Protein AF-A0A0C2WG00-F1 (afdb_monomer)

pLDDT: mean 72.13, std 24.69, range [24.2, 98.38]

Radius of gyration: 40.59 Å; Cα contacts (8 Å, |Δi|>4): 250; chains: 1; bounding box: 72×119×138 Å

Organism: Amanita muscaria (strain Koide BX008) (NCBI:txid946122)

Solvent-accessible surface area (backbone atoms only — not comparable to full-atom values): 38624 Å² total; per-residue (Å²): 132,81,80,82,70,91,60,56,71,69,57,48,52,52,58,55,70,43,50,65,59,53,48,52,21,54,76,72,68,40,48,82,67,46,54,61,51,53,54,54,52,42,56,68,72,57,63,77,78,79,60,49,74,67,48,16,50,75,42,77,63,35,58,66,61,20,40,53,50,52,50,52,49,53,56,49,50,66,69,68,52,87,69,79,67,88,74,76,70,77,77,77,73,62,56,60,40,54,44,41,43,65,76,45,36,80,72,46,50,60,56,38,56,48,53,50,51,51,51,66,69,69,55,57,101,82,60,81,81,76,58,67,70,58,54,42,51,54,45,32,44,54,52,54,73,70,49,54,71,68,60,52,49,52,32,48,51,52,46,44,52,56,47,50,58,63,66,67,58,41,70,66,55,49,50,49,49,52,48,49,50,54,48,49,56,51,48,53,67,56,44,58,66,53,51,62,57,51,56,63,66,68,56,49,67,71,58,51,56,53,51,53,52,54,49,52,54,49,53,63,72,74,54,89,87,85,83,88,83,84,86,85,81,88,89,90,84,85,88,85,93,82,91,82,90,80,86,91,83,89,79,83,87,66,88,78,70,48,72,66,55,53,50,50,52,49,53,53,52,51,52,51,51,52,52,52,47,58,59,63,76,60,70,79,82,81,85,76,87,86,87,86,89,82,90,85,90,87,89,86,84,86,83,87,83,90,82,79,87,90,88,83,86,90,88,80,90,82,89,83,88,80,86,85,82,88,82,91,82,88,79,92,77,88,86,79,87,83,87,80,90,78,92,74,86,82,83,78,85,80,88,77,80,92,81,81,86,83,83,84,86,80,83,92,80,85,83,84,88,85,89,84,83,83,89,80,84,87,80,90,84,90,86,78,91,82,89,82,87,84,78,86,78,80,76,82,70,87,66,78,85,74,70,85,56,68,76,76,50,51,79,70,73,76,69,92,45,68,69,51,50,56,46,57,64,71,40,44,88,54,87,56,49,63,58,36,54,51,46,48,49,56,46,52,73,49,38,86,48,74,43,65,58,80,71,69,59,49,45,66,54,54,61,52,32,58,73,59,74,63,44,79,88,57,75,63,88,76,88,48,62,67,66,48,53,53,29,42,51,53,19,55,56,70,46,49,60,68,88,38,48,75,82,73,56,84,72,58,63,88,73,76,58,91,72,66,81,62,68,80,57,65,24,20,52,88,47,10,48,56,49,55,55,55,50,48,47,56,50,37,38,36,35,78,71,68,72,47,73,58,68,69,51,52,51,51,48,53,54,52,37,50,51,51,73,66,51,68,56,76,65,89,81,70,72,76,74,74,63,73,84,66,76,84,71,89,125

Sequence (587 aa):
MTRQTWTSDEEHDWLISLVPMFREAQQSKKTSTFWPKVYEEWGHTFKFPLPTADEISAANGDAEAAALESERLCRSVLVTKKEVIPVIKAMKCPAPWQAYQKTYWMKLKDIVDVAYKEHLQNLSNGDKVKPKIQIQTEVAHREYENETEEVKAEIEEYVKSLKDSNKEESDEQRAMRLQQINTVLYETSSKETDEGLCFAEMVGAKEWESLIVKWDEFLHQVLPQKATVTTRCNPPVDVCIHVIRYEVSTPAAGPQQCEYEQTKARNIAENKKLLQNMFRDSIWVPLATSVDAAHAPVTADNPTPDISCPTSELDDMTSRSFGPGTEEVNCDAANSGTEPDMSTPLPRPAEIASSKPDSPAVPCSGPELNDDGAPVAPAAATSDAVSAVLSDQTNNTKSGSDIPTIDSFSASGYITDERSFTKLLNQCDAKNWRALVQKWIEFEKGIQNFGALPTKFRPQQVAWWMKNSRKLSRFPKIIKPADYILSWRQWWLSLQPDWRVKDATWPPSHEIPVGCHLSNVAYAGPNGFFLVLLTLSWWGRLVVDGLVDSAEFEMAIDDVLWVLSYIRPLDEDGADVPCPKRACTSA

Secondary structure (DSSP, 8-state):
-----SS-HHHHHHHHHTHHHHHHHHHTT-HHHHHHHHHHHHHHHSPPPPPPHHHHHHTTT-HHHHHHHHHHHHHHHHHH---SS------PPPPHHHHHHHHTHHHHHHHHHHHHHHHHHH--TTPPPPPHHHHHHHHHHHHHHHS-HHHHHHHHHHHHHHHHHHHHS-HHHHHHHHHHHHHHHHHHHHHHHHHHHHHHHHS-HHHHHHHHHHHHHHHHHHS-----PPP---------------------------HHHHHHHHHHHHHHHHHHHHHHS---------------------------------------------------------------PPPPPPPPP---PPPPP---------------PPPP-------------------------THHHHTTSS---HHHHHHHHTT---TTHHHHHHHHHHHHHH---EEE---TT--HHHHHHHHTTT-TTS----S-HHHHHHHHHHHHHHHS-HHHHTT--SSPP----TT---GGG--EEEETTHHHHHHHHHHHHHHHTTSS-HHHHHHHHHHHHHHHHH-----TT--------------

Foldseek 3Di:
DDPDQPDDPVRLVVVVVCLVVCVVCVVVVNNVVVVVVVVVVCCVVPPDPQADPVLCVVVVNDSVSSSVVSVVVVVVCVVPPPPNDPSPPQPPQDDLLVLQCVVVVVVLVVVLVVQLVVQVVPDDDPDDRDPSVVSSSVSSVVVLVVDDVVSSVVSVVVSVVVVVVSVPCDPVNVVVVVVVVVVVVVVVVVVCVVVVVVVCVPCPVVNVVVVVVVVVVVVVVPDDDDDDDDDDDDYDDDDDDDDDDDDDDDDDDDPPPPPVNVVVVVVVVVVVVVVVVVVVVPDDDDPDDDDDDDDDDDDDDDDDDDDDDDDDDDDDDDDDDDDDYDDDDDDDDDDDDDDDDDDDDDDDDDDDDDDDDDDDDDDDDDDDDDDDDDDDDDDDDDDDDDDDDDDDPPPPPPDDPPQDDCVLPCVQVPPPDPVLVVCLQVLAPQPCLSVLVVLVSVLLVLDPQADAADPPLAQVQLVVCVVVVVDSVDGRDDPDLVVLLVSLLVSVLVLADCVQCVVVDPPTDLDDPPLDANVSQSHHHPRGCVSNSSSLSSNSNCVVVVNDDCVSSSSSSVSSSSNSVRPDRPDPVPPPPDRPPDPPPDD

Structure (mmCIF, N/CA/C/O backbone):
data_AF-A0A0C2WG00-F1
#
_entry.id   AF-A0A0C2WG00-F1
#
loop_
_atom_site.group_PDB
_atom_site.id
_atom_site.type_symbol
_atom_site.label_atom_id
_atom_site.label_alt_id
_atom_site.label_comp_id
_atom_site.label_asym_id
_atom_site.label_entity_id
_atom_site.label_seq_id
_atom_site.pdbx_PDB_ins_code
_atom_site.Cartn_x
_atom_site.Cartn_y
_atom_site.Cartn_z
_atom_site.occupancy
_atom_site.B_iso_or_equiv
_atom_site.auth_seq_id
_atom_site.auth_comp_id
_atom_site.auth_asym_id
_atom_site.auth_atom_id
_atom_site.pdbx_PDB_model_num
ATOM 1 N N . MET A 1 1 ? 21.835 7.624 -0.784 1.00 36.94 1 MET A N 1
ATOM 2 C CA . MET A 1 1 ? 21.527 8.947 -1.376 1.00 36.94 1 MET A CA 1
ATOM 3 C C . MET A 1 1 ? 20.532 9.649 -0.468 1.00 36.94 1 MET A C 1
ATOM 5 O O . MET A 1 1 ? 19.508 9.048 -0.157 1.00 36.94 1 MET A O 1
ATOM 9 N N . THR A 1 2 ? 20.818 10.867 -0.009 1.00 51.91 2 THR A N 1
ATOM 10 C CA . THR A 1 2 ? 19.814 11.701 0.671 1.00 51.91 2 THR A CA 1
ATOM 11 C C . THR A 1 2 ? 18.720 12.086 -0.326 1.00 51.91 2 THR A C 1
ATOM 13 O O . THR A 1 2 ? 18.985 12.240 -1.520 1.00 51.91 2 THR A O 1
ATOM 16 N N . ARG A 1 3 ? 17.464 12.200 0.126 1.00 58.28 3 ARG A N 1
ATOM 17 C CA . ARG A 1 3 ? 16.403 12.731 -0.741 1.00 58.28 3 ARG A CA 1
ATOM 18 C C . ARG A 1 3 ? 16.704 14.201 -0.998 1.00 58.28 3 ARG A C 1
ATOM 20 O O . ARG A 1 3 ? 16.873 14.942 -0.037 1.00 58.28 3 ARG A O 1
ATOM 27 N N . GLN A 1 4 ? 16.735 14.601 -2.266 1.00 62.88 4 GLN A N 1
ATOM 28 C CA . GLN A 1 4 ? 16.871 16.002 -2.647 1.00 62.88 4 GLN A CA 1
ATOM 29 C C . GLN A 1 4 ? 15.741 16.804 -1.986 1.00 62.88 4 GLN A C 1
ATOM 31 O O . GLN A 1 4 ? 14.557 16.553 -2.244 1.00 62.88 4 GLN A O 1
ATOM 36 N N . THR A 1 5 ? 16.108 17.712 -1.083 1.00 73.50 5 THR A N 1
ATOM 37 C CA . THR A 1 5 ? 15.185 18.691 -0.510 1.00 73.50 5 THR A CA 1
ATOM 38 C C . THR A 1 5 ? 14.677 19.579 -1.636 1.00 73.50 5 THR A C 1
ATOM 40 O O . THR A 1 5 ? 15.375 19.831 -2.617 1.00 73.50 5 THR A O 1
ATOM 43 N N . TRP A 1 6 ? 13.406 19.967 -1.557 1.00 76.50 6 TRP A N 1
ATOM 44 C CA . TRP A 1 6 ? 12.797 20.781 -2.608 1.00 76.50 6 TRP A CA 1
ATOM 45 C C . TRP A 1 6 ? 12.908 22.284 -2.316 1.00 76.50 6 TRP A C 1
ATOM 47 O O . TRP A 1 6 ? 12.726 23.066 -3.241 1.00 76.50 6 TRP A O 1
ATOM 57 N N . THR A 1 7 ? 13.220 22.647 -1.069 1.00 85.88 7 THR A N 1
ATOM 58 C CA . THR A 1 7 ? 13.576 23.998 -0.619 1.00 85.88 7 THR A CA 1
ATOM 59 C C . THR A 1 7 ? 15.086 24.145 -0.451 1.00 85.88 7 THR A C 1
ATOM 61 O O . THR A 1 7 ? 15.773 23.156 -0.167 1.00 85.88 7 THR A O 1
ATOM 64 N N . SER A 1 8 ? 15.582 25.380 -0.530 1.00 89.00 8 SER A N 1
ATOM 65 C CA . SER A 1 8 ? 16.874 25.759 0.058 1.00 89.00 8 SER A CA 1
ATOM 66 C C . SER A 1 8 ? 16.821 25.742 1.596 1.00 89.00 8 SER A C 1
ATOM 68 O O . SER A 1 8 ? 15.745 25.631 2.193 1.00 89.00 8 SER A O 1
ATOM 70 N N . ASP A 1 9 ? 17.981 25.859 2.248 1.00 89.19 9 ASP A N 1
ATOM 71 C CA . ASP A 1 9 ? 18.055 25.952 3.713 1.00 89.19 9 ASP A CA 1
ATOM 72 C C . ASP A 1 9 ? 17.422 27.267 4.221 1.00 89.19 9 ASP A C 1
ATOM 74 O O . ASP A 1 9 ? 16.653 27.256 5.179 1.00 89.19 9 ASP A O 1
ATOM 78 N N . GLU A 1 10 ? 17.633 28.387 3.516 1.00 92.69 10 GLU A N 1
ATOM 79 C CA . GLU A 1 10 ? 17.028 29.694 3.839 1.00 92.69 10 GLU A CA 1
ATOM 80 C C . GLU A 1 10 ? 15.492 29.673 3.724 1.00 92.69 10 GLU A C 1
ATOM 82 O O . GLU A 1 10 ? 14.775 30.194 4.581 1.00 92.69 10 GLU A O 1
ATOM 87 N N . GLU A 1 11 ? 14.978 29.036 2.670 1.00 91.75 11 GLU A N 1
ATOM 88 C CA . GLU A 1 11 ? 13.548 28.807 2.444 1.00 91.75 11 GLU A CA 1
ATOM 89 C C . GLU A 1 11 ? 12.925 27.933 3.544 1.00 91.75 11 GLU A C 1
ATOM 91 O O . GLU A 1 11 ? 11.817 28.197 4.021 1.00 91.75 11 GLU A O 1
ATOM 96 N N . HIS A 1 12 ? 13.641 26.886 3.959 1.00 89.06 12 HIS A N 1
ATOM 97 C CA . HIS A 1 12 ? 13.226 25.981 5.024 1.00 89.06 12 HIS A CA 1
ATOM 98 C C . HIS A 1 12 ? 13.171 26.689 6.385 1.00 89.06 12 HIS A C 1
ATOM 100 O O . HIS A 1 12 ? 12.159 26.591 7.086 1.00 89.06 12 HIS A O 1
ATOM 106 N N . ASP A 1 13 ? 14.206 27.452 6.733 1.00 91.25 13 ASP A N 1
ATOM 107 C CA . ASP A 1 13 ? 14.286 28.188 7.996 1.00 91.25 13 ASP A CA 1
ATOM 108 C C . ASP A 1 13 ? 13.224 29.296 8.079 1.00 91.25 13 ASP A C 1
ATOM 110 O O . ASP A 1 13 ? 12.587 29.476 9.123 1.00 91.25 13 ASP A O 1
ATOM 114 N N . TRP A 1 14 ? 12.931 29.974 6.964 1.00 94.81 14 TRP A N 1
ATOM 115 C CA . TRP A 1 14 ? 11.807 30.910 6.885 1.00 94.81 14 TRP A CA 1
ATOM 116 C C . TRP A 1 14 ? 10.459 30.215 7.120 1.00 94.81 14 TRP A C 1
ATOM 118 O O . TRP A 1 14 ? 9.659 30.686 7.932 1.00 94.81 14 TRP A O 1
ATOM 128 N N . LEU A 1 15 ? 10.209 29.059 6.493 1.00 93.25 15 LEU A N 1
ATOM 129 C CA . LEU A 1 15 ? 8.975 28.296 6.722 1.00 93.25 15 LEU A CA 1
ATOM 130 C C . LEU A 1 15 ? 8.864 27.788 8.170 1.00 93.25 15 LEU A C 1
ATOM 132 O O . LEU A 1 15 ? 7.757 27.750 8.715 1.00 93.25 15 LEU A O 1
ATOM 136 N N . ILE A 1 16 ? 9.985 27.439 8.813 1.00 89.44 16 ILE A N 1
ATOM 137 C CA . ILE A 1 16 ? 10.031 27.117 10.247 1.00 89.44 16 ILE A CA 1
ATOM 138 C C . ILE A 1 16 ? 9.658 28.341 11.091 1.00 89.44 16 ILE A C 1
ATOM 140 O O . ILE A 1 16 ? 8.847 28.212 12.011 1.00 89.44 16 ILE A O 1
ATOM 144 N N . SER A 1 17 ? 10.166 29.532 10.758 1.00 93.69 17 SER A N 1
ATOM 145 C CA . SER A 1 17 ? 9.866 30.770 11.496 1.00 93.69 17 SER A CA 1
ATOM 146 C C . SER A 1 17 ? 8.367 31.116 11.539 1.00 93.69 17 SER A C 1
ATOM 148 O O . SER A 1 17 ? 7.898 31.733 12.495 1.00 93.69 17 SER A O 1
ATOM 150 N N . LEU A 1 18 ? 7.586 30.643 10.559 1.00 94.81 18 LEU A N 1
ATOM 151 C CA . LEU A 1 18 ? 6.133 30.831 10.485 1.00 94.81 18 LEU A CA 1
ATOM 152 C C . LEU A 1 18 ? 5.306 29.804 11.276 1.00 94.81 18 LEU A C 1
ATOM 154 O O . LEU A 1 18 ? 4.091 29.976 11.427 1.00 94.81 18 LEU A O 1
ATOM 158 N N . VAL A 1 19 ? 5.918 28.736 11.800 1.00 91.19 19 VAL A N 1
ATOM 159 C CA . VAL A 1 19 ? 5.211 27.687 12.558 1.00 91.19 19 VAL A CA 1
ATOM 160 C C . VAL A 1 19 ? 4.429 28.237 13.770 1.00 91.19 19 VAL A C 1
ATOM 162 O O . VAL A 1 19 ? 3.287 27.798 13.956 1.00 91.19 19 VAL A O 1
ATOM 165 N N . PRO A 1 20 ? 4.931 29.208 14.565 1.00 91.88 20 PRO A N 1
ATOM 166 C CA . PRO A 1 20 ? 4.155 29.844 15.635 1.00 91.88 20 PRO A CA 1
ATOM 167 C C . PRO A 1 20 ? 2.900 30.567 15.121 1.00 91.88 20 PRO A C 1
ATOM 169 O O . PRO A 1 20 ? 1.802 30.331 15.629 1.00 91.88 20 PRO A O 1
ATOM 172 N N . MET A 1 21 ? 3.025 31.371 14.059 1.00 94.50 21 MET A N 1
ATOM 173 C CA . MET A 1 21 ? 1.898 32.104 13.463 1.00 94.50 21 MET A CA 1
ATOM 174 C C . MET A 1 21 ? 0.847 31.155 12.871 1.00 94.50 21 MET A C 1
ATOM 176 O O . MET A 1 21 ? -0.358 31.374 13.019 1.00 94.50 21 MET A O 1
ATOM 180 N N . PHE A 1 22 ? 1.278 30.047 12.260 1.00 92.75 22 PHE A N 1
ATOM 181 C CA . PHE A 1 22 ? 0.363 29.016 11.773 1.00 92.75 22 PHE A CA 1
ATOM 182 C C . PHE A 1 22 ? -0.439 28.365 12.910 1.00 92.75 22 PHE A C 1
ATOM 184 O O . PHE A 1 22 ? -1.625 28.072 12.741 1.00 92.75 22 PHE A O 1
ATOM 191 N N . ARG A 1 23 ? 0.176 28.153 14.081 1.00 84.44 23 ARG A N 1
ATOM 192 C CA . ARG A 1 23 ? -0.500 27.599 15.267 1.00 84.44 23 ARG A CA 1
ATOM 193 C C . ARG A 1 23 ? -1.528 28.565 15.835 1.00 84.44 23 ARG A C 1
ATOM 195 O O . ARG A 1 23 ? -2.646 28.138 16.117 1.00 84.44 23 ARG A O 1
ATOM 202 N N . GLU A 1 24 ? -1.202 29.851 15.932 1.00 90.50 24 GLU A N 1
ATOM 203 C CA . GLU A 1 24 ? -2.168 30.885 16.319 1.00 90.50 24 GLU A CA 1
ATOM 204 C C . GLU A 1 24 ? -3.348 30.930 15.330 1.00 90.50 24 GLU A C 1
ATOM 206 O O . GLU A 1 24 ? -4.518 30.933 15.731 1.00 90.50 24 GLU A O 1
ATOM 211 N N . ALA A 1 25 ? -3.070 30.852 14.024 1.00 92.38 25 ALA A N 1
ATOM 212 C CA . ALA A 1 25 ? -4.094 30.762 12.987 1.00 92.38 25 ALA A CA 1
ATOM 213 C C . ALA A 1 25 ? -4.940 29.475 13.087 1.00 92.38 25 ALA A C 1
ATOM 215 O O . ALA A 1 25 ? -6.142 29.516 12.817 1.00 92.38 25 ALA A O 1
ATOM 216 N N . GLN A 1 26 ? -4.366 28.337 13.499 1.00 88.25 26 GLN A N 1
ATOM 217 C CA . GLN A 1 26 ? -5.124 27.110 13.783 1.00 88.25 26 GLN A CA 1
ATOM 218 C C . GLN A 1 26 ? -6.038 27.266 15.002 1.00 88.25 26 GLN A C 1
ATOM 220 O O . GLN A 1 26 ? -7.227 26.958 14.904 1.00 88.25 26 GLN A O 1
ATOM 225 N N . GLN A 1 27 ? -5.511 27.759 16.125 1.00 84.44 27 GLN A N 1
ATOM 226 C CA . GLN A 1 27 ? -6.263 27.937 17.373 1.00 84.44 27 GLN A CA 1
ATOM 227 C C . GLN A 1 27 ? -7.429 28.920 17.191 1.00 84.44 27 GLN A C 1
ATOM 229 O O . GLN A 1 27 ? -8.556 28.634 17.591 1.00 84.44 27 GLN A O 1
ATOM 234 N N . SER A 1 28 ? -7.185 30.035 16.497 1.00 91.31 28 SER A N 1
ATOM 235 C CA . SER A 1 28 ? -8.195 31.051 16.175 1.00 91.31 28 SER A CA 1
ATOM 236 C C . SER A 1 28 ? -9.116 30.690 14.998 1.00 91.31 28 SER A C 1
ATOM 238 O O . SER A 1 28 ? -10.016 31.464 14.674 1.00 91.31 28 SER A O 1
ATOM 240 N N . LYS A 1 29 ? -8.918 29.529 14.350 1.00 90.81 29 LYS A N 1
ATOM 241 C CA . LYS A 1 29 ? -9.621 29.081 13.127 1.00 90.81 29 LYS A CA 1
ATOM 242 C C . LYS A 1 29 ? -9.475 30.034 11.921 1.00 90.81 29 LYS A C 1
ATOM 244 O O . LYS A 1 29 ? -10.290 29.998 11.003 1.00 90.81 29 LYS A O 1
ATOM 249 N N . LYS A 1 30 ? -8.416 30.850 11.887 1.00 95.25 30 LYS A N 1
ATOM 250 C CA . LYS A 1 30 ? -8.105 31.844 10.839 1.00 95.25 30 LYS A CA 1
ATOM 251 C C . LYS A 1 30 ? -7.151 31.337 9.745 1.00 95.25 30 LYS A C 1
ATOM 253 O O . LYS A 1 30 ? -6.670 32.133 8.940 1.00 95.25 30 LYS A O 1
ATOM 258 N N . THR A 1 31 ? -6.883 30.030 9.666 1.00 91.94 31 THR A N 1
ATOM 259 C CA . THR A 1 31 ? -5.951 29.430 8.682 1.00 91.94 31 THR A CA 1
ATOM 260 C C . THR A 1 31 ? -6.248 29.781 7.220 1.00 91.94 31 THR A C 1
ATOM 262 O O . THR A 1 31 ? -5.316 29.877 6.428 1.00 91.94 31 THR A O 1
ATOM 265 N N . SER A 1 32 ? -7.510 30.032 6.858 1.00 92.31 32 SER A N 1
ATOM 266 C CA . SER A 1 32 ? -7.902 30.520 5.526 1.00 92.31 32 SER A CA 1
ATOM 267 C C . SER A 1 32 ? -7.310 31.891 5.175 1.00 92.31 32 SER A C 1
ATOM 269 O O . SER A 1 32 ? -7.025 32.141 4.011 1.00 92.31 32 SER A O 1
ATOM 271 N N . THR A 1 33 ? -7.098 32.759 6.168 1.00 94.50 33 THR A N 1
ATOM 272 C CA . THR A 1 33 ? -6.481 34.092 6.005 1.00 94.50 33 THR A CA 1
ATOM 273 C C . THR A 1 33 ? -4.966 34.097 6.211 1.00 94.50 33 THR A C 1
ATOM 275 O O . THR A 1 33 ? -4.307 35.057 5.827 1.00 94.50 33 THR A O 1
ATOM 278 N N . PHE A 1 34 ? -4.411 33.031 6.793 1.00 94.44 34 PHE A N 1
ATOM 279 C CA . PHE A 1 34 ? -2.970 32.870 6.997 1.00 94.44 34 PHE A CA 1
ATOM 280 C C . PHE A 1 34 ? -2.251 32.543 5.683 1.00 94.44 34 PHE A C 1
ATOM 282 O O . PHE A 1 34 ? -1.336 33.260 5.292 1.00 94.44 34 PHE A O 1
ATOM 289 N N . TRP A 1 35 ? -2.699 31.508 4.964 1.00 91.88 35 TRP A N 1
ATOM 290 C CA . TRP A 1 35 ? -2.007 31.041 3.758 1.00 91.88 35 TRP A CA 1
ATOM 291 C C . TRP A 1 35 ? -1.849 32.093 2.646 1.00 91.88 35 TRP A C 1
ATOM 293 O O . TRP A 1 35 ? -0.753 32.165 2.100 1.00 91.88 35 TRP A O 1
ATOM 303 N N . PRO A 1 36 ? -2.851 32.940 2.319 1.00 91.88 36 PRO A N 1
ATOM 304 C CA . PRO A 1 36 ? -2.672 33.997 1.322 1.00 91.88 36 PRO A CA 1
ATOM 305 C C . PRO A 1 36 ? -1.526 34.957 1.660 1.00 91.88 36 PRO A C 1
ATOM 307 O O . PRO A 1 36 ? -0.723 35.250 0.782 1.00 91.88 36 PRO A O 1
ATOM 310 N N . LYS A 1 37 ? -1.402 35.365 2.933 1.00 94.31 37 LYS A N 1
ATOM 311 C CA . LYS A 1 37 ? -0.315 36.240 3.400 1.00 94.31 37 LYS A CA 1
ATOM 312 C C . LYS A 1 37 ? 1.046 35.564 3.289 1.00 94.31 37 LYS A C 1
ATOM 314 O O . LYS A 1 37 ? 1.979 36.158 2.775 1.00 94.31 37 LYS A O 1
ATOM 319 N N . VAL A 1 38 ? 1.136 34.298 3.699 1.00 93.62 38 VAL A N 1
ATOM 320 C CA . VAL A 1 38 ? 2.372 33.510 3.571 1.00 93.62 38 VAL A CA 1
ATOM 321 C C . VAL A 1 38 ? 2.805 33.381 2.111 1.00 93.62 38 VAL A C 1
ATOM 323 O O . VAL A 1 38 ? 3.987 33.505 1.823 1.00 93.62 38 VAL A O 1
ATOM 326 N N . TYR A 1 39 ? 1.880 33.171 1.170 1.00 89.75 39 TYR A N 1
ATOM 327 C CA . TYR A 1 39 ? 2.236 33.111 -0.252 1.00 89.75 39 TYR A CA 1
ATOM 328 C C . TYR A 1 39 ? 2.661 34.472 -0.828 1.00 89.75 39 TYR A C 1
ATOM 330 O O . TYR A 1 39 ? 3.535 34.510 -1.691 1.00 89.75 39 TYR A O 1
ATOM 338 N N . GLU A 1 40 ? 2.069 35.571 -0.357 1.00 90.12 40 GLU A N 1
ATOM 339 C CA . GLU A 1 40 ? 2.452 36.941 -0.719 1.00 90.12 40 GLU A CA 1
ATOM 340 C C . GLU A 1 40 ? 3.854 37.288 -0.184 1.00 90.12 40 GLU A C 1
ATOM 342 O O . GLU A 1 40 ? 4.739 37.657 -0.955 1.00 90.12 40 GLU A O 1
ATOM 347 N N . GLU A 1 41 ? 4.099 37.072 1.111 1.00 94.00 41 GLU A N 1
ATOM 348 C CA . GLU A 1 41 ? 5.400 37.289 1.756 1.00 94.00 41 GLU A CA 1
ATOM 349 C C . GLU A 1 41 ? 6.495 36.390 1.156 1.00 94.00 41 GLU A C 1
ATOM 351 O O . GLU A 1 41 ? 7.580 36.880 0.851 1.00 94.00 41 GLU A O 1
ATOM 356 N N . TRP A 1 42 ? 6.201 35.111 0.881 1.00 92.00 42 TRP A N 1
ATOM 357 C CA . TRP A 1 42 ? 7.129 34.195 0.204 1.00 92.00 42 TRP A CA 1
ATOM 358 C C . TRP A 1 42 ? 7.562 34.724 -1.164 1.00 92.00 42 TRP A C 1
ATOM 360 O O . TRP A 1 42 ? 8.755 34.766 -1.444 1.00 92.00 42 TRP A O 1
ATOM 370 N N . GLY A 1 43 ? 6.618 35.171 -2.002 1.00 88.69 43 GLY A N 1
ATOM 371 C CA . GLY A 1 43 ? 6.928 35.720 -3.327 1.00 88.69 43 GLY A CA 1
ATOM 372 C C . GLY A 1 43 ? 7.730 37.028 -3.283 1.00 88.69 43 GLY A C 1
ATOM 373 O O . GLY A 1 43 ? 8.453 37.341 -4.230 1.00 88.69 43 GLY A O 1
ATOM 374 N N . HIS A 1 44 ? 7.642 37.783 -2.183 1.00 90.69 44 HIS A N 1
ATOM 375 C CA . HIS A 1 44 ? 8.464 38.971 -1.952 1.00 90.69 44 HIS A CA 1
ATOM 376 C C . HIS A 1 44 ? 9.870 38.646 -1.427 1.00 90.69 44 HIS A C 1
ATOM 378 O O . HIS A 1 44 ? 10.830 39.299 -1.846 1.00 90.69 44 HIS A O 1
ATOM 384 N N . THR A 1 45 ? 9.998 37.668 -0.526 1.00 93.75 45 THR A N 1
ATOM 385 C CA . THR A 1 45 ? 11.274 37.256 0.079 1.00 93.75 45 THR A CA 1
ATOM 386 C C . THR A 1 45 ? 12.103 36.400 -0.880 1.00 93.75 45 THR A C 1
ATOM 388 O O . THR A 1 45 ? 13.255 36.729 -1.161 1.00 93.75 45 THR A O 1
ATOM 391 N N . PHE A 1 46 ? 11.504 35.348 -1.436 1.00 92.00 46 PHE A N 1
ATOM 392 C CA . PHE A 1 46 ? 12.140 34.394 -2.340 1.00 92.00 46 PHE A CA 1
ATOM 393 C C . PHE A 1 46 ? 11.692 34.679 -3.770 1.00 92.00 46 PHE A C 1
ATOM 395 O O . PHE A 1 46 ? 10.771 34.063 -4.310 1.00 92.00 46 PHE A O 1
ATOM 402 N N . LYS A 1 47 ? 12.348 35.664 -4.392 1.00 87.62 47 LYS A N 1
ATOM 403 C CA . LYS A 1 47 ? 12.146 35.956 -5.814 1.00 87.62 47 LYS A CA 1
ATOM 404 C C . LYS A 1 47 ? 12.471 34.710 -6.630 1.00 87.62 47 LYS A C 1
ATOM 406 O O . LYS A 1 47 ? 13.569 34.170 -6.508 1.00 87.62 47 LYS A O 1
ATOM 411 N N . PHE A 1 48 ? 11.540 34.304 -7.490 1.00 83.19 48 PHE A N 1
ATOM 412 C CA . PHE A 1 48 ? 11.763 33.191 -8.405 1.00 83.19 48 PHE A CA 1
ATOM 413 C C . PHE A 1 48 ? 13.038 33.427 -9.233 1.00 83.19 48 PHE A C 1
ATOM 415 O O . PHE A 1 48 ? 13.269 34.562 -9.675 1.00 83.19 48 PHE A O 1
ATOM 422 N N . PRO A 1 49 ? 13.875 32.393 -9.440 1.00 84.81 49 PRO A N 1
ATOM 423 C CA . PRO A 1 49 ? 15.020 32.511 -10.328 1.00 84.81 49 PRO A CA 1
ATOM 424 C C . PRO A 1 49 ? 14.535 32.921 -11.721 1.00 84.81 49 PRO A C 1
ATOM 426 O O . PRO A 1 49 ? 13.489 32.463 -12.185 1.00 84.81 49 PRO A O 1
ATOM 429 N N . LEU A 1 50 ? 15.291 33.800 -12.384 1.00 88.25 50 LEU A N 1
ATOM 430 C CA . LEU A 1 50 ? 15.001 34.155 -13.771 1.00 88.25 50 LEU A CA 1
ATOM 431 C C . LEU A 1 50 ? 15.044 32.883 -14.635 1.00 88.25 50 LEU A C 1
ATOM 433 O O . LEU A 1 50 ? 15.960 32.078 -14.435 1.00 88.25 50 LEU A O 1
ATOM 437 N N . PRO A 1 51 ? 14.106 32.706 -15.585 1.00 92.31 51 PRO A N 1
ATOM 438 C CA . PRO A 1 51 ? 14.080 31.533 -16.448 1.00 92.31 51 PRO A CA 1
ATOM 439 C C . PRO A 1 51 ? 15.423 31.286 -17.128 1.00 92.31 51 PRO A C 1
ATOM 441 O O . PRO A 1 51 ? 16.071 32.208 -17.634 1.00 92.31 51 PRO A O 1
ATOM 444 N N . THR A 1 52 ? 15.836 30.025 -17.156 1.00 93.62 52 THR A N 1
ATOM 445 C CA . THR A 1 52 ? 17.035 29.599 -17.875 1.00 93.62 52 THR A CA 1
ATOM 446 C C . THR A 1 52 ? 16.856 29.783 -19.383 1.00 93.62 52 THR A C 1
ATOM 448 O O . THR A 1 52 ? 15.738 29.810 -19.900 1.00 93.62 52 THR A O 1
ATOM 451 N N . ALA A 1 53 ? 17.962 29.884 -20.127 1.00 95.19 53 ALA A N 1
ATOM 452 C CA . ALA A 1 53 ? 17.908 30.030 -21.584 1.00 95.19 53 ALA A CA 1
ATOM 453 C C . ALA A 1 53 ? 17.133 28.883 -22.270 1.00 95.19 53 ALA A C 1
ATOM 455 O O . ALA A 1 53 ? 16.468 29.114 -23.280 1.00 95.19 53 ALA A O 1
ATOM 456 N N . ASP A 1 54 ? 17.165 27.680 -21.691 1.00 93.44 54 ASP A N 1
ATOM 457 C CA . ASP A 1 54 ? 16.432 26.511 -22.182 1.00 93.44 54 ASP A CA 1
ATOM 458 C C . ASP A 1 54 ? 14.920 26.616 -21.913 1.00 93.44 54 ASP A C 1
ATOM 460 O O . ASP A 1 54 ? 14.120 26.296 -22.792 1.00 93.44 54 ASP A O 1
ATOM 464 N N . GLU A 1 55 ? 14.505 27.133 -20.750 1.00 93.12 55 GLU A N 1
ATOM 465 C CA . GLU A 1 55 ? 13.092 27.419 -20.442 1.00 93.12 55 GLU A CA 1
ATOM 466 C C . GLU A 1 55 ? 12.539 28.553 -21.321 1.00 93.12 55 GLU A C 1
ATOM 468 O O . GLU A 1 55 ? 11.430 28.446 -21.843 1.00 93.12 55 GLU A O 1
ATOM 473 N N . ILE A 1 56 ? 13.335 29.601 -21.566 1.00 96.44 56 ILE A N 1
ATOM 474 C CA . ILE A 1 56 ? 12.996 30.679 -22.511 1.00 96.44 56 ILE A CA 1
ATOM 475 C C . ILE A 1 56 ? 12.857 30.115 -23.933 1.00 96.44 56 ILE A C 1
ATOM 477 O O . ILE A 1 56 ? 11.908 30.448 -24.640 1.00 96.44 56 ILE A O 1
ATOM 481 N N . SER A 1 57 ? 13.759 29.222 -24.350 1.00 93.56 57 SER A N 1
ATOM 482 C CA . SER A 1 57 ? 13.686 28.534 -25.646 1.00 93.56 57 SER A CA 1
ATOM 483 C C . SER A 1 57 ? 12.421 27.670 -25.767 1.00 93.56 57 SER A C 1
ATOM 485 O O . SER A 1 57 ? 11.710 27.747 -26.771 1.00 93.56 57 SER A O 1
ATOM 487 N N . ALA A 1 58 ? 12.066 26.924 -24.714 1.00 93.56 58 ALA A N 1
ATOM 488 C CA . ALA A 1 58 ? 10.825 26.150 -24.643 1.00 93.56 58 ALA A CA 1
ATOM 489 C C . ALA A 1 58 ? 9.560 27.034 -24.697 1.00 93.56 58 ALA A C 1
ATOM 491 O O . ALA A 1 58 ? 8.538 26.612 -25.240 1.00 93.56 58 ALA A O 1
ATOM 492 N N . ALA A 1 59 ? 9.642 28.277 -24.212 1.00 93.56 59 ALA A N 1
ATOM 493 C CA . ALA A 1 59 ? 8.613 29.311 -24.342 1.00 93.56 59 ALA A CA 1
ATOM 494 C C . ALA A 1 59 ? 8.675 30.096 -25.677 1.00 93.56 59 ALA A C 1
ATOM 496 O O . ALA A 1 59 ? 8.119 31.187 -25.784 1.00 93.56 59 ALA A O 1
ATOM 497 N N . ASN A 1 60 ? 9.322 29.559 -26.720 1.00 95.69 60 ASN A N 1
ATOM 498 C CA . ASN A 1 60 ? 9.506 30.193 -28.038 1.00 95.69 60 ASN A CA 1
ATOM 499 C C . ASN A 1 60 ? 10.281 31.529 -28.013 1.00 95.69 60 ASN A C 1
ATOM 501 O O . ASN A 1 60 ? 10.109 32.366 -28.900 1.00 95.69 60 ASN A O 1
ATOM 505 N N . GLY A 1 61 ? 11.141 31.736 -27.016 1.00 95.06 61 GLY A N 1
ATOM 506 C CA . GLY A 1 61 ? 11.909 32.969 -26.826 1.00 95.06 61 GLY A CA 1
ATOM 507 C C . GLY A 1 61 ? 11.236 34.012 -25.927 1.00 95.06 61 GLY A C 1
ATOM 508 O O . GLY A 1 61 ? 11.846 35.046 -25.659 1.00 95.06 61 GLY A O 1
ATOM 509 N N . ASP A 1 62 ? 10.014 33.763 -25.449 1.00 95.75 62 ASP A N 1
ATOM 510 C CA . ASP A 1 62 ? 9.288 34.679 -24.567 1.00 95.75 62 ASP A CA 1
ATOM 511 C C . ASP A 1 62 ? 9.687 34.465 -23.095 1.00 95.75 62 ASP A C 1
ATOM 513 O O . ASP A 1 62 ? 9.298 33.495 -22.440 1.00 95.75 62 ASP A O 1
ATOM 517 N N . ALA A 1 63 ? 10.484 35.398 -22.570 1.00 94.19 63 ALA A N 1
ATOM 518 C CA . ALA A 1 63 ? 10.955 35.369 -21.190 1.00 94.19 63 ALA A CA 1
ATOM 519 C C . ALA A 1 63 ? 9.851 35.652 -20.152 1.00 94.19 63 ALA A C 1
ATOM 521 O O . ALA A 1 63 ? 9.974 35.202 -19.012 1.00 94.19 63 ALA A O 1
ATOM 522 N N . GLU A 1 64 ? 8.779 36.364 -20.517 1.00 93.50 64 GLU A N 1
ATOM 523 C CA . GLU A 1 64 ? 7.649 36.636 -19.620 1.00 93.50 64 GLU A CA 1
ATOM 524 C C . GLU A 1 64 ? 6.754 35.394 -19.508 1.00 93.50 64 GLU A C 1
ATOM 526 O O . GLU A 1 64 ? 6.410 34.974 -18.401 1.00 93.50 64 GLU A O 1
ATOM 531 N N . ALA A 1 65 ? 6.478 34.728 -20.634 1.00 92.62 65 ALA A N 1
ATOM 532 C CA . ALA A 1 65 ? 5.773 33.447 -20.645 1.00 92.62 65 ALA A CA 1
ATOM 533 C C . ALA A 1 65 ? 6.549 32.346 -19.897 1.00 92.62 65 ALA A C 1
ATOM 535 O O . ALA A 1 65 ? 5.948 31.584 -19.136 1.00 92.62 65 ALA A O 1
ATOM 536 N N . ALA A 1 66 ? 7.878 32.286 -20.058 1.00 91.94 66 ALA A N 1
ATOM 537 C CA . ALA A 1 66 ? 8.726 31.361 -19.304 1.00 91.94 66 ALA A CA 1
ATOM 538 C C . ALA A 1 66 ? 8.672 31.635 -17.789 1.00 91.94 66 ALA A C 1
ATOM 540 O O . ALA A 1 66 ? 8.500 30.705 -17.003 1.00 91.94 66 ALA A O 1
ATOM 541 N N . ALA A 1 67 ? 8.747 32.905 -17.370 1.00 89.56 67 ALA A N 1
ATOM 542 C CA . ALA A 1 67 ? 8.663 33.281 -15.958 1.00 89.56 67 ALA A CA 1
ATOM 543 C C . ALA A 1 67 ? 7.304 32.914 -15.340 1.00 89.56 67 ALA A C 1
ATOM 545 O O . ALA A 1 67 ? 7.257 32.369 -14.235 1.00 89.56 67 ALA A O 1
ATOM 546 N N . LEU A 1 68 ? 6.210 33.147 -16.072 1.00 89.81 68 LEU A N 1
ATOM 547 C CA . LEU A 1 68 ? 4.858 32.803 -15.635 1.00 89.81 68 LEU A CA 1
ATOM 548 C C . LEU A 1 68 ? 4.665 31.283 -15.479 1.00 89.81 68 LEU A C 1
ATOM 550 O O . LEU A 1 68 ? 4.016 30.837 -14.531 1.00 89.81 68 LEU A O 1
ATOM 554 N N . GLU A 1 69 ? 5.234 30.475 -16.378 1.00 88.56 69 GLU A N 1
ATOM 555 C CA . GLU A 1 69 ? 5.150 29.013 -16.293 1.00 88.56 69 GLU A CA 1
ATOM 556 C C . GLU A 1 69 ? 6.014 28.451 -15.153 1.00 88.56 69 GLU A C 1
ATOM 558 O O . GLU A 1 69 ? 5.539 27.586 -14.410 1.00 88.56 69 GLU A O 1
ATOM 563 N N . SER A 1 70 ? 7.221 28.983 -14.928 1.00 85.25 70 SER A N 1
ATOM 564 C CA . SER A 1 70 ? 8.049 28.619 -13.768 1.00 85.25 70 SER A CA 1
ATOM 565 C C . SER A 1 70 ? 7.374 29.014 -12.445 1.00 85.25 70 SER A C 1
ATOM 567 O O . SER A 1 70 ? 7.326 28.202 -11.517 1.00 85.25 70 SER A O 1
ATOM 569 N N . GLU A 1 71 ? 6.736 30.190 -12.363 1.00 85.44 71 GLU A N 1
ATOM 570 C CA . GLU A 1 71 ? 5.914 30.569 -11.205 1.00 85.44 71 GLU A CA 1
ATOM 571 C C . GLU A 1 71 ? 4.740 29.589 -11.001 1.00 85.44 71 GLU A C 1
ATOM 573 O O . GLU A 1 71 ? 4.490 29.117 -9.884 1.00 85.44 71 GLU A O 1
ATOM 578 N N . ARG A 1 72 ? 4.027 29.232 -12.079 1.00 85.50 72 ARG A N 1
ATOM 579 C CA . ARG A 1 72 ? 2.906 28.280 -12.041 1.00 85.50 72 ARG A CA 1
ATOM 580 C C . ARG A 1 72 ? 3.356 26.898 -11.561 1.00 85.50 72 ARG A C 1
ATOM 582 O O . ARG A 1 72 ? 2.658 26.274 -10.754 1.00 85.50 72 ARG A O 1
ATOM 589 N N . LEU A 1 73 ? 4.519 26.432 -12.015 1.00 80.69 73 LEU A N 1
ATOM 590 C CA . LEU A 1 73 ? 5.139 25.180 -11.584 1.00 80.69 73 LEU A CA 1
ATOM 591 C C . LEU A 1 73 ? 5.494 25.223 -10.094 1.00 80.69 73 LEU A C 1
ATOM 593 O O . LEU A 1 73 ? 5.040 24.340 -9.359 1.00 80.69 73 LEU A O 1
ATOM 597 N N . CYS A 1 74 ? 6.180 26.266 -9.615 1.00 75.81 74 CYS A N 1
ATOM 598 C CA . CYS A 1 74 ? 6.484 26.457 -8.190 1.00 75.81 74 CYS A CA 1
ATOM 599 C C . CYS A 1 74 ? 5.212 26.463 -7.322 1.00 75.81 74 CYS A C 1
ATOM 601 O O . CYS A 1 74 ? 5.115 25.697 -6.358 1.00 75.81 74 CYS A O 1
ATOM 603 N N . ARG A 1 75 ? 4.181 27.232 -7.707 1.00 74.94 75 ARG A N 1
ATOM 604 C CA . ARG A 1 75 ? 2.865 27.222 -7.036 1.00 74.94 75 ARG A CA 1
ATOM 605 C C . ARG A 1 75 ? 2.237 25.819 -7.021 1.00 74.94 75 ARG A C 1
ATOM 607 O O . ARG A 1 75 ? 1.663 25.416 -6.010 1.00 74.94 75 ARG A O 1
ATOM 614 N N . SER A 1 76 ? 2.367 25.035 -8.095 1.00 72.94 76 SER A N 1
ATOM 615 C CA . SER A 1 76 ? 1.835 23.662 -8.145 1.00 72.94 76 SER A CA 1
ATOM 616 C C . SER A 1 76 ? 2.581 22.686 -7.218 1.00 72.94 76 SER A C 1
ATOM 618 O O . SER A 1 76 ? 1.952 21.822 -6.595 1.00 72.94 76 SER A O 1
ATOM 620 N N . VAL A 1 77 ? 3.901 22.844 -7.061 1.00 69.75 77 VAL A N 1
ATOM 621 C CA . VAL A 1 77 ? 4.729 22.036 -6.149 1.00 69.75 77 VAL A CA 1
ATOM 622 C C . VAL A 1 77 ? 4.327 22.297 -4.695 1.00 69.75 77 VAL A C 1
ATOM 624 O O . VAL A 1 77 ? 4.096 21.338 -3.954 1.00 69.75 77 VAL A O 1
ATOM 627 N N . LEU A 1 78 ? 4.135 23.569 -4.324 1.00 66.25 78 LEU A N 1
ATOM 628 C CA . LEU A 1 78 ? 3.660 23.989 -2.998 1.00 66.25 78 LEU A CA 1
ATOM 629 C C . LEU A 1 78 ? 2.286 23.395 -2.635 1.00 66.25 78 LEU A C 1
ATOM 631 O O . LEU A 1 78 ? 2.064 22.987 -1.497 1.00 66.25 78 LEU A O 1
ATOM 635 N N . VAL A 1 79 ? 1.356 23.310 -3.593 1.00 65.19 79 VAL A N 1
ATOM 636 C CA . VAL A 1 79 ? -0.002 22.779 -3.355 1.00 65.19 79 VAL A CA 1
ATOM 637 C C . VAL A 1 79 ? -0.033 21.245 -3.278 1.00 65.19 79 VAL A C 1
ATOM 639 O O . VAL A 1 79 ? -0.858 20.668 -2.560 1.00 65.19 79 VAL A O 1
ATOM 642 N N . THR A 1 80 ? 0.840 20.558 -4.019 1.00 56.81 80 THR A N 1
ATOM 643 C CA . THR A 1 80 ? 0.805 19.089 -4.147 1.00 56.81 80 THR A CA 1
ATOM 644 C C . THR A 1 80 ? 1.614 18.355 -3.076 1.00 56.81 80 THR A C 1
ATOM 646 O O . THR A 1 80 ? 1.185 17.288 -2.624 1.00 56.81 80 THR A O 1
ATOM 649 N N . LYS A 1 81 ? 2.736 18.915 -2.604 1.00 58.00 81 LYS A N 1
ATOM 650 C CA . LYS A 1 81 ? 3.579 18.311 -1.556 1.00 58.00 81 LYS A CA 1
ATOM 651 C C . LYS A 1 81 ? 3.115 18.723 -0.152 1.00 58.00 81 LYS A C 1
ATOM 653 O O . LYS A 1 81 ? 3.666 19.621 0.465 1.00 58.00 81 LYS A O 1
ATOM 658 N N . LYS A 1 82 ? 2.122 18.015 0.399 1.00 55.62 82 LYS A N 1
ATOM 659 C CA . LYS A 1 82 ? 1.510 18.300 1.723 1.00 55.62 82 LYS A CA 1
ATOM 660 C C . LYS A 1 82 ? 2.401 18.078 2.963 1.00 55.62 82 LYS A C 1
ATOM 662 O O . LYS A 1 82 ? 1.908 18.225 4.078 1.00 55.62 82 LYS A O 1
ATOM 667 N N . GLU A 1 83 ? 3.664 17.701 2.788 1.00 56.25 83 GLU A N 1
ATOM 668 C CA . GLU A 1 83 ? 4.579 17.263 3.856 1.00 56.25 83 GLU A CA 1
ATOM 669 C C . GLU A 1 83 ? 5.935 17.979 3.728 1.00 56.25 83 GLU A C 1
ATOM 671 O O . GLU A 1 83 ? 6.983 17.351 3.645 1.00 56.25 83 GLU A O 1
ATOM 676 N N . VAL A 1 84 ? 5.894 19.314 3.640 1.00 61.31 84 VAL A N 1
ATOM 677 C CA . VAL A 1 84 ? 7.086 20.180 3.580 1.00 61.31 84 VAL A CA 1
ATOM 678 C C . VAL A 1 84 ? 7.794 20.212 4.928 1.00 61.31 84 VAL A C 1
ATOM 680 O O . VAL A 1 84 ? 8.915 19.743 5.066 1.00 61.31 84 VAL A O 1
ATOM 683 N N . ILE A 1 85 ? 7.090 20.748 5.923 1.00 69.88 85 ILE A N 1
ATOM 684 C CA . ILE A 1 85 ? 7.454 20.698 7.328 1.00 69.88 85 ILE A CA 1
ATOM 685 C C . ILE A 1 85 ? 6.482 19.706 7.964 1.00 69.88 85 ILE A C 1
ATOM 687 O O . ILE A 1 85 ? 5.267 19.836 7.748 1.00 69.88 85 ILE A O 1
ATOM 691 N N . PRO A 1 86 ? 6.958 18.735 8.761 1.00 67.25 86 PRO A N 1
ATOM 692 C CA . PRO A 1 86 ? 6.100 17.876 9.560 1.00 67.25 86 PRO A CA 1
ATOM 693 C C . PRO A 1 86 ? 5.507 18.683 10.724 1.00 67.25 86 PRO A C 1
ATOM 695 O O . PRO A 1 86 ? 5.848 18.481 11.887 1.00 67.25 86 PRO A O 1
ATOM 698 N N . VAL A 1 87 ? 4.594 19.614 10.421 1.00 74.69 87 VAL A N 1
ATOM 699 C CA . VAL A 1 87 ? 3.825 20.319 11.445 1.00 74.69 87 VAL A CA 1
ATOM 700 C C . VAL A 1 87 ? 2.897 19.301 12.091 1.00 74.69 87 VAL A C 1
ATOM 702 O O . VAL A 1 87 ? 1.827 18.975 11.562 1.00 74.69 87 VAL A O 1
ATOM 705 N N . ILE A 1 88 ? 3.337 18.778 13.235 1.00 69.31 88 ILE A N 1
ATOM 706 C CA . ILE A 1 88 ? 2.569 17.859 14.064 1.00 69.31 88 ILE A CA 1
ATOM 707 C C . ILE A 1 88 ? 1.252 18.559 14.389 1.00 69.31 88 ILE A C 1
ATOM 709 O O . ILE A 1 88 ? 1.208 19.562 15.100 1.00 69.31 88 ILE A O 1
ATOM 713 N N . LYS A 1 89 ? 0.160 18.053 13.813 1.00 72.06 89 LYS A N 1
ATOM 714 C CA . LYS A 1 89 ? -1.177 18.582 14.084 1.00 72.06 89 LYS A CA 1
ATOM 715 C C . LYS A 1 89 ? -1.435 18.402 15.570 1.00 72.06 89 LYS A C 1
ATOM 717 O O . LYS A 1 89 ? -1.332 17.273 16.049 1.00 72.06 89 LYS A O 1
ATOM 722 N N . ALA A 1 90 ? -1.801 19.484 16.258 1.00 74.31 90 ALA A N 1
ATOM 723 C CA . ALA A 1 90 ? -2.221 19.422 17.652 1.00 74.31 90 ALA A CA 1
ATOM 724 C C . ALA A 1 90 ? -3.209 18.260 17.818 1.00 74.31 90 ALA A C 1
ATOM 726 O O . ALA A 1 90 ? -4.216 18.193 17.097 1.00 74.31 90 ALA A O 1
ATOM 727 N N . MET A 1 91 ? -2.878 17.302 18.691 1.00 77.94 91 MET A N 1
ATOM 728 C CA . MET A 1 91 ? -3.703 16.113 18.867 1.00 77.94 91 MET A CA 1
ATOM 729 C C . MET A 1 91 ? -5.086 16.573 19.308 1.00 77.94 91 MET A C 1
ATOM 731 O O . MET A 1 91 ? -5.241 17.182 20.366 1.00 77.94 91 MET A O 1
ATOM 735 N N . LYS A 1 92 ? -6.096 16.318 18.469 1.00 85.69 92 LYS A N 1
ATOM 736 C CA . LYS A 1 92 ? -7.476 16.666 18.799 1.00 85.69 92 LYS A CA 1
ATOM 737 C C . LYS A 1 92 ? -7.837 15.937 20.084 1.00 85.69 92 LYS A C 1
ATOM 739 O O . LYS A 1 92 ? -7.836 14.707 20.101 1.00 85.69 92 LYS A O 1
ATOM 744 N N . CYS A 1 93 ? -8.128 16.693 21.136 1.00 90.06 93 CYS A N 1
ATOM 745 C CA . CYS A 1 93 ? -8.568 16.114 22.393 1.00 90.06 93 CYS A CA 1
ATOM 746 C C . CYS A 1 93 ? -9.842 15.301 22.113 1.00 90.06 93 CYS A C 1
ATOM 748 O O . CYS A 1 93 ? -10.737 15.828 21.441 1.00 90.06 93 CYS A O 1
ATOM 750 N N . PRO A 1 94 ? -9.918 14.036 22.557 1.00 94.69 94 PRO A N 1
ATOM 751 C CA . PRO A 1 94 ? -11.105 13.224 22.338 1.00 94.69 94 PRO A CA 1
ATOM 752 C C . PRO A 1 94 ? -12.320 13.896 22.983 1.00 94.69 94 PRO A C 1
ATOM 754 O O . PRO A 1 94 ? -12.208 14.507 24.049 1.00 94.69 94 PRO A O 1
ATOM 757 N N . ALA A 1 95 ? -13.484 13.780 22.345 1.00 96.56 95 ALA A N 1
ATOM 758 C CA . ALA A 1 95 ? -14.741 14.112 23.009 1.00 96.56 95 ALA A CA 1
ATOM 759 C C . ALA A 1 95 ? -14.955 13.165 24.213 1.00 96.56 95 ALA A C 1
ATOM 761 O O . ALA A 1 95 ? -14.443 12.042 24.173 1.00 96.56 95 ALA A O 1
ATOM 762 N N . PRO A 1 96 ? -15.714 13.552 25.256 1.00 98.00 96 PRO A N 1
ATOM 763 C CA . PRO A 1 96 ? -15.858 12.735 26.465 1.00 98.00 96 PRO A CA 1
ATOM 764 C C . PRO A 1 96 ? -16.299 11.290 26.186 1.00 98.00 96 PRO A C 1
ATOM 766 O O . PRO A 1 96 ? -15.633 10.356 26.620 1.00 98.00 96 PRO A O 1
ATOM 769 N N . TRP A 1 97 ? -17.296 11.079 25.320 1.00 97.94 97 TRP A N 1
ATOM 770 C CA . TRP A 1 97 ? -17.720 9.734 24.900 1.00 97.94 97 TRP A CA 1
ATOM 771 C C . TRP A 1 97 ? -16.615 8.918 24.194 1.00 97.94 97 TRP A C 1
ATOM 773 O O . TRP A 1 97 ? -16.610 7.695 24.286 1.00 97.94 97 TRP A O 1
ATOM 783 N N . GLN A 1 98 ? -15.653 9.558 23.513 1.00 97.62 98 GLN A N 1
ATOM 784 C CA . GLN A 1 98 ? -14.512 8.884 22.867 1.00 97.62 98 GLN A CA 1
ATOM 785 C C . GLN A 1 98 ? -13.437 8.489 23.882 1.00 97.62 98 GLN A C 1
ATOM 787 O O . GLN A 1 98 ? -12.794 7.449 23.738 1.00 97.62 98 GLN A O 1
ATOM 792 N N . ALA A 1 99 ? -13.230 9.325 24.901 1.00 97.81 99 ALA A N 1
ATOM 793 C CA . ALA A 1 99 ? -12.388 8.994 26.042 1.00 97.81 99 ALA A CA 1
ATOM 794 C C . ALA A 1 99 ? -12.998 7.829 26.831 1.00 97.81 99 ALA A C 1
ATOM 796 O O . ALA A 1 99 ? -12.335 6.812 27.015 1.00 97.81 99 ALA A O 1
ATOM 797 N N . TYR A 1 100 ? -14.288 7.915 27.158 1.00 98.25 100 TYR A N 1
ATOM 798 C CA . TYR A 1 100 ? -15.067 6.830 27.749 1.00 98.25 100 TYR A CA 1
ATOM 799 C C . TYR A 1 100 ? -14.990 5.535 26.924 1.00 98.25 100 TYR A C 1
ATOM 801 O O . TYR A 1 100 ? -14.644 4.485 27.462 1.00 98.25 100 TYR A O 1
ATOM 809 N N . GLN A 1 101 ? -15.183 5.612 25.600 1.00 98.00 101 GLN A N 1
ATOM 810 C CA . GLN A 1 101 ? -15.050 4.468 24.691 1.00 98.00 101 GLN A CA 1
ATOM 811 C C . GLN A 1 101 ? -13.678 3.788 24.777 1.00 98.00 101 GLN A C 1
ATOM 813 O O . GLN A 1 101 ? -13.589 2.569 24.629 1.00 98.00 101 GLN A O 1
ATOM 818 N N . LYS A 1 102 ? -12.612 4.567 24.987 1.00 97.06 102 LYS A N 1
ATOM 819 C CA . LYS A 1 102 ? -11.236 4.076 25.097 1.00 97.06 102 LYS A CA 1
ATOM 820 C C . LYS A 1 102 ? -10.960 3.457 26.471 1.00 97.06 102 LYS A C 1
ATOM 822 O O . LYS A 1 102 ? -10.364 2.385 26.521 1.00 97.06 102 LYS A O 1
ATOM 827 N N . THR A 1 103 ? -11.390 4.107 27.553 1.00 97.88 103 THR A N 1
ATOM 828 C CA . THR A 1 103 ? -11.171 3.655 28.938 1.00 97.88 103 THR A CA 1
ATOM 829 C C . THR A 1 103 ? -12.015 2.420 29.270 1.00 97.88 103 THR A C 1
ATOM 831 O O . THR A 1 103 ? -11.497 1.439 29.796 1.00 97.88 103 THR A O 1
ATOM 834 N N . TYR A 1 104 ? -13.290 2.408 28.874 1.00 97.69 104 TYR A N 1
ATOM 835 C CA . TYR A 1 104 ? -14.262 1.361 29.214 1.00 97.69 104 TYR A CA 1
ATOM 836 C C . TYR A 1 104 ? -14.580 0.409 28.052 1.00 97.69 104 TYR A C 1
ATOM 838 O O . TYR A 1 104 ? -15.645 -0.216 28.019 1.00 97.69 104 TYR A O 1
ATOM 846 N N . TRP A 1 105 ? -13.653 0.239 27.099 1.00 97.50 105 TRP A N 1
ATOM 847 C CA . TRP A 1 105 ? -13.890 -0.589 25.910 1.00 97.50 105 TRP A CA 1
ATOM 848 C C . TRP A 1 105 ? -14.338 -2.021 26.240 1.00 97.50 105 TRP A C 1
ATOM 850 O O . TRP A 1 105 ? -15.201 -2.561 25.555 1.00 97.50 105 TRP A O 1
ATOM 860 N N . MET A 1 106 ? -13.814 -2.625 27.313 1.00 97.69 106 MET A N 1
ATOM 861 C CA . MET A 1 106 ? -14.188 -3.985 27.723 1.00 97.69 106 MET A CA 1
ATOM 862 C C . MET A 1 106 ? -15.664 -4.099 28.144 1.00 97.69 106 MET A C 1
ATOM 864 O O . MET A 1 106 ? -16.303 -5.084 27.788 1.00 97.69 106 MET A O 1
ATOM 868 N N . LYS A 1 107 ? -16.226 -3.081 28.819 1.00 97.06 107 LYS A N 1
ATOM 869 C CA . LYS A 1 107 ? -17.664 -3.000 29.156 1.00 97.06 107 LYS A CA 1
ATOM 870 C C . LYS A 1 107 ? -18.504 -2.794 27.892 1.00 97.06 107 LYS A C 1
ATOM 872 O O . LYS A 1 107 ? -19.512 -3.464 27.688 1.00 97.06 107 LYS A O 1
ATOM 877 N N . LEU A 1 108 ? -18.061 -1.893 27.014 1.00 97.88 108 LEU A N 1
ATOM 878 C CA . LEU A 1 108 ? -18.796 -1.523 25.803 1.00 97.88 108 LEU A CA 1
ATOM 879 C C . LEU A 1 108 ? -18.806 -2.598 24.721 1.00 97.88 108 LEU A C 1
ATOM 881 O O . LEU A 1 108 ? -19.782 -2.697 23.982 1.00 97.88 108 LEU A O 1
ATOM 885 N N . LYS A 1 109 ? -17.735 -3.386 24.591 1.00 97.81 109 LYS A N 1
ATOM 886 C CA . LYS A 1 109 ? -17.556 -4.338 23.489 1.00 97.81 109 LYS A CA 1
ATOM 887 C C . LYS A 1 109 ? -18.750 -5.284 23.351 1.00 97.81 109 LYS A C 1
ATOM 889 O O . LYS A 1 109 ? -19.244 -5.473 22.240 1.00 97.81 109 LYS A O 1
ATOM 894 N N . ASP A 1 110 ? -19.225 -5.852 24.455 1.00 98.06 110 ASP A N 1
ATOM 895 C CA . ASP A 1 110 ? -20.310 -6.834 24.417 1.00 98.06 110 ASP A CA 1
ATOM 896 C C . ASP A 1 110 ? -21.672 -6.167 24.158 1.00 98.06 110 ASP A C 1
ATOM 898 O O . ASP A 1 110 ? -22.471 -6.702 23.390 1.00 98.06 110 ASP A O 1
ATOM 902 N N . ILE A 1 111 ? -21.888 -4.945 24.662 1.00 98.19 111 ILE A N 1
ATOM 903 C CA . ILE A 1 111 ? -23.066 -4.114 24.345 1.00 98.19 111 ILE A CA 1
ATOM 904 C C . ILE A 1 111 ? -23.093 -3.773 22.843 1.00 98.19 111 ILE A C 1
ATOM 906 O O . ILE A 1 111 ? -24.131 -3.889 22.192 1.00 98.19 111 ILE A O 1
ATOM 910 N N . VAL A 1 112 ? -21.942 -3.418 22.261 1.00 98.31 112 VAL A N 1
ATOM 911 C CA . VAL A 1 112 ? -21.782 -3.157 20.819 1.00 98.31 112 VAL A CA 1
ATOM 912 C C . VAL A 1 112 ? -21.993 -4.428 19.991 1.00 98.31 112 VAL A C 1
ATOM 914 O O . VAL A 1 112 ? -22.604 -4.366 18.924 1.00 98.31 112 VAL A O 1
ATOM 917 N N . ASP A 1 113 ? -21.514 -5.585 20.455 1.00 97.62 113 ASP A N 1
ATOM 918 C CA . ASP A 1 113 ? -21.717 -6.871 19.778 1.00 97.62 113 ASP A CA 1
ATOM 919 C C . ASP A 1 113 ? -23.185 -7.331 19.811 1.00 97.62 113 ASP A C 1
ATOM 921 O O . ASP A 1 113 ? -23.644 -7.939 18.841 1.00 97.62 113 ASP A O 1
ATOM 925 N N . VAL A 1 114 ? -23.932 -7.028 20.879 1.00 98.31 114 VAL A N 1
ATOM 926 C CA . VAL A 1 114 ? -25.387 -7.254 20.965 1.00 98.31 114 VAL A CA 1
ATOM 927 C C . VAL A 1 114 ? -26.137 -6.284 20.051 1.00 98.31 114 VAL A C 1
ATOM 929 O O . VAL A 1 114 ? -26.825 -6.739 19.138 1.00 98.31 114 VAL A O 1
ATOM 932 N N . ALA A 1 115 ? -25.920 -4.973 20.190 1.00 98.25 115 ALA A N 1
ATOM 933 C CA . ALA A 1 115 ? -26.587 -3.953 19.375 1.00 98.25 115 ALA A CA 1
ATOM 934 C C . ALA A 1 115 ? -26.334 -4.138 17.864 1.00 98.25 115 ALA A C 1
ATOM 936 O O . ALA A 1 115 ? -27.216 -3.897 17.039 1.00 98.25 115 ALA A O 1
ATOM 937 N N . TYR A 1 116 ? -25.145 -4.615 17.475 1.00 98.31 116 TYR A N 1
ATOM 938 C CA . TYR A 1 116 ? -24.848 -4.940 16.079 1.00 98.31 116 TYR A CA 1
ATOM 939 C C . TYR A 1 116 ? -25.624 -6.170 15.575 1.00 98.31 116 TYR A C 1
ATOM 941 O O . TYR A 1 116 ? -26.067 -6.180 14.427 1.00 98.31 116 TYR A O 1
ATOM 949 N N . LYS A 1 117 ? -25.832 -7.196 16.413 1.00 98.06 117 LYS A N 1
ATOM 950 C CA . LYS A 1 117 ? -26.667 -8.363 16.065 1.00 98.06 117 LYS A CA 1
ATOM 951 C C . LYS A 1 117 ? -28.142 -7.986 15.958 1.00 98.06 117 LYS A C 1
ATOM 953 O O . LYS A 1 117 ? -28.786 -8.402 15.001 1.00 98.06 117 LYS A O 1
ATOM 958 N N . GLU A 1 118 ? -28.652 -7.178 16.883 1.00 98.00 118 GLU A N 1
ATOM 959 C CA . GLU A 1 118 ? -30.023 -6.654 16.840 1.00 98.00 118 GLU A CA 1
ATOM 960 C C . GLU A 1 118 ? -30.250 -5.803 15.587 1.00 98.00 118 GLU A C 1
ATOM 962 O O . GLU A 1 118 ? -31.238 -5.992 14.883 1.00 98.00 118 GLU A O 1
ATOM 967 N N . HIS A 1 119 ? -29.298 -4.930 15.233 1.00 97.81 119 HIS A N 1
ATOM 968 C CA . HIS A 1 119 ? -29.357 -4.193 13.972 1.00 97.81 119 HIS A CA 1
ATOM 969 C C . HIS A 1 119 ? -29.441 -5.137 12.764 1.00 97.81 119 HIS A C 1
ATOM 971 O O . HIS A 1 119 ? -30.285 -4.930 11.901 1.00 97.81 119 HIS A O 1
ATOM 977 N N . LEU A 1 120 ? -28.626 -6.198 12.715 1.00 97.44 120 LEU A N 1
ATOM 978 C CA . LEU A 1 120 ? -28.680 -7.186 11.629 1.00 97.44 120 LEU A CA 1
ATOM 979 C C . LEU A 1 120 ? -30.000 -7.975 11.575 1.00 97.44 120 LEU A C 1
ATOM 981 O O . LEU A 1 120 ? -30.402 -8.379 10.488 1.00 97.44 120 LEU A O 1
ATOM 985 N N . GLN A 1 121 ? -30.665 -8.196 12.711 1.00 97.62 121 GLN A N 1
ATOM 986 C CA . GLN A 1 121 ? -31.967 -8.875 12.782 1.00 97.62 121 GLN A CA 1
ATOM 987 C C . GLN A 1 121 ? -33.138 -7.965 12.384 1.00 97.62 121 GLN A C 1
ATOM 989 O O . GLN A 1 121 ? -34.122 -8.452 11.834 1.00 97.62 121 GLN A O 1
ATOM 994 N N . ASN A 1 122 ? -33.024 -6.659 12.636 1.00 97.44 122 ASN A N 1
ATOM 995 C CA . ASN A 1 122 ? -34.078 -5.672 12.386 1.00 97.44 122 ASN A CA 1
ATOM 996 C C . ASN A 1 122 ? -34.055 -5.064 10.968 1.00 97.44 122 ASN A C 1
ATOM 998 O O . ASN A 1 122 ? -34.940 -4.276 10.637 1.00 97.44 122 ASN A O 1
ATOM 1002 N N . LEU A 1 123 ? -33.063 -5.388 10.132 1.00 97.25 123 LEU A N 1
ATOM 1003 C CA . LEU A 1 123 ? -33.010 -4.924 8.741 1.00 97.25 123 LEU A CA 1
ATOM 1004 C C . LEU A 1 123 ? -34.112 -5.582 7.904 1.00 97.25 123 LEU A C 1
ATOM 1006 O O . LEU A 1 123 ? -34.191 -6.808 7.817 1.00 97.25 123 LEU A O 1
ATOM 1010 N N . SER A 1 124 ? -34.926 -4.766 7.231 1.00 96.38 124 SER A N 1
ATOM 1011 C CA . SER A 1 124 ? -35.896 -5.272 6.262 1.00 96.38 124 SER A CA 1
ATOM 1012 C C . SER A 1 124 ? -35.213 -5.639 4.935 1.00 96.38 124 SER A C 1
ATOM 1014 O O . SER A 1 124 ? -34.073 -5.246 4.663 1.00 96.38 124 SER A O 1
ATOM 1016 N N . ASN A 1 125 ? -35.904 -6.407 4.085 1.00 94.25 125 ASN A N 1
ATOM 1017 C CA . ASN A 1 125 ? -35.394 -6.819 2.773 1.00 94.25 125 ASN A CA 1
ATOM 1018 C C . ASN A 1 125 ? -35.207 -5.604 1.839 1.00 94.25 125 ASN A C 1
ATOM 1020 O O . ASN A 1 125 ? -36.111 -5.229 1.096 1.00 94.25 125 ASN A O 1
ATOM 1024 N N . GLY A 1 126 ? -34.011 -5.011 1.867 1.00 93.19 126 GLY A N 1
ATOM 1025 C CA . GLY A 1 126 ? -33.623 -3.854 1.053 1.00 93.19 126 GLY A CA 1
ATOM 1026 C C . GLY A 1 126 ? -32.815 -2.792 1.807 1.00 93.19 126 GLY A C 1
ATOM 1027 O O . GLY A 1 126 ? -32.147 -1.977 1.166 1.00 93.19 126 GLY A O 1
ATOM 1028 N N . ASP A 1 127 ? -32.824 -2.812 3.142 1.00 96.56 127 ASP A N 1
ATOM 1029 C CA . ASP A 1 127 ? -32.116 -1.818 3.948 1.00 96.56 127 ASP A CA 1
ATOM 1030 C C . ASP A 1 127 ? -30.590 -1.991 3.901 1.00 96.56 127 ASP A C 1
ATOM 1032 O O . ASP A 1 127 ? -30.042 -3.097 3.880 1.00 96.56 127 ASP A O 1
ATOM 1036 N N . LYS A 1 128 ? -29.867 -0.866 3.917 1.00 96.94 128 LYS A N 1
ATOM 1037 C CA . LYS A 1 128 ? -28.400 -0.868 3.950 1.00 96.94 128 LYS A CA 1
ATOM 1038 C C . LYS A 1 128 ? -27.907 -1.096 5.378 1.00 96.94 128 LYS A C 1
ATOM 1040 O O . LYS A 1 128 ? -28.122 -0.253 6.244 1.00 96.94 128 LYS A O 1
ATOM 1045 N N . VAL A 1 129 ? -27.167 -2.187 5.586 1.00 97.88 129 VAL A N 1
ATOM 1046 C CA . VAL A 1 129 ? -26.460 -2.486 6.844 1.00 97.88 129 VAL A CA 1
ATOM 1047 C C . VAL A 1 129 ? -25.589 -1.291 7.259 1.00 97.88 129 VAL A C 1
ATOM 1049 O O . VAL A 1 129 ? -24.676 -0.907 6.520 1.00 97.88 129 VAL A O 1
ATOM 1052 N N . LYS A 1 130 ? -25.820 -0.726 8.453 1.00 97.44 130 LYS A N 1
ATOM 1053 C CA . LYS A 1 130 ? -24.904 0.266 9.040 1.00 97.44 130 LYS A CA 1
ATOM 1054 C C . LYS A 1 130 ? -23.546 -0.397 9.324 1.00 97.44 130 LYS A C 1
ATOM 1056 O O . LYS A 1 130 ? -23.510 -1.454 9.958 1.00 97.44 130 LYS A O 1
ATOM 1061 N N . PRO A 1 131 ? -22.404 0.203 8.939 1.00 97.69 131 PRO A N 1
ATOM 1062 C CA . PRO A 1 131 ? -21.091 -0.269 9.368 1.00 97.69 131 PRO A CA 1
ATOM 1063 C C . PRO A 1 131 ? -20.993 -0.374 10.895 1.00 97.69 131 PRO A C 1
ATOM 1065 O O . PRO A 1 131 ? -21.369 0.562 11.599 1.00 97.69 131 PRO A O 1
ATOM 1068 N N . LYS A 1 132 ? -20.408 -1.464 11.415 1.00 97.06 132 LYS A N 1
ATOM 1069 C CA . LYS A 1 132 ? -20.280 -1.714 12.867 1.00 97.06 132 LYS A CA 1
ATOM 1070 C C . LYS A 1 132 ? -19.696 -0.532 13.654 1.00 97.06 132 LYS A C 1
ATOM 1072 O O . LYS A 1 132 ? -20.128 -0.280 14.771 1.00 97.06 132 LYS A O 1
ATOM 1077 N N . ILE A 1 133 ? -18.769 0.222 13.059 1.00 97.19 133 ILE A N 1
ATOM 1078 C CA . ILE A 1 133 ? -18.161 1.419 13.664 1.00 97.19 133 ILE A CA 1
ATOM 1079 C C . ILE A 1 133 ? -19.171 2.555 13.931 1.00 97.19 133 ILE A C 1
ATOM 1081 O O . ILE A 1 133 ? -18.994 3.306 14.881 1.00 97.19 133 ILE A O 1
ATOM 1085 N N . GLN A 1 134 ? -20.246 2.676 13.142 1.00 97.62 134 GLN A N 1
ATOM 1086 C CA . GLN A 1 134 ? -21.313 3.652 13.407 1.00 97.62 134 GLN A CA 1
ATOM 1087 C C . GLN A 1 134 ? -22.134 3.234 14.627 1.00 97.62 134 GLN A C 1
ATOM 1089 O O . GLN A 1 134 ? -22.329 4.036 15.530 1.00 97.62 134 GLN A O 1
ATOM 1094 N N . ILE A 1 135 ? -22.522 1.958 14.700 1.00 98.12 135 ILE A N 1
ATOM 1095 C CA . ILE A 1 135 ? -23.241 1.395 15.853 1.00 98.12 135 ILE A CA 1
ATOM 1096 C C . ILE A 1 135 ? -22.370 1.447 17.118 1.00 98.12 135 ILE A C 1
ATOM 1098 O O . ILE A 1 135 ? -22.868 1.759 18.192 1.00 98.12 135 ILE A O 1
ATOM 1102 N N . GLN A 1 136 ? -21.057 1.234 16.996 1.00 98.00 136 GLN A N 1
ATOM 1103 C CA . GLN A 1 136 ? -20.098 1.412 18.089 1.00 98.00 136 GLN A CA 1
ATOM 1104 C C . GLN A 1 136 ? -20.091 2.853 18.630 1.00 98.00 136 GLN A C 1
ATOM 1106 O O . GLN A 1 136 ? -20.090 3.033 19.843 1.00 98.00 136 GLN A O 1
ATOM 1111 N N . THR A 1 137 ? -20.123 3.861 17.753 1.00 97.88 137 THR A N 1
ATOM 1112 C CA . THR A 1 137 ? -20.235 5.280 18.138 1.00 97.88 137 THR A CA 1
ATOM 1113 C C . THR A 1 137 ? -21.593 5.602 18.770 1.00 97.88 137 THR A C 1
ATOM 1115 O O . THR A 1 137 ? -21.632 6.267 19.800 1.00 97.88 137 THR A O 1
ATOM 1118 N N . GLU A 1 138 ? -22.697 5.112 18.194 1.00 98.12 138 GLU A N 1
ATOM 1119 C CA . GLU A 1 138 ? -24.059 5.303 18.725 1.00 98.12 138 GLU A CA 1
ATOM 1120 C C . GLU A 1 138 ? -24.204 4.702 20.136 1.00 98.12 138 GLU A C 1
ATOM 1122 O O . GLU A 1 138 ? -24.721 5.355 21.040 1.00 98.12 138 GLU A O 1
ATOM 1127 N N . VAL A 1 139 ? -23.683 3.488 20.353 1.00 98.25 139 VAL A N 1
ATOM 1128 C CA . VAL A 1 139 ? -23.661 2.835 21.672 1.00 98.25 139 VAL A CA 1
ATOM 1129 C C . VAL A 1 139 ? -22.740 3.575 22.642 1.00 98.25 139 VAL A C 1
ATOM 1131 O O . VAL A 1 139 ? -23.159 3.849 23.758 1.00 98.25 139 VAL A O 1
ATOM 1134 N N . ALA A 1 140 ? -21.520 3.951 22.241 1.00 98.19 140 ALA A N 1
ATOM 1135 C CA . ALA A 1 140 ? -20.595 4.664 23.127 1.00 98.19 140 ALA A CA 1
ATOM 1136 C C . ALA A 1 140 ? -21.154 6.013 23.617 1.00 98.19 140 ALA A C 1
ATOM 1138 O O . ALA A 1 140 ? -20.942 6.363 24.774 1.00 98.19 140 ALA A O 1
ATOM 1139 N N . HIS A 1 141 ? -21.894 6.735 22.767 1.00 98.12 141 HIS A N 1
ATOM 1140 C CA . HIS A 1 141 ? -22.656 7.923 23.162 1.00 98.12 141 HIS A CA 1
ATOM 1141 C C . HIS A 1 141 ? -23.735 7.596 24.201 1.00 98.12 141 HIS A C 1
ATOM 1143 O O . HIS A 1 141 ? -23.733 8.166 25.288 1.00 98.12 141 HIS A O 1
ATOM 1149 N N . ARG A 1 142 ? -24.630 6.652 23.878 1.00 98.12 142 ARG A N 1
ATOM 1150 C CA . ARG A 1 142 ? -25.775 6.294 24.726 1.00 98.12 142 ARG A CA 1
ATOM 1151 C C . ARG A 1 142 ? -25.347 5.782 26.100 1.00 98.12 142 ARG A C 1
ATOM 1153 O O . ARG A 1 142 ? -25.927 6.177 27.104 1.00 98.12 142 ARG A O 1
ATOM 1160 N N . GLU A 1 143 ? -24.354 4.896 26.152 1.00 98.25 143 GLU A N 1
ATOM 1161 C CA . GLU A 1 143 ? -23.862 4.381 27.430 1.00 98.25 143 GLU A CA 1
ATOM 1162 C C . GLU A 1 143 ? -23.183 5.495 28.239 1.00 98.25 143 GLU A C 1
ATOM 1164 O O . GLU A 1 143 ? -23.488 5.622 29.415 1.00 98.25 143 GLU A O 1
ATOM 1169 N N . TYR A 1 144 ? -22.369 6.366 27.619 1.00 98.31 144 TYR A N 1
ATOM 1170 C CA . TYR A 1 144 ? -21.760 7.518 28.303 1.00 98.31 144 TYR A CA 1
ATOM 1171 C C . TYR A 1 144 ? -22.798 8.481 28.906 1.00 98.31 144 TYR A C 1
ATOM 1173 O O . TYR A 1 144 ? -22.620 8.963 30.022 1.00 98.31 144 TYR A O 1
ATOM 1181 N N . GLU A 1 145 ? -23.894 8.753 28.194 1.00 98.12 145 GLU A N 1
ATOM 1182 C CA . GLU A 1 145 ? -24.992 9.593 28.693 1.00 98.12 145 GLU A CA 1
ATOM 1183 C C . GLU A 1 145 ? -25.699 8.954 29.908 1.00 98.12 145 GLU A C 1
ATOM 1185 O O . GLU A 1 145 ? -26.068 9.669 30.845 1.00 98.12 145 GLU A O 1
ATOM 1190 N N . ASN A 1 146 ? -25.800 7.619 29.925 1.00 97.94 146 ASN A N 1
ATOM 1191 C CA . ASN A 1 146 ? -26.404 6.815 30.994 1.00 97.94 146 ASN A CA 1
ATOM 1192 C C . ASN A 1 146 ? -25.463 6.476 32.170 1.00 97.94 146 ASN A C 1
ATOM 1194 O O . ASN A 1 146 ? -25.946 5.967 33.183 1.00 97.94 146 ASN A O 1
ATOM 1198 N N . GLU A 1 147 ? -24.148 6.702 32.062 1.00 98.31 147 GLU A N 1
ATOM 1199 C CA . GLU A 1 147 ? -23.221 6.478 33.181 1.00 98.31 147 GLU A CA 1
ATOM 1200 C C . GLU A 1 147 ? -23.479 7.450 34.340 1.00 98.31 147 GLU A C 1
ATOM 1202 O O . GLU A 1 147 ? -24.087 8.515 34.184 1.00 98.31 147 GLU A O 1
ATOM 1207 N N . THR A 1 148 ? -22.972 7.088 35.518 1.00 98.31 148 THR A N 1
ATOM 1208 C CA . THR A 1 148 ? -23.057 7.934 36.709 1.00 98.31 148 THR A CA 1
ATOM 1209 C C . THR A 1 148 ? -22.176 9.181 36.580 1.00 98.31 148 THR A C 1
ATOM 1211 O O . THR A 1 148 ? -21.217 9.222 35.800 1.00 98.31 148 THR A O 1
ATOM 1214 N N . GLU A 1 149 ? -22.498 10.224 37.346 1.00 98.12 149 GLU A N 1
ATOM 1215 C CA . GLU A 1 149 ? -21.772 11.499 37.289 1.00 98.12 149 GLU A CA 1
ATOM 1216 C C . GLU A 1 149 ? -20.318 11.365 37.776 1.00 98.12 149 GLU A C 1
ATOM 1218 O O . GLU A 1 149 ? -19.447 12.090 37.305 1.00 98.12 149 GLU A O 1
ATOM 1223 N N . GLU A 1 150 ? -20.013 10.379 38.628 1.00 98.00 150 GLU A N 1
ATOM 1224 C CA . GLU A 1 150 ? -18.644 10.050 39.042 1.00 98.00 150 GLU A CA 1
ATOM 1225 C C . GLU A 1 150 ? -17.798 9.541 37.862 1.00 98.00 150 GLU A C 1
ATOM 1227 O O . GLU A 1 150 ? -16.668 9.989 37.677 1.00 98.00 150 GLU A O 1
ATOM 1232 N N . VAL A 1 151 ? -18.353 8.658 37.020 1.00 98.06 151 VAL A N 1
ATOM 1233 C CA . VAL A 1 151 ? -17.667 8.150 35.815 1.00 98.06 151 VAL A CA 1
ATOM 1234 C C . VAL A 1 151 ? -17.513 9.259 34.771 1.00 98.06 151 VAL A C 1
ATOM 1236 O O . VAL A 1 151 ? -16.479 9.353 34.109 1.00 98.06 151 VAL A O 1
ATOM 1239 N N . LYS A 1 152 ? -18.511 10.141 34.628 1.00 98.31 152 LYS A N 1
ATOM 1240 C CA . LYS A 1 152 ? -18.401 11.323 33.758 1.00 98.31 152 LYS A CA 1
ATOM 1241 C C . LYS A 1 152 ? -17.284 12.255 34.235 1.00 98.31 152 LYS A C 1
ATOM 1243 O O . LYS A 1 152 ? -16.457 12.651 33.416 1.00 98.31 152 LYS A O 1
ATOM 1248 N N . ALA A 1 153 ? -17.193 12.525 35.539 1.00 98.06 153 ALA A N 1
ATOM 1249 C CA . ALA A 1 153 ? -16.123 13.330 36.129 1.00 98.06 153 ALA A CA 1
ATOM 1250 C C . ALA A 1 153 ? -14.727 12.701 35.933 1.00 98.06 153 ALA A C 1
ATOM 1252 O O . ALA A 1 153 ? -13.804 13.404 35.520 1.00 98.06 153 ALA A O 1
ATOM 1253 N N . GLU A 1 154 ? -14.577 11.384 36.129 1.00 98.00 154 GLU A N 1
ATOM 1254 C CA . GLU A 1 154 ? -13.329 10.651 35.839 1.00 98.00 154 GLU A CA 1
ATOM 1255 C C . GLU A 1 154 ? -12.915 10.808 34.363 1.00 98.00 154 GLU A C 1
ATOM 1257 O O . GLU A 1 154 ? -11.754 11.075 34.040 1.00 98.00 154 GLU A O 1
ATOM 1262 N N . ILE A 1 155 ? -13.873 10.694 33.440 1.00 98.25 155 ILE A N 1
ATOM 1263 C CA . ILE A 1 155 ? -13.625 10.858 32.006 1.00 98.25 155 ILE A CA 1
ATOM 1264 C C . ILE A 1 155 ? -13.294 12.310 31.637 1.00 98.25 155 ILE A C 1
ATOM 1266 O O . ILE A 1 155 ? -12.443 12.533 30.770 1.00 98.25 155 ILE A O 1
ATOM 1270 N N . GLU A 1 156 ? -13.895 13.303 32.290 1.00 97.50 156 GLU A N 1
ATOM 1271 C CA . GLU A 1 156 ? -13.514 14.708 32.123 1.00 97.50 156 GLU A CA 1
ATOM 1272 C C . GLU A 1 156 ? -12.099 14.988 32.646 1.00 97.50 156 GLU A C 1
ATOM 1274 O O . GLU A 1 156 ? -11.325 15.663 31.958 1.00 97.50 156 GLU A O 1
ATOM 1279 N N . GLU A 1 157 ? -11.711 14.415 33.788 1.00 97.56 157 GLU A N 1
ATOM 1280 C CA . GLU A 1 157 ? -10.343 14.478 34.312 1.00 97.56 157 GLU A CA 1
ATOM 1281 C C . GLU A 1 157 ? -9.342 13.774 33.379 1.00 97.56 157 GLU A C 1
ATOM 1283 O O . GLU A 1 157 ? -8.269 14.311 33.088 1.00 97.56 157 GLU A O 1
ATOM 1288 N N . TYR A 1 158 ? -9.706 12.632 32.792 1.00 96.44 158 TYR A N 1
ATOM 1289 C CA . TYR A 1 158 ? -8.897 11.967 31.768 1.00 96.44 158 TYR A CA 1
ATOM 1290 C C . TYR A 1 158 ? -8.751 12.817 30.490 1.00 96.44 158 TYR A C 1
ATOM 1292 O O . TYR A 1 158 ? -7.655 12.963 29.945 1.00 96.44 158 TYR A O 1
ATOM 1300 N N . VAL A 1 159 ? -9.827 13.450 30.009 1.00 96.31 159 VAL A N 1
ATOM 1301 C CA . VAL A 1 159 ? -9.762 14.383 28.867 1.00 96.31 159 VAL A CA 1
ATOM 1302 C C . VAL A 1 159 ? -8.931 15.627 29.206 1.00 96.31 159 VAL A C 1
ATOM 1304 O O . VAL A 1 159 ? -8.248 16.162 28.328 1.00 96.31 159 VAL A O 1
ATOM 1307 N N . LYS A 1 160 ? -8.966 16.092 30.459 1.00 95.31 160 LYS A N 1
ATOM 1308 C CA . LYS A 1 160 ? -8.169 17.219 30.953 1.00 95.31 160 LYS A CA 1
ATOM 1309 C C . LYS A 1 160 ? -6.684 16.864 31.060 1.00 95.31 160 LYS A C 1
ATOM 1311 O O . LYS A 1 160 ? -5.874 17.561 30.464 1.00 95.31 160 LYS A O 1
ATOM 1316 N N . SER A 1 161 ? -6.320 15.746 31.682 1.00 94.38 161 SER A N 1
ATOM 1317 C CA . SER A 1 161 ? -4.924 15.284 31.743 1.00 94.38 161 SER A CA 1
ATOM 1318 C C . SER A 1 161 ? -4.333 15.029 30.351 1.00 94.38 161 SER A C 1
ATOM 1320 O O . SER A 1 161 ? -3.173 15.363 30.112 1.00 94.38 161 SER A O 1
ATOM 1322 N N . LEU A 1 162 ? -5.132 14.555 29.383 1.00 91.50 162 LEU A N 1
ATOM 1323 C CA . LEU A 1 162 ? -4.732 14.498 27.972 1.00 91.50 162 LEU A CA 1
ATOM 1324 C C . LEU A 1 162 ? -4.542 15.882 27.329 1.00 91.50 162 LEU A C 1
ATOM 1326 O O . LEU A 1 162 ? -3.713 16.003 26.429 1.00 91.50 162 LEU A O 1
ATOM 1330 N N . LYS A 1 163 ? -5.292 16.918 27.728 1.00 89.62 163 LYS A N 1
ATOM 1331 C CA . LYS A 1 163 ? -5.072 18.306 27.272 1.00 89.62 163 LYS A CA 1
ATOM 1332 C C . LYS A 1 163 ? -3.788 18.875 27.859 1.00 89.62 163 LYS A C 1
ATOM 1334 O O . LYS A 1 163 ? -2.980 19.411 27.107 1.00 89.62 163 LYS A O 1
ATOM 1339 N N . ASP A 1 164 ? -3.593 18.709 29.160 1.00 88.00 164 ASP A N 1
ATOM 1340 C CA . ASP A 1 164 ? -2.459 19.266 29.892 1.00 88.00 164 ASP A CA 1
ATOM 1341 C C . ASP A 1 164 ? -1.151 18.578 29.455 1.00 88.00 164 ASP A C 1
ATOM 1343 O O . ASP A 1 164 ? -0.229 19.258 29.010 1.00 88.00 164 ASP A O 1
ATOM 1347 N N . SER A 1 165 ? -1.139 17.243 29.336 1.00 86.00 165 SER A N 1
ATOM 1348 C CA . SER A 1 165 ? -0.022 16.481 28.736 1.00 86.00 165 SER A CA 1
ATOM 1349 C C . SER A 1 165 ? 0.301 16.903 27.292 1.00 86.00 165 SER A C 1
ATOM 1351 O O . SER A 1 165 ? 1.442 16.806 26.852 1.00 86.00 165 SER A O 1
ATOM 1353 N N . ASN A 1 166 ? -0.693 17.366 26.523 1.00 81.00 166 ASN A N 1
ATOM 1354 C CA . ASN A 1 166 ? -0.484 17.876 25.161 1.00 81.00 166 ASN A CA 1
ATOM 1355 C C . ASN A 1 166 ? -0.012 19.335 25.103 1.00 81.00 166 ASN A C 1
ATOM 1357 O O . ASN A 1 166 ? 0.430 19.765 24.034 1.00 81.00 166 ASN A O 1
ATOM 1361 N N . LYS A 1 167 ? -0.158 20.077 26.205 1.00 78.00 167 LYS A N 1
ATOM 1362 C CA . LYS A 1 167 ? 0.218 21.485 26.360 1.00 78.00 167 LYS A CA 1
ATOM 1363 C C . LYS A 1 167 ? 1.611 21.633 26.976 1.00 78.00 167 LYS A C 1
ATOM 1365 O O . LYS A 1 167 ? 2.318 22.567 26.618 1.00 78.00 167 LYS A O 1
ATOM 1370 N N . GLU A 1 168 ? 1.981 20.734 27.886 1.00 66.06 168 GLU A N 1
ATOM 1371 C CA . GLU A 1 168 ? 3.276 20.741 28.575 1.00 66.06 168 GLU A CA 1
ATOM 1372 C C . GLU A 1 168 ? 4.412 20.151 27.736 1.00 66.06 168 GLU A C 1
ATOM 1374 O O . GLU A 1 168 ? 5.542 20.608 27.874 1.00 66.06 168 GLU A O 1
ATOM 1379 N N . GLU A 1 169 ? 4.131 19.196 26.839 1.00 71.12 169 GLU A N 1
ATOM 1380 C CA . GLU A 1 169 ? 5.133 18.646 25.917 1.00 71.12 169 GLU A CA 1
ATOM 1381 C C . GLU A 1 169 ? 5.485 19.696 24.840 1.00 71.12 169 GLU A C 1
ATOM 1383 O O . GLU A 1 169 ? 4.864 19.755 23.772 1.00 71.12 169 GLU A O 1
ATOM 1388 N N . SER A 1 170 ? 6.473 20.547 25.154 1.00 68.50 170 SER A N 1
ATOM 1389 C CA . SER A 1 170 ? 7.030 21.579 24.267 1.00 68.50 170 SER A CA 1
ATOM 1390 C C . SER A 1 170 ? 7.413 20.984 22.911 1.00 68.50 170 SER A C 1
ATOM 1392 O O . SER A 1 170 ? 7.795 19.816 22.817 1.00 68.50 170 SER A O 1
ATOM 1394 N N . ASP A 1 171 ? 7.387 21.789 21.848 1.00 64.19 171 ASP A N 1
ATOM 1395 C CA . ASP A 1 171 ? 7.859 21.353 20.528 1.00 64.19 171 ASP A CA 1
ATOM 1396 C C . ASP A 1 171 ? 9.303 20.856 20.566 1.00 64.19 171 ASP A C 1
ATOM 1398 O O . ASP A 1 171 ? 9.635 19.893 19.884 1.00 64.19 171 ASP A O 1
ATOM 1402 N N . GLU A 1 172 ? 10.133 21.458 21.417 1.00 69.06 172 GLU A N 1
ATOM 1403 C CA . GLU A 1 172 ? 11.512 21.038 21.665 1.00 69.06 172 GLU A CA 1
ATOM 1404 C C . GLU A 1 172 ? 11.559 19.656 22.324 1.00 69.06 172 GLU A C 1
ATOM 1406 O O . GLU A 1 172 ? 12.331 18.801 21.905 1.00 69.06 172 GLU A O 1
ATOM 1411 N N . GLN A 1 173 ? 10.684 19.390 23.299 1.00 76.44 173 GLN A N 1
ATOM 1412 C CA . GLN A 1 173 ? 10.572 18.078 23.944 1.00 76.44 173 GLN A CA 1
ATOM 1413 C C . GLN A 1 173 ? 10.012 17.025 22.980 1.00 76.44 173 GLN A C 1
ATOM 1415 O O . GLN A 1 173 ? 10.486 15.893 22.974 1.00 76.44 173 GLN A O 1
ATOM 1420 N N . ARG A 1 174 ? 9.060 17.387 22.109 1.00 70.88 174 ARG A N 1
ATOM 1421 C CA . ARG A 1 174 ? 8.527 16.505 21.057 1.00 70.88 174 ARG A CA 1
ATOM 1422 C C . ARG A 1 174 ? 9.556 16.200 19.979 1.00 70.88 174 ARG A C 1
ATOM 1424 O O . ARG A 1 174 ? 9.695 15.042 19.591 1.00 70.88 174 ARG A O 1
ATOM 1431 N N . ALA A 1 175 ? 10.288 17.209 19.518 1.00 72.69 175 ALA A N 1
ATOM 1432 C CA . ALA A 1 175 ? 11.381 17.051 18.569 1.00 72.69 175 ALA A CA 1
ATOM 1433 C C . ALA A 1 175 ? 12.498 16.193 19.173 1.00 72.69 175 ALA A C 1
ATOM 1435 O O . ALA A 1 175 ? 12.915 15.223 18.549 1.00 72.69 175 ALA A O 1
ATOM 1436 N N . MET A 1 176 ? 12.895 16.465 20.420 1.00 78.69 176 MET A N 1
ATOM 1437 C CA . MET A 1 176 ? 13.882 15.677 21.159 1.00 78.69 176 MET A CA 1
ATOM 1438 C C . MET A 1 176 ? 13.412 14.236 21.388 1.00 78.69 176 MET A C 1
ATOM 1440 O O . MET A 1 176 ? 14.203 13.314 21.237 1.00 78.69 176 MET A O 1
ATOM 1444 N N . ARG A 1 177 ? 12.124 14.004 21.667 1.00 78.94 177 ARG A N 1
ATOM 1445 C CA . ARG A 1 177 ? 11.544 12.658 21.801 1.00 78.94 177 ARG A CA 1
ATOM 1446 C C . ARG A 1 177 ? 11.507 11.902 20.472 1.00 78.94 177 ARG A C 1
ATOM 1448 O O . ARG A 1 177 ? 11.795 10.710 20.447 1.00 78.94 177 ARG A O 1
ATOM 1455 N N . LEU A 1 178 ? 11.186 12.568 19.362 1.00 73.44 178 LEU A N 1
ATOM 1456 C CA . LEU A 1 178 ? 11.271 11.976 18.021 1.00 73.44 178 LEU A CA 1
ATOM 1457 C C . LEU A 1 178 ? 12.724 11.699 17.616 1.00 73.44 178 LEU A C 1
ATOM 1459 O O . LEU A 1 178 ? 13.003 10.656 17.032 1.00 73.44 178 LEU A O 1
ATOM 1463 N N . GLN A 1 179 ? 13.652 12.588 17.974 1.00 79.69 179 GLN A N 1
ATOM 1464 C CA . GLN A 1 179 ? 15.084 12.381 17.794 1.00 79.69 179 GLN A CA 1
ATOM 1465 C C . GLN A 1 179 ? 15.565 11.184 18.620 1.00 79.69 179 GLN A C 1
ATOM 1467 O O . GLN A 1 179 ? 16.197 10.305 18.056 1.00 79.69 179 GLN A O 1
ATOM 1472 N N . GLN A 1 180 ? 15.182 11.077 19.897 1.00 83.00 180 GLN A N 1
ATOM 1473 C CA . GLN A 1 180 ? 15.457 9.915 20.749 1.00 83.00 180 GLN A CA 1
ATOM 1474 C C . GLN A 1 180 ? 14.876 8.622 20.169 1.00 83.00 180 GLN A C 1
ATOM 1476 O O . GLN A 1 180 ? 15.570 7.615 20.158 1.00 83.00 180 GLN A O 1
ATOM 1481 N N . ILE A 1 181 ? 13.645 8.630 19.642 1.00 72.62 181 ILE A N 1
ATOM 1482 C CA . ILE A 1 181 ? 13.064 7.459 18.964 1.00 72.62 181 ILE A CA 1
ATOM 1483 C C . ILE A 1 181 ? 13.906 7.072 17.741 1.00 72.62 181 ILE A C 1
ATOM 1485 O O . ILE A 1 181 ? 14.232 5.900 17.584 1.00 72.62 181 ILE A O 1
ATOM 1489 N N . ASN A 1 182 ? 14.307 8.033 16.907 1.00 71.25 182 ASN A N 1
ATOM 1490 C CA . ASN A 1 182 ? 15.161 7.767 15.747 1.00 71.25 182 ASN A CA 1
ATOM 1491 C C . ASN A 1 182 ? 16.563 7.276 16.157 1.00 71.25 182 ASN A C 1
ATOM 1493 O O . ASN A 1 182 ? 17.086 6.362 15.528 1.00 71.25 182 ASN A O 1
ATOM 1497 N N . THR A 1 183 ? 17.149 7.832 17.222 1.00 87.69 183 THR A N 1
ATOM 1498 C CA . THR A 1 183 ? 18.428 7.387 17.793 1.00 87.69 183 THR A CA 1
ATOM 1499 C C . THR A 1 183 ? 18.322 5.974 18.352 1.00 87.69 183 THR A C 1
ATOM 1501 O O . THR A 1 183 ? 19.175 5.158 18.040 1.00 87.69 183 THR A O 1
ATOM 1504 N N . VAL A 1 184 ? 17.264 5.640 19.097 1.00 79.12 184 VAL A N 1
ATOM 1505 C CA . VAL A 1 184 ? 17.036 4.275 19.599 1.00 79.12 184 VAL A CA 1
ATOM 1506 C C . VAL A 1 184 ? 16.839 3.300 18.441 1.00 79.12 184 VAL A C 1
ATOM 1508 O O . VAL A 1 184 ? 17.471 2.256 18.436 1.00 79.12 184 VAL A O 1
ATOM 1511 N N . LEU A 1 185 ? 16.049 3.646 17.419 1.00 70.75 185 LEU A N 1
ATOM 1512 C CA . LEU A 1 185 ? 15.894 2.805 16.225 1.00 70.75 185 LEU A CA 1
ATOM 1513 C C . LEU A 1 185 ? 17.233 2.576 15.499 1.00 70.75 185 LEU A C 1
ATOM 1515 O O . LEU A 1 185 ? 17.493 1.465 15.042 1.00 70.75 185 LEU A O 1
ATOM 1519 N N . TYR A 1 186 ? 18.091 3.597 15.429 1.00 77.50 186 TYR A N 1
ATOM 1520 C CA . TYR A 1 186 ? 19.429 3.495 14.845 1.00 77.50 186 TYR A CA 1
ATOM 1521 C C . TYR A 1 186 ? 20.391 2.663 15.714 1.00 77.50 186 TYR A C 1
ATOM 1523 O O . TYR A 1 186 ? 21.090 1.796 15.201 1.00 77.50 186 TYR A O 1
ATOM 1531 N N . GLU A 1 187 ? 20.406 2.878 17.033 1.00 78.75 187 GLU A N 1
ATOM 1532 C CA . GLU A 1 187 ? 21.237 2.123 17.975 1.00 78.75 187 GLU A CA 1
ATOM 1533 C C . GLU A 1 187 ? 20.822 0.655 18.084 1.00 78.75 187 GLU A C 1
ATOM 1535 O O . GLU A 1 187 ? 21.694 -0.205 18.123 1.00 78.75 187 GLU A O 1
ATOM 1540 N N . THR A 1 188 ? 19.523 0.341 18.117 1.00 68.88 188 THR A N 1
ATOM 1541 C CA . THR A 1 188 ? 19.044 -1.050 18.117 1.00 68.88 188 THR A CA 1
ATOM 1542 C C . THR A 1 188 ? 19.464 -1.741 16.821 1.00 68.88 188 THR A C 1
ATOM 1544 O O . THR A 1 188 ? 20.104 -2.786 16.879 1.00 68.88 188 THR A O 1
ATOM 1547 N N . SER A 1 189 ? 19.266 -1.080 15.672 1.00 63.69 189 SER A N 1
ATOM 1548 C CA . SER A 1 189 ? 19.737 -1.567 14.367 1.00 63.69 189 SER A CA 1
ATOM 1549 C C . SER A 1 189 ? 21.264 -1.705 14.254 1.00 63.69 189 SER A C 1
ATOM 1551 O O . SER A 1 189 ? 21.726 -2.361 13.323 1.00 63.69 189 SER A O 1
ATOM 1553 N N . SER A 1 190 ? 22.044 -1.075 15.141 1.00 67.38 19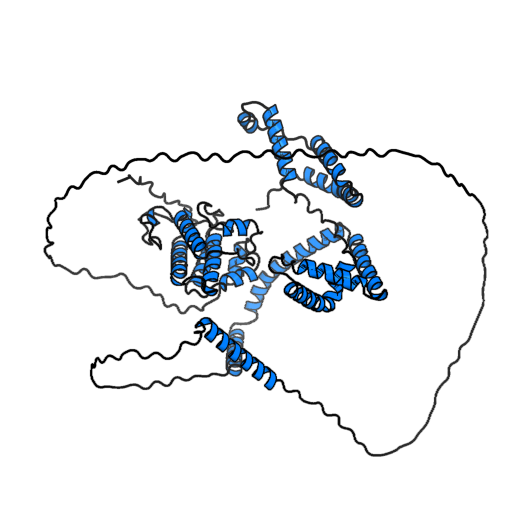0 SER A N 1
ATOM 1554 C CA . SER A 1 190 ? 23.514 -1.125 15.150 1.00 67.38 190 SER A CA 1
ATOM 1555 C C . SER A 1 190 ? 24.091 -2.037 16.239 1.00 67.38 190 SER A C 1
ATOM 1557 O O . SER A 1 190 ? 25.258 -2.404 16.148 1.00 67.38 190 SER A O 1
ATOM 1559 N N . LYS A 1 191 ? 23.323 -2.386 17.278 1.00 55.94 191 LYS A N 1
ATOM 1560 C CA . LYS A 1 191 ? 23.746 -3.327 18.332 1.00 55.94 191 LYS A CA 1
ATOM 1561 C C . LYS A 1 191 ? 23.407 -4.766 17.967 1.00 55.94 191 LYS A C 1
ATOM 1563 O O . LYS A 1 191 ? 24.199 -5.656 18.252 1.00 55.94 191 LYS A O 1
ATOM 1568 N N . GLU A 1 192 ? 22.299 -4.990 17.260 1.00 53.31 192 GLU A N 1
ATOM 1569 C CA . GLU A 1 192 ? 21.938 -6.319 16.746 1.00 53.31 192 GLU A CA 1
ATOM 1570 C C . GLU A 1 192 ? 22.996 -6.864 15.761 1.00 53.31 192 GLU A C 1
ATOM 1572 O O . GLU A 1 192 ? 23.239 -8.070 15.735 1.00 53.31 192 GLU A O 1
ATOM 1577 N N . THR A 1 193 ? 23.715 -5.993 15.036 1.00 54.62 193 THR A N 1
ATOM 1578 C CA . THR A 1 193 ? 24.840 -6.395 14.168 1.00 54.62 193 THR A CA 1
ATOM 1579 C C . THR A 1 193 ? 26.110 -6.802 14.924 1.00 54.62 193 THR A C 1
ATOM 1581 O O . THR A 1 193 ? 26.849 -7.647 14.425 1.00 54.62 193 THR A O 1
ATOM 1584 N N . ASP A 1 194 ? 26.360 -6.251 16.117 1.00 45.75 194 ASP A N 1
ATOM 1585 C CA . ASP A 1 194 ? 27.562 -6.549 16.915 1.00 45.75 194 ASP A CA 1
ATOM 1586 C C . ASP A 1 194 ? 27.330 -7.716 17.897 1.00 45.75 194 ASP A C 1
ATOM 1588 O O . ASP A 1 194 ? 28.180 -8.598 18.046 1.00 45.75 194 ASP A O 1
ATOM 1592 N N . GLU A 1 195 ? 26.160 -7.783 18.543 1.00 49.41 195 GLU A N 1
ATOM 1593 C CA . GLU A 1 195 ? 25.843 -8.860 19.494 1.00 49.41 195 GLU A CA 1
ATOM 1594 C C . GLU A 1 195 ? 25.603 -10.209 18.790 1.00 49.41 195 GLU A C 1
ATOM 1596 O O . GLU A 1 195 ? 25.967 -11.255 19.336 1.00 49.41 195 GLU A O 1
ATOM 1601 N N . GLY A 1 196 ? 25.097 -10.200 17.548 1.00 47.72 196 GLY A N 1
ATOM 1602 C CA . GLY A 1 196 ? 24.959 -11.403 16.718 1.00 47.72 196 GLY A CA 1
ATOM 1603 C C . GLY A 1 196 ? 26.296 -12.074 16.368 1.00 47.72 196 GLY A C 1
ATOM 1604 O O . GLY A 1 196 ? 26.361 -13.299 16.270 1.00 47.72 196 GLY A O 1
ATOM 1605 N N . LEU A 1 197 ? 27.378 -11.295 16.249 1.00 48.81 197 LEU A N 1
ATOM 1606 C CA . LEU A 1 197 ? 28.740 -11.816 16.076 1.00 48.81 197 LEU A CA 1
ATOM 1607 C C . LEU A 1 197 ? 29.307 -12.373 17.392 1.00 48.81 197 LEU A C 1
ATOM 1609 O O . LEU A 1 197 ? 29.914 -13.442 17.403 1.00 48.81 197 LEU A O 1
ATOM 1613 N N . CYS A 1 198 ? 29.064 -11.687 18.510 1.00 46.78 198 CYS A N 1
ATOM 1614 C CA . CYS A 1 198 ? 29.630 -12.049 19.812 1.00 46.78 198 CYS A CA 1
ATOM 1615 C C . CYS A 1 198 ? 29.000 -13.327 20.413 1.00 46.78 198 CYS A C 1
ATOM 1617 O O . CYS A 1 198 ? 29.695 -14.163 20.999 1.00 46.78 198 CYS A O 1
ATOM 1619 N N . PHE A 1 199 ? 27.691 -13.540 20.226 1.00 40.25 199 PHE A N 1
ATOM 1620 C CA . PHE A 1 199 ? 27.005 -14.727 20.760 1.00 40.25 199 PHE A CA 1
ATOM 1621 C C . PHE A 1 199 ? 27.439 -16.032 20.062 1.00 40.25 199 PHE A C 1
ATOM 1623 O O . PHE A 1 199 ? 27.476 -17.091 20.694 1.00 40.25 199 PHE A O 1
ATOM 1630 N N . ALA A 1 200 ? 27.825 -15.950 18.783 1.00 49.16 200 ALA A N 1
ATOM 1631 C CA . ALA A 1 200 ? 28.344 -17.075 18.005 1.00 49.16 200 ALA A CA 1
ATOM 1632 C C . ALA A 1 200 ? 29.767 -17.507 18.421 1.00 49.16 200 ALA A C 1
ATOM 1634 O O . ALA A 1 200 ? 30.112 -18.677 18.263 1.00 49.16 200 ALA A O 1
ATOM 1635 N N . GLU A 1 201 ? 30.581 -16.603 18.983 1.00 51.22 201 GLU A N 1
ATOM 1636 C CA . GLU A 1 201 ? 31.889 -16.956 19.559 1.00 51.22 201 GLU A CA 1
ATOM 1637 C C . GLU A 1 201 ? 31.784 -17.523 20.985 1.00 51.22 201 GLU A C 1
ATOM 1639 O O . GLU A 1 201 ? 32.574 -18.395 21.352 1.00 51.22 201 GLU A O 1
ATOM 1644 N N . MET A 1 202 ? 30.820 -17.067 21.797 1.00 43.03 202 MET A N 1
ATOM 1645 C CA . MET A 1 202 ? 30.706 -17.509 23.196 1.00 43.03 202 MET A CA 1
ATOM 1646 C C . MET A 1 202 ? 30.149 -18.928 23.368 1.00 43.03 202 MET A C 1
ATOM 1648 O O . MET A 1 202 ? 30.625 -19.654 24.243 1.00 43.03 202 MET A O 1
ATOM 1652 N N . VAL A 1 203 ? 29.161 -19.348 22.568 1.00 51.59 203 VAL A N 1
ATOM 1653 C CA . VAL A 1 203 ? 28.577 -20.700 22.671 1.00 51.59 203 VAL A CA 1
ATOM 1654 C C . VAL A 1 203 ? 29.297 -21.641 21.709 1.00 51.59 203 VAL A C 1
ATOM 1656 O O . VAL A 1 203 ? 28.838 -21.914 20.600 1.00 51.59 203 VAL A O 1
ATOM 1659 N N . GLY A 1 204 ? 30.461 -22.137 22.137 1.00 60.16 204 GLY A N 1
ATOM 1660 C CA . GLY A 1 204 ? 31.296 -23.021 21.324 1.00 60.16 204 GLY A CA 1
ATOM 1661 C C . GLY A 1 204 ? 30.513 -24.225 20.784 1.00 60.16 204 GLY A C 1
ATOM 1662 O O . GLY A 1 204 ? 29.795 -24.890 21.529 1.00 60.16 204 GLY A O 1
ATOM 1663 N N . ALA A 1 205 ? 30.686 -24.535 19.492 1.00 54.19 205 ALA A N 1
ATOM 1664 C CA . ALA A 1 205 ? 29.805 -25.401 18.687 1.00 54.19 205 ALA A CA 1
ATOM 1665 C C . ALA A 1 205 ? 29.311 -26.711 19.349 1.00 54.19 205 ALA A C 1
ATOM 1667 O O . ALA A 1 205 ? 28.180 -27.133 19.117 1.00 54.19 205 ALA A O 1
ATOM 1668 N N . LYS A 1 206 ? 30.119 -27.333 20.218 1.00 55.06 206 LYS A N 1
ATOM 1669 C CA . LYS A 1 206 ? 29.766 -28.564 20.951 1.00 55.06 206 LYS A CA 1
ATOM 1670 C C . LYS A 1 206 ? 28.626 -28.390 21.963 1.00 55.06 206 LYS A C 1
ATOM 1672 O O . LYS A 1 206 ? 27.881 -29.336 22.212 1.00 55.06 206 LYS A O 1
ATOM 1677 N N . GLU A 1 207 ? 28.482 -27.212 22.567 1.00 63.94 207 GLU A N 1
ATOM 1678 C CA . GLU A 1 207 ? 27.363 -26.927 23.476 1.00 63.94 207 GLU A CA 1
ATOM 1679 C C . GLU A 1 207 ? 26.066 -26.691 22.696 1.00 63.94 207 GLU A C 1
ATOM 1681 O O . GLU A 1 207 ? 24.993 -27.101 23.144 1.00 63.94 207 GLU A O 1
ATOM 1686 N N . TRP A 1 208 ? 26.173 -26.136 21.486 1.00 62.75 208 TRP A N 1
ATOM 1687 C CA . TRP A 1 208 ? 25.041 -25.956 20.581 1.00 62.75 208 TRP A CA 1
ATOM 1688 C C . TRP A 1 208 ? 24.513 -27.293 20.040 1.00 62.75 208 TRP A C 1
ATOM 1690 O O . TRP A 1 208 ? 23.312 -27.555 20.113 1.00 62.75 208 TRP A O 1
ATOM 1700 N N . GLU A 1 209 ? 25.403 -28.203 19.630 1.00 63.94 209 GLU A N 1
ATOM 1701 C CA . GLU A 1 209 ? 25.043 -29.592 19.301 1.00 63.94 209 GLU A CA 1
ATOM 1702 C C . GLU A 1 209 ? 24.343 -30.299 20.481 1.00 63.94 209 GLU A C 1
ATOM 1704 O O . GLU A 1 209 ? 23.336 -30.983 20.292 1.00 63.94 209 GLU A O 1
ATOM 1709 N N . SER A 1 210 ? 24.812 -30.088 21.720 1.00 69.88 210 SER A N 1
ATOM 1710 C CA . SER A 1 210 ? 24.180 -30.652 22.925 1.00 69.88 210 SER A CA 1
ATOM 1711 C C . SER A 1 210 ? 22.769 -30.104 23.180 1.00 69.88 210 SER A C 1
ATOM 1713 O O . SER A 1 210 ? 21.896 -30.850 23.629 1.00 69.88 210 SER A O 1
ATOM 1715 N N . LEU A 1 211 ? 22.529 -28.820 22.901 1.00 63.34 211 LEU A N 1
ATOM 1716 C CA . LEU A 1 211 ? 21.208 -28.197 23.024 1.00 63.34 211 LEU A CA 1
ATOM 1717 C C . LEU A 1 211 ? 20.233 -28.693 21.951 1.00 63.34 211 LEU A C 1
ATOM 1719 O O . LEU A 1 211 ? 19.087 -28.990 22.283 1.00 63.34 211 LEU A O 1
ATOM 1723 N N . ILE A 1 212 ? 20.692 -28.869 20.708 1.00 68.62 212 ILE A N 1
ATOM 1724 C CA . ILE A 1 212 ? 19.883 -29.432 19.616 1.00 68.62 212 ILE A CA 1
ATOM 1725 C C . ILE A 1 212 ? 19.442 -30.866 19.948 1.00 68.62 212 ILE A C 1
ATOM 1727 O O . ILE A 1 212 ? 18.260 -31.182 19.822 1.00 68.62 212 ILE A O 1
ATOM 1731 N N . VAL A 1 213 ? 20.348 -31.715 20.451 1.00 74.88 213 VAL A N 1
ATOM 1732 C CA . VAL A 1 213 ? 20.010 -33.094 20.858 1.00 74.88 213 VAL A CA 1
ATOM 1733 C C . VAL A 1 213 ? 18.988 -33.114 22.002 1.00 74.88 213 VAL A C 1
ATOM 1735 O O . VAL A 1 213 ? 17.997 -33.835 21.919 1.00 74.88 213 VAL A O 1
ATOM 1738 N N . LYS A 1 214 ? 19.164 -32.282 23.038 1.00 70.31 214 LYS A N 1
ATOM 1739 C CA . LYS A 1 214 ? 18.198 -32.179 24.153 1.00 70.31 214 LYS A CA 1
ATOM 1740 C C . LYS A 1 214 ? 16.825 -31.674 23.705 1.00 70.31 214 LYS A C 1
ATOM 1742 O O . LYS A 1 214 ? 15.809 -32.077 24.267 1.00 70.31 214 LYS A O 1
ATOM 1747 N N . TRP A 1 215 ? 16.787 -30.787 22.711 1.00 60.69 215 TRP A N 1
ATOM 1748 C CA . TRP A 1 215 ? 15.539 -30.285 22.141 1.00 60.69 215 TRP A CA 1
ATOM 1749 C C . TRP A 1 215 ? 14.806 -31.368 21.338 1.00 60.69 215 TRP A C 1
ATOM 1751 O O . TRP A 1 215 ? 13.590 -31.507 21.468 1.00 60.69 215 TRP A O 1
ATOM 1761 N N . ASP A 1 216 ? 15.531 -32.189 20.575 1.00 56.88 216 ASP A N 1
ATOM 1762 C CA . ASP A 1 216 ? 14.948 -33.310 19.829 1.00 56.88 216 ASP A CA 1
ATOM 1763 C C . ASP A 1 216 ? 14.458 -34.441 20.759 1.00 56.88 216 ASP A C 1
ATOM 1765 O O . ASP A 1 216 ? 13.363 -34.973 20.563 1.00 56.88 216 ASP A O 1
ATOM 1769 N N . GLU A 1 217 ? 15.188 -34.739 21.844 1.00 67.12 217 GLU A N 1
ATOM 1770 C CA . GLU A 1 217 ? 14.724 -35.638 22.917 1.00 67.12 217 GLU A CA 1
ATOM 1771 C C . GLU A 1 217 ? 13.437 -35.125 23.586 1.00 67.12 217 GLU A C 1
ATOM 1773 O O . GLU A 1 217 ? 12.506 -35.900 23.826 1.00 67.12 217 GLU A O 1
ATOM 1778 N N . PHE A 1 218 ? 13.347 -33.818 23.854 1.00 65.06 218 PHE A N 1
ATOM 1779 C CA . PHE A 1 218 ? 12.147 -33.191 24.417 1.00 65.06 218 PHE A CA 1
ATOM 1780 C C . PHE A 1 218 ? 10.944 -33.296 23.464 1.00 65.06 218 PHE A C 1
ATOM 1782 O O . PHE A 1 218 ? 9.851 -33.678 23.888 1.00 65.06 218 PHE A O 1
ATOM 1789 N N . LEU A 1 219 ? 11.138 -33.046 22.164 1.00 59.69 219 LEU A N 1
ATOM 1790 C CA . LEU A 1 219 ? 10.084 -33.203 21.155 1.00 59.69 219 LEU A CA 1
ATOM 1791 C C . LEU A 1 219 ? 9.594 -34.658 21.040 1.00 59.69 219 LEU A C 1
ATOM 1793 O O . LEU A 1 219 ? 8.389 -34.887 20.903 1.00 59.69 219 LEU A O 1
ATOM 1797 N N . HIS A 1 220 ? 10.491 -35.640 21.177 1.00 66.75 220 HIS A N 1
ATOM 1798 C CA . HIS A 1 220 ? 10.135 -37.062 21.202 1.00 66.75 220 HIS A CA 1
ATOM 1799 C C . HIS A 1 220 ? 9.373 -37.494 22.468 1.00 66.75 220 HIS A C 1
ATOM 1801 O O . HIS A 1 220 ? 8.607 -38.457 22.405 1.00 66.75 220 HIS A O 1
ATOM 1807 N N . GLN A 1 221 ? 9.526 -36.799 23.602 1.00 65.94 221 GLN A N 1
ATOM 1808 C CA . GLN A 1 221 ? 8.743 -37.076 24.818 1.00 65.94 221 GLN A CA 1
ATOM 1809 C C . GLN A 1 221 ? 7.323 -36.490 24.783 1.00 65.94 221 GLN A C 1
ATOM 1811 O O . GLN A 1 221 ? 6.420 -37.043 25.411 1.00 65.94 221 GLN A O 1
ATOM 1816 N N . VAL A 1 222 ? 7.111 -35.376 24.074 1.00 57.03 222 VAL A N 1
ATOM 1817 C CA . VAL A 1 222 ? 5.857 -34.599 24.142 1.00 57.03 222 VAL A CA 1
ATOM 1818 C C . VAL A 1 222 ? 4.827 -35.009 23.073 1.00 57.03 222 VAL A C 1
ATOM 1820 O O . VAL A 1 222 ? 3.635 -34.740 23.235 1.00 57.03 222 VAL A O 1
ATOM 1823 N N . LEU A 1 223 ? 5.235 -35.694 21.997 1.00 53.00 223 LEU A N 1
ATOM 1824 C CA . LEU A 1 223 ? 4.356 -36.046 20.871 1.00 53.00 223 LEU A CA 1
ATOM 1825 C C . LEU A 1 223 ? 4.002 -37.552 20.820 1.00 53.00 223 LEU A C 1
ATOM 1827 O O . LEU A 1 223 ? 4.883 -38.388 20.614 1.00 53.00 223 LEU A O 1
ATOM 1831 N N . PRO A 1 224 ? 2.713 -37.943 20.931 1.00 42.41 224 PRO A N 1
ATOM 1832 C CA . PRO A 1 224 ? 2.315 -39.349 20.884 1.00 42.41 224 PRO A CA 1
ATOM 1833 C C . PRO A 1 224 ? 2.353 -39.912 19.453 1.00 42.41 224 PRO A C 1
ATOM 1835 O O . PRO A 1 224 ? 1.516 -39.578 18.612 1.00 42.41 224 PRO A O 1
ATOM 1838 N N . GLN A 1 225 ? 3.280 -40.834 19.183 1.00 46.94 225 GLN A N 1
ATOM 1839 C CA . GLN A 1 225 ? 3.349 -41.528 17.894 1.00 46.94 225 GLN A CA 1
ATOM 1840 C C . GLN A 1 225 ? 2.172 -42.497 17.679 1.00 46.94 225 GLN A C 1
ATOM 1842 O O . GLN A 1 225 ? 1.901 -43.369 18.507 1.00 46.94 225 GLN A O 1
ATOM 1847 N N . LYS A 1 226 ? 1.537 -42.426 16.501 1.00 35.00 226 LYS A N 1
ATOM 1848 C CA . LYS A 1 226 ? 0.682 -43.492 15.952 1.00 35.00 226 LYS A CA 1
ATOM 1849 C C . LYS A 1 226 ? 0.797 -43.584 14.430 1.00 35.00 226 LYS A C 1
ATOM 1851 O O . LYS A 1 226 ? 0.185 -42.785 13.733 1.00 35.00 226 LYS A O 1
ATOM 1856 N N . ALA A 1 227 ? 1.490 -44.617 13.948 1.00 31.80 227 ALA A N 1
ATOM 1857 C CA . ALA A 1 227 ? 0.931 -45.665 13.074 1.00 31.80 227 ALA A CA 1
ATOM 1858 C C . ALA A 1 227 ? 2.058 -46.454 12.381 1.00 31.80 227 ALA A C 1
ATOM 1860 O O . ALA A 1 227 ? 2.582 -46.046 11.348 1.00 31.80 227 ALA A O 1
ATOM 1861 N N . THR A 1 228 ? 2.410 -47.620 12.922 1.00 32.53 228 THR A N 1
ATOM 1862 C CA . THR A 1 228 ? 3.363 -48.539 12.288 1.00 32.53 228 THR A CA 1
ATOM 1863 C C . THR A 1 228 ? 2.664 -49.330 11.180 1.00 32.53 228 THR A C 1
ATOM 1865 O O . THR A 1 228 ? 1.796 -50.153 11.466 1.00 32.53 228 THR A O 1
ATOM 1868 N N . VAL A 1 229 ? 3.041 -49.119 9.917 1.00 25.39 229 VAL A N 1
ATOM 1869 C CA . VAL A 1 229 ? 2.583 -49.960 8.796 1.00 25.39 229 VAL A CA 1
ATOM 1870 C C . VAL A 1 229 ? 3.512 -51.166 8.668 1.00 25.39 229 VAL A C 1
ATOM 1872 O O . VAL A 1 229 ? 4.709 -51.016 8.442 1.00 25.39 229 VAL A O 1
ATOM 1875 N N . THR A 1 230 ? 2.969 -52.375 8.819 1.00 27.00 230 THR A N 1
ATOM 1876 C CA . THR A 1 230 ? 3.728 -53.626 8.668 1.00 27.00 230 THR A CA 1
ATOM 1877 C C . THR A 1 230 ? 3.652 -54.132 7.228 1.00 27.00 230 THR A C 1
ATOM 1879 O O . THR A 1 230 ? 2.581 -54.512 6.761 1.00 27.00 230 THR A O 1
ATOM 1882 N N . THR A 1 231 ? 4.786 -54.198 6.532 1.00 27.44 231 THR A N 1
ATOM 1883 C CA . THR A 1 231 ? 4.899 -54.840 5.214 1.00 27.44 231 THR A CA 1
ATOM 1884 C C . THR A 1 231 ? 5.242 -56.331 5.332 1.00 27.44 231 THR A C 1
ATOM 1886 O O . THR A 1 231 ? 6.085 -56.742 6.128 1.00 27.44 231 THR A O 1
ATOM 1889 N N . ARG A 1 232 ? 4.599 -57.159 4.501 1.00 25.69 232 ARG A N 1
ATOM 1890 C CA . ARG A 1 232 ? 4.974 -58.555 4.207 1.00 25.69 232 ARG A CA 1
ATOM 1891 C C . ARG A 1 232 ? 4.900 -58.770 2.695 1.00 25.69 232 ARG A C 1
ATOM 1893 O O . ARG A 1 232 ? 4.009 -58.223 2.052 1.00 25.69 232 ARG A O 1
ATOM 1900 N N . CYS A 1 233 ? 5.807 -59.578 2.152 1.00 32.62 233 CYS A N 1
ATOM 1901 C CA . CYS A 1 233 ? 5.937 -59.815 0.711 1.00 32.62 233 CYS A CA 1
ATOM 1902 C C . CYS A 1 233 ? 5.574 -61.258 0.303 1.00 32.62 233 CYS A C 1
ATOM 1904 O O . CYS A 1 233 ? 5.761 -62.178 1.099 1.00 32.62 233 CYS A O 1
ATOM 1906 N N . ASN A 1 234 ? 5.239 -61.417 -0.990 1.00 30.89 234 ASN A N 1
ATOM 1907 C CA . ASN A 1 234 ? 5.356 -62.628 -1.836 1.00 30.89 234 ASN A CA 1
ATOM 1908 C C . ASN A 1 234 ? 4.261 -63.742 -1.746 1.00 30.89 234 ASN A C 1
ATOM 1910 O O . ASN A 1 234 ? 3.649 -63.902 -0.695 1.00 30.89 234 ASN A O 1
ATOM 1914 N N . PRO A 1 235 ? 4.026 -64.547 -2.825 1.00 58.75 235 PRO A N 1
ATOM 1915 C CA . PRO A 1 235 ? 3.422 -64.124 -4.110 1.00 58.75 235 PRO A CA 1
ATOM 1916 C C . PRO A 1 235 ? 2.280 -65.094 -4.607 1.00 58.75 235 PRO A C 1
ATOM 1918 O O . PRO A 1 235 ? 1.365 -65.310 -3.820 1.00 58.75 235 PRO A O 1
ATOM 1921 N N . PRO A 1 236 ? 2.185 -65.599 -5.869 1.00 64.25 236 PRO A N 1
ATOM 1922 C CA . PRO A 1 236 ? 1.065 -65.310 -6.796 1.00 64.25 236 PRO A CA 1
ATOM 1923 C C . PRO A 1 236 ? 0.203 -66.530 -7.234 1.00 64.25 236 PRO A C 1
ATOM 1925 O O . PRO A 1 236 ? 0.681 -67.646 -7.093 1.00 64.25 236 PRO A O 1
ATOM 1928 N N . VAL A 1 237 ? -0.979 -66.327 -7.864 1.00 32.25 237 VAL A N 1
ATOM 1929 C CA . VAL A 1 237 ? -1.348 -66.832 -9.231 1.00 32.25 237 VAL A CA 1
ATOM 1930 C C . VAL A 1 237 ? -2.673 -66.226 -9.783 1.00 32.25 237 VAL A C 1
ATOM 1932 O O . VAL A 1 237 ? -3.597 -65.963 -9.025 1.00 32.25 237 VAL A O 1
ATOM 1935 N N . ASP A 1 238 ? -2.723 -66.065 -11.114 1.00 28.39 238 ASP A N 1
ATOM 1936 C CA . ASP A 1 238 ? -3.812 -66.250 -12.110 1.00 28.39 238 ASP A CA 1
ATOM 1937 C C . ASP A 1 238 ? -5.271 -65.707 -12.025 1.00 28.39 238 ASP A C 1
ATOM 1939 O O . ASP A 1 238 ? -6.084 -66.081 -11.188 1.00 28.39 238 ASP A O 1
ATOM 1943 N N . VAL A 1 239 ? -5.613 -64.960 -13.098 1.00 28.94 239 VAL A N 1
ATOM 1944 C CA . VAL A 1 239 ? -6.740 -65.149 -14.060 1.00 28.94 239 VAL A CA 1
ATOM 1945 C C . VAL A 1 239 ? -8.189 -65.274 -13.535 1.00 28.94 239 VAL A C 1
ATOM 1947 O O . VAL A 1 239 ? -8.582 -66.316 -13.025 1.00 28.94 239 VAL A O 1
ATOM 1950 N N . CYS A 1 240 ? -9.066 -64.315 -13.891 1.00 25.92 240 CYS A N 1
ATOM 1951 C CA . CYS A 1 240 ? -9.992 -64.454 -15.045 1.00 25.92 240 CYS A CA 1
ATOM 1952 C C . CYS A 1 240 ? -10.841 -63.188 -15.316 1.00 25.92 240 CYS A C 1
ATOM 1954 O O . CYS A 1 240 ? -11.180 -62.440 -14.403 1.00 25.92 240 CYS A O 1
ATOM 1956 N N . ILE A 1 241 ? -11.230 -62.971 -16.579 1.00 33.66 241 ILE A N 1
ATOM 1957 C CA . ILE A 1 241 ? -12.156 -61.906 -17.012 1.00 33.66 241 ILE A CA 1
ATOM 1958 C C . ILE A 1 241 ? -13.594 -62.432 -16.958 1.00 33.66 241 ILE A C 1
ATOM 1960 O O . ILE A 1 241 ? -13.871 -63.466 -17.563 1.00 33.66 241 ILE A O 1
ATOM 1964 N N . HIS A 1 242 ? -14.528 -61.687 -16.356 1.00 24.20 242 HIS A N 1
ATOM 1965 C CA . HIS A 1 242 ? -15.970 -61.839 -16.599 1.00 24.20 242 HIS A CA 1
ATOM 1966 C C . HIS A 1 242 ? -16.659 -60.472 -16.713 1.00 24.20 242 HIS A C 1
ATOM 1968 O O . HIS A 1 242 ? -16.542 -59.623 -15.834 1.00 24.20 242 HIS A O 1
ATOM 1974 N N . VAL A 1 243 ? -17.401 -60.280 -17.807 1.00 36.31 243 VAL A N 1
ATOM 1975 C CA . VAL A 1 243 ? -18.255 -59.111 -18.065 1.00 36.31 243 VAL A CA 1
ATOM 1976 C C . VAL A 1 243 ? -19.697 -59.495 -17.754 1.00 36.31 243 VAL A C 1
ATOM 1978 O O . VAL A 1 243 ? -20.240 -60.365 -18.430 1.00 36.31 243 VAL A O 1
ATOM 1981 N N . ILE A 1 244 ? -20.343 -58.826 -16.792 1.00 24.47 244 ILE A N 1
ATOM 1982 C CA . ILE A 1 244 ? -21.801 -58.902 -16.587 1.00 24.47 244 ILE A CA 1
ATOM 1983 C C . ILE A 1 244 ? -22.359 -57.501 -16.287 1.00 24.47 244 ILE A C 1
ATOM 1985 O O . ILE A 1 244 ? -21.839 -56.777 -15.441 1.00 24.47 244 ILE A O 1
ATOM 1989 N N . ARG A 1 245 ? -23.434 -57.132 -16.998 1.00 37.09 245 ARG A N 1
ATOM 1990 C CA . ARG A 1 245 ? -24.289 -55.961 -16.727 1.00 37.09 245 ARG A CA 1
ATOM 1991 C C . ARG A 1 245 ? -25.242 -56.242 -15.563 1.00 37.09 245 ARG A C 1
ATOM 1993 O O . ARG A 1 245 ? -25.851 -57.303 -15.569 1.00 37.09 245 ARG A O 1
ATOM 2000 N N . TYR A 1 246 ? -25.517 -55.229 -14.744 1.00 25.20 246 TYR A N 1
ATOM 2001 C CA . TYR A 1 246 ? -26.855 -54.927 -14.201 1.00 25.20 246 TYR A CA 1
ATOM 2002 C C . TYR A 1 246 ? -26.973 -53.392 -14.184 1.00 25.20 246 TYR A C 1
ATOM 2004 O O . TYR A 1 246 ? -26.035 -52.717 -13.773 1.00 25.20 246 TYR A O 1
ATOM 2012 N N . GLU A 1 247 ? -27.890 -52.772 -14.926 1.00 30.83 247 GLU A N 1
ATOM 2013 C CA . GLU A 1 247 ? -29.344 -52.642 -14.702 1.00 30.83 247 GLU A CA 1
ATOM 2014 C C . GLU A 1 247 ? -29.742 -51.775 -13.499 1.00 30.83 247 GLU A C 1
ATOM 2016 O O . GLU A 1 247 ? -29.177 -51.844 -12.411 1.00 30.83 247 GLU A O 1
ATOM 2021 N N . VAL A 1 248 ? -30.710 -50.895 -13.764 1.00 39.28 248 VAL A N 1
ATOM 2022 C CA . VAL A 1 248 ? -31.115 -49.771 -12.917 1.00 39.28 248 VAL A CA 1
ATOM 2023 C C . VAL A 1 248 ? -32.200 -50.209 -11.942 1.00 39.28 248 VAL A C 1
ATOM 2025 O O . VAL A 1 248 ? -33.202 -50.787 -12.352 1.00 39.28 248 VAL A O 1
ATOM 2028 N N . SER A 1 249 ? -32.067 -49.822 -10.673 1.00 30.83 249 SER A N 1
ATOM 2029 C CA . SER A 1 249 ? -33.198 -49.769 -9.746 1.00 30.83 249 SER A CA 1
ATOM 2030 C C . SER A 1 249 ? -33.073 -48.548 -8.838 1.00 30.83 249 SER A C 1
ATOM 2032 O O . SER A 1 249 ? -32.199 -48.478 -7.974 1.00 30.83 249 SER A O 1
ATOM 2034 N N . THR A 1 250 ? -33.928 -47.554 -9.069 1.00 42.81 250 THR A N 1
ATOM 2035 C CA . THR A 1 250 ? -34.074 -46.371 -8.218 1.00 42.81 250 THR A CA 1
ATOM 2036 C C . THR A 1 250 ? -35.109 -46.621 -7.123 1.00 42.81 250 THR A C 1
ATOM 2038 O O . THR A 1 250 ? -36.191 -47.142 -7.393 1.00 42.81 250 THR A O 1
ATOM 2041 N N . PRO A 1 251 ? -34.844 -46.137 -5.902 1.00 40.28 251 PRO A N 1
ATOM 2042 C CA . PRO A 1 251 ? -35.917 -45.705 -5.018 1.00 40.28 251 PRO A CA 1
ATOM 2043 C C . PRO A 1 251 ? -35.755 -44.239 -4.580 1.00 40.28 251 PRO A C 1
ATOM 2045 O O . PRO A 1 251 ? -34.688 -43.814 -4.152 1.00 40.28 251 PRO A O 1
ATOM 2048 N N . ALA A 1 252 ? -36.865 -43.500 -4.679 1.00 37.06 252 ALA A N 1
ATOM 2049 C CA . ALA A 1 252 ? -37.214 -42.264 -3.965 1.00 37.06 252 ALA A CA 1
ATOM 2050 C C . ALA A 1 252 ? -36.078 -41.279 -3.594 1.00 37.06 252 ALA A C 1
ATOM 2052 O O . ALA A 1 252 ? -35.450 -41.377 -2.540 1.00 37.06 252 ALA A O 1
ATOM 2053 N N . ALA A 1 253 ? -35.926 -40.226 -4.402 1.00 38.25 253 ALA A N 1
ATOM 2054 C CA . ALA A 1 253 ? -35.084 -39.081 -4.070 1.00 38.25 253 ALA A CA 1
ATOM 2055 C C . ALA A 1 253 ? -35.645 -38.274 -2.879 1.00 38.25 253 ALA A C 1
ATOM 2057 O O . ALA A 1 253 ? -36.632 -37.549 -3.013 1.00 38.25 253 ALA A O 1
ATOM 2058 N N . GLY A 1 254 ? -34.964 -38.338 -1.733 1.00 51.81 254 GLY A N 1
ATOM 2059 C CA . GLY A 1 254 ? -34.885 -37.190 -0.826 1.00 51.81 254 GLY A CA 1
ATOM 2060 C C . GLY A 1 254 ? -33.951 -36.117 -1.412 1.00 51.81 254 GLY A C 1
ATOM 2061 O O . GLY A 1 254 ? -33.161 -36.434 -2.306 1.00 51.81 254 GLY A O 1
ATOM 2062 N N . PRO A 1 255 ? -34.006 -34.854 -0.946 1.00 46.84 255 PRO A N 1
ATOM 2063 C CA . PRO A 1 255 ? -33.124 -33.804 -1.446 1.00 46.84 255 PRO A CA 1
ATOM 2064 C C . PRO A 1 255 ? -31.665 -34.177 -1.167 1.00 46.84 255 PRO A C 1
ATOM 2066 O O . PRO A 1 255 ? -31.223 -34.229 -0.019 1.00 46.84 255 PRO A O 1
ATOM 2069 N N . GLN A 1 256 ? -30.927 -34.466 -2.237 1.00 50.09 256 GLN A N 1
ATOM 2070 C CA . GLN A 1 256 ? -29.547 -34.921 -2.177 1.00 50.09 256 GLN A CA 1
ATOM 2071 C C . GLN A 1 256 ? -28.665 -33.751 -1.723 1.00 50.09 256 GLN A C 1
ATOM 2073 O O . GLN A 1 256 ? -28.261 -32.913 -2.529 1.00 50.09 256 GLN A O 1
ATOM 2078 N N . GLN A 1 257 ? -28.402 -33.659 -0.413 1.00 58.19 257 GLN A N 1
ATOM 2079 C CA . GLN A 1 257 ? -27.470 -32.673 0.129 1.00 58.19 257 GLN A CA 1
ATOM 2080 C C . GLN A 1 257 ? -26.128 -32.827 -0.586 1.00 58.19 257 GLN A C 1
ATOM 2082 O O . GLN A 1 257 ? -25.541 -33.912 -0.590 1.00 58.19 257 GLN A O 1
ATOM 2087 N N . CYS A 1 258 ? -25.672 -31.728 -1.193 1.00 79.06 258 CYS A N 1
ATOM 2088 C CA . CYS A 1 258 ? -24.404 -31.644 -1.905 1.00 79.06 258 CYS A CA 1
ATOM 2089 C C . CYS A 1 258 ? -23.265 -32.228 -1.053 1.00 79.06 258 CYS A C 1
ATOM 2091 O O . CYS A 1 258 ? -23.256 -32.082 0.169 1.00 79.06 258 CYS A O 1
ATOM 2093 N N . GLU A 1 259 ? -22.275 -32.848 -1.690 1.00 71.94 259 GLU A N 1
ATOM 2094 C CA . GLU A 1 259 ? -21.082 -33.400 -1.035 1.00 71.94 259 GLU A CA 1
ATOM 2095 C C . GLU A 1 259 ? -20.387 -32.382 -0.104 1.00 71.94 259 GLU A C 1
ATOM 2097 O O . GLU A 1 259 ? -19.886 -32.733 0.968 1.00 71.94 259 GLU A O 1
ATOM 2102 N N . TYR A 1 260 ? -20.474 -31.094 -0.450 1.00 76.44 260 TYR A N 1
ATOM 2103 C CA . TYR A 1 260 ? -20.083 -29.969 0.398 1.00 76.44 260 TYR A CA 1
ATOM 2104 C C . TYR A 1 260 ? -20.861 -29.893 1.728 1.00 76.44 260 TYR A C 1
ATOM 2106 O O . TYR A 1 260 ? -20.255 -29.754 2.788 1.00 76.44 260 TYR A O 1
ATOM 2114 N N . GLU A 1 261 ? -22.193 -30.012 1.703 1.00 72.94 261 GLU A N 1
ATOM 2115 C CA . GLU A 1 261 ? -23.047 -30.007 2.903 1.00 72.94 261 GLU A CA 1
ATOM 2116 C C . GLU A 1 261 ? -22.754 -31.222 3.797 1.00 72.94 261 GLU A C 1
ATOM 2118 O O . GLU A 1 261 ? -22.666 -31.082 5.018 1.00 72.94 261 GLU A O 1
ATOM 2123 N N . GLN A 1 262 ? -22.519 -32.394 3.200 1.00 81.19 262 GLN A N 1
ATOM 2124 C CA . GLN A 1 262 ? -22.154 -33.614 3.931 1.00 81.19 262 GLN A CA 1
ATOM 2125 C C . GLN A 1 262 ? -20.773 -33.492 4.596 1.00 81.19 262 GLN A C 1
ATOM 2127 O O . GLN A 1 262 ? -20.598 -33.869 5.756 1.00 81.19 262 GLN A O 1
ATOM 2132 N N . THR A 1 263 ? -19.799 -32.913 3.891 1.00 81.81 263 THR A N 1
ATOM 2133 C CA . THR A 1 263 ? -18.451 -32.642 4.416 1.00 81.81 263 THR A CA 1
ATOM 2134 C C . THR A 1 263 ? -18.492 -31.594 5.531 1.00 81.81 263 THR A C 1
ATOM 2136 O O . THR A 1 263 ? -17.920 -31.791 6.601 1.00 81.81 263 THR A O 1
ATOM 2139 N N . LYS A 1 264 ? -19.260 -30.517 5.349 1.00 84.12 264 LYS A N 1
ATOM 2140 C CA . LYS A 1 264 ? -19.514 -29.492 6.371 1.00 84.12 264 LYS A CA 1
ATOM 2141 C C . LYS A 1 264 ? -20.169 -30.081 7.626 1.00 84.12 264 LYS A C 1
ATOM 2143 O O . LYS A 1 264 ? -19.728 -29.778 8.732 1.00 84.12 264 LYS A O 1
ATOM 2148 N N . ALA A 1 265 ? -21.170 -30.951 7.476 1.00 82.00 265 ALA A N 1
ATOM 2149 C CA . ALA A 1 265 ? -21.810 -31.641 8.597 1.00 82.00 265 ALA A CA 1
ATOM 2150 C C . ALA A 1 265 ? -20.830 -32.559 9.354 1.00 82.00 265 ALA A C 1
ATOM 2152 O O . ALA A 1 265 ? -20.820 -32.557 10.587 1.00 82.00 265 ALA A O 1
ATOM 2153 N N . ARG A 1 266 ? -19.959 -33.281 8.631 1.00 87.12 266 ARG A N 1
ATOM 2154 C CA . ARG A 1 266 ? -18.886 -34.113 9.204 1.00 87.12 266 ARG A CA 1
ATOM 2155 C C . ARG A 1 266 ? -17.908 -33.277 10.034 1.00 87.12 266 ARG A C 1
ATOM 2157 O O . ARG A 1 266 ? -17.710 -33.570 11.209 1.00 87.12 266 ARG A O 1
ATOM 2164 N N . ASN A 1 267 ? -17.402 -32.178 9.474 1.00 81.12 267 ASN A N 1
ATOM 2165 C CA . ASN A 1 267 ? -16.457 -31.285 10.152 1.00 81.12 267 ASN A CA 1
ATOM 2166 C C . ASN A 1 267 ? -17.080 -30.626 11.401 1.00 81.12 267 ASN A C 1
ATOM 2168 O O . ASN A 1 267 ? -16.418 -30.470 12.425 1.00 81.12 267 ASN A O 1
ATOM 2172 N N . ILE A 1 268 ? -18.372 -30.271 11.356 1.00 83.06 268 ILE A N 1
ATOM 2173 C CA . ILE A 1 268 ? -19.108 -29.763 12.528 1.00 83.06 268 ILE A CA 1
ATOM 2174 C C . ILE A 1 268 ? -19.219 -30.841 13.619 1.00 83.06 268 ILE A C 1
ATOM 2176 O O . ILE A 1 268 ? -19.039 -30.533 14.799 1.00 83.06 268 ILE A O 1
ATOM 2180 N N . ALA A 1 269 ? -19.485 -32.098 13.253 1.00 85.31 269 ALA A N 1
ATOM 2181 C CA . ALA A 1 269 ? -19.557 -33.207 14.204 1.00 85.31 269 ALA A CA 1
ATOM 2182 C C . ALA A 1 269 ? -18.193 -33.514 14.853 1.00 85.31 269 ALA A C 1
ATOM 2184 O O . ALA A 1 269 ? -18.127 -33.723 16.066 1.00 85.31 269 ALA A O 1
ATOM 2185 N N . GLU A 1 270 ? -17.104 -33.482 14.081 1.00 81.38 270 GLU A N 1
ATOM 2186 C CA . GLU A 1 270 ? -15.740 -33.682 14.587 1.00 81.38 270 GLU A CA 1
ATOM 2187 C C . GLU A 1 270 ? -15.297 -32.547 15.518 1.00 81.38 270 GLU A C 1
ATOM 2189 O O . GLU A 1 270 ? -14.864 -32.818 16.638 1.00 81.38 270 GLU A O 1
ATOM 2194 N N . ASN A 1 271 ? -15.516 -31.285 15.136 1.00 68.31 271 ASN A N 1
ATOM 2195 C CA . ASN A 1 271 ? -15.225 -30.134 15.999 1.00 68.31 271 ASN A CA 1
ATOM 2196 C C . ASN A 1 271 ? -16.045 -30.163 17.299 1.00 68.31 271 ASN A C 1
ATOM 2198 O O . ASN A 1 271 ? -15.522 -29.870 18.375 1.00 68.31 271 ASN A O 1
ATOM 2202 N N . LYS A 1 272 ? -17.318 -30.578 17.238 1.00 83.00 272 LYS A N 1
ATOM 2203 C CA . LYS A 1 272 ? -18.152 -30.760 18.435 1.00 83.00 272 LYS A CA 1
ATOM 2204 C C . LYS A 1 272 ? -17.596 -31.852 19.356 1.00 83.00 272 LYS A C 1
ATOM 2206 O O . LYS A 1 272 ? -17.601 -31.669 20.571 1.00 83.00 272 LYS A O 1
ATOM 2211 N N . LYS A 1 273 ? -17.086 -32.952 18.795 1.00 82.88 273 LYS A N 1
ATOM 2212 C CA . LYS A 1 273 ? -16.444 -34.041 19.547 1.00 82.88 273 LYS A CA 1
ATOM 2213 C C . LYS A 1 273 ? -15.117 -33.598 20.176 1.00 82.88 273 LYS A C 1
ATOM 2215 O O . LYS A 1 273 ? -14.858 -33.939 21.326 1.00 82.88 273 LYS A O 1
ATOM 2220 N N . LEU A 1 274 ? -14.316 -32.801 19.464 1.00 73.06 274 LEU A N 1
ATOM 2221 C CA . LEU A 1 274 ? -13.075 -32.215 19.980 1.00 73.06 274 LEU A CA 1
ATOM 2222 C C . LEU A 1 274 ? -13.352 -31.318 21.196 1.00 73.06 274 LEU A C 1
ATOM 2224 O O . LEU A 1 274 ? -12.765 -31.523 22.256 1.00 73.06 274 LEU A O 1
ATOM 2228 N N . LEU A 1 275 ? -14.315 -30.397 21.077 1.00 68.38 275 LEU A N 1
ATOM 2229 C CA . LEU A 1 275 ? -14.741 -29.531 22.180 1.00 68.38 275 LEU A CA 1
ATOM 2230 C C . LEU A 1 275 ? -15.288 -30.338 23.365 1.00 68.38 275 LEU A C 1
ATOM 2232 O O . LEU A 1 275 ? -14.948 -30.052 24.509 1.00 68.38 275 LEU A O 1
ATOM 2236 N N . GLN A 1 276 ? -16.097 -31.372 23.115 1.00 70.88 276 GLN A N 1
ATOM 2237 C CA . GLN A 1 276 ? -16.602 -32.249 24.177 1.00 70.88 276 GLN A CA 1
ATOM 2238 C C . GLN A 1 276 ? -15.482 -32.981 24.927 1.00 70.88 276 GLN A C 1
ATOM 2240 O O . GLN A 1 276 ? -15.589 -33.124 26.141 1.00 70.88 276 GLN A O 1
ATOM 2245 N N . ASN A 1 277 ? -14.412 -33.400 24.246 1.00 71.38 277 ASN A N 1
ATOM 2246 C CA . ASN A 1 277 ? -13.241 -33.975 24.909 1.00 71.38 277 ASN A CA 1
ATOM 2247 C C . ASN A 1 277 ? -12.506 -32.917 25.749 1.00 71.38 277 ASN A C 1
ATOM 2249 O O . ASN A 1 277 ? -12.292 -33.142 26.934 1.00 71.38 277 ASN A O 1
ATOM 2253 N N . MET A 1 278 ? -12.244 -31.724 25.196 1.00 58.78 278 MET A N 1
ATOM 2254 C CA . MET A 1 278 ? -11.606 -30.623 25.938 1.00 58.78 278 MET A CA 1
ATOM 2255 C C . MET A 1 278 ? -12.368 -30.241 27.218 1.00 58.78 278 MET A C 1
ATOM 2257 O O . MET A 1 278 ? -11.749 -29.996 28.248 1.00 58.78 278 MET A O 1
ATOM 2261 N N . PHE A 1 279 ? -13.705 -30.223 27.186 1.00 65.31 279 PHE A N 1
ATOM 2262 C CA . PHE A 1 279 ? -14.518 -29.978 28.385 1.00 65.31 279 PHE A CA 1
ATOM 2263 C C . PHE A 1 279 ? -14.547 -31.163 29.361 1.00 65.31 279 PHE A C 1
ATOM 2265 O O . PHE A 1 279 ? -14.737 -30.956 30.557 1.00 65.31 279 PHE A O 1
ATOM 2272 N N . ARG A 1 280 ? -14.359 -32.397 28.882 1.00 60.06 280 ARG A N 1
ATOM 2273 C CA . ARG A 1 280 ? -14.328 -33.606 29.720 1.00 60.06 280 ARG A CA 1
ATOM 2274 C C . ARG A 1 280 ? -13.010 -33.758 30.473 1.00 60.06 280 ARG A C 1
ATOM 2276 O O . ARG A 1 280 ? -13.022 -34.212 31.612 1.00 60.06 280 ARG A O 1
ATOM 2283 N N . ASP A 1 281 ? -11.915 -33.328 29.857 1.00 55.00 281 ASP A N 1
ATOM 2284 C CA . ASP A 1 281 ? -10.573 -33.353 30.442 1.00 55.00 281 ASP A CA 1
ATOM 2285 C C . ASP A 1 281 ? -10.322 -32.141 31.372 1.00 55.00 281 ASP A C 1
ATOM 2287 O O . ASP A 1 281 ? -9.309 -32.076 32.063 1.00 55.00 281 ASP A O 1
ATOM 2291 N N . SER A 1 282 ? -11.269 -31.195 31.442 1.00 44.31 282 SER A N 1
ATOM 2292 C CA . SER A 1 282 ? -11.213 -29.975 32.264 1.00 44.31 282 SER A CA 1
ATOM 2293 C C . SER A 1 282 ? -12.064 -30.068 33.547 1.00 44.31 282 SER A C 1
ATOM 2295 O O . SER A 1 282 ? -12.740 -29.118 33.947 1.00 44.31 282 SER A O 1
ATOM 2297 N N . ILE A 1 283 ? -12.052 -31.227 34.218 1.00 44.44 283 ILE A N 1
ATOM 2298 C CA . ILE A 1 283 ? -12.730 -31.393 35.514 1.00 44.44 283 ILE A CA 1
ATOM 2299 C C . ILE A 1 283 ? -11.855 -30.849 36.652 1.00 44.44 283 ILE A C 1
ATOM 2301 O O . ILE A 1 283 ? -10.920 -31.488 37.125 1.00 44.44 283 ILE A O 1
ATOM 2305 N N . TRP A 1 284 ? -12.230 -29.646 37.087 1.00 38.91 284 TRP A N 1
ATOM 2306 C CA . TRP A 1 284 ? -12.306 -29.195 38.483 1.00 38.91 284 TRP A CA 1
ATOM 2307 C C . TRP A 1 284 ? -11.822 -30.189 39.562 1.00 38.91 284 TRP A C 1
ATOM 2309 O O . TRP A 1 284 ? -12.476 -31.196 39.831 1.00 38.91 284 TRP A O 1
ATOM 2319 N N . VAL A 1 285 ? -10.764 -29.821 40.292 1.00 34.75 285 VAL A N 1
ATOM 2320 C CA . VAL A 1 285 ? -10.474 -30.381 41.623 1.00 34.75 285 VAL A CA 1
ATOM 2321 C C . VAL A 1 285 ? -11.224 -29.539 42.665 1.00 34.75 285 VAL A C 1
ATOM 2323 O O . VAL A 1 285 ? -10.911 -28.354 42.798 1.00 34.75 285 VAL A O 1
ATOM 2326 N N . PRO A 1 286 ? -12.191 -30.089 43.423 1.00 38.22 286 PRO A N 1
ATOM 2327 C CA . PRO A 1 286 ? -12.835 -29.349 44.501 1.00 38.22 286 PRO A CA 1
ATOM 2328 C C . PRO A 1 286 ? -11.878 -29.233 45.691 1.00 38.22 286 PRO A C 1
ATOM 2330 O O . PRO A 1 286 ? -11.501 -30.242 46.289 1.00 38.22 286 PRO A O 1
ATOM 2333 N N . LEU A 1 287 ? -11.514 -28.007 46.072 1.00 33.84 287 LEU A N 1
ATOM 2334 C CA . LEU A 1 287 ? -10.818 -27.757 47.333 1.00 33.84 287 LEU A CA 1
ATOM 2335 C C . LEU A 1 287 ? -11.829 -27.885 48.484 1.00 33.84 287 LEU A C 1
ATOM 2337 O O . LEU A 1 287 ? -12.499 -26.922 48.851 1.00 33.84 287 LEU A O 1
ATOM 2341 N N . ALA A 1 288 ? -11.986 -29.101 49.006 1.00 34.78 288 ALA A N 1
ATOM 2342 C CA . ALA A 1 288 ? -12.908 -29.379 50.100 1.00 34.78 288 ALA A CA 1
ATOM 2343 C C . ALA A 1 288 ? -12.426 -28.737 51.412 1.00 34.78 288 ALA A C 1
ATOM 2345 O O . ALA A 1 288 ? -11.300 -28.959 51.859 1.00 34.78 288 ALA A O 1
ATOM 2346 N N . THR A 1 289 ? -13.306 -27.962 52.044 1.00 41.22 289 THR A N 1
ATOM 2347 C CA . THR A 1 289 ? -13.114 -27.414 53.390 1.00 41.22 289 THR A CA 1
ATOM 2348 C C . THR A 1 289 ? -13.067 -28.526 54.436 1.00 41.22 289 THR A C 1
ATOM 2350 O O . THR A 1 289 ? -13.946 -29.383 54.467 1.00 41.22 289 THR A O 1
ATOM 2353 N N . SER A 1 290 ? -12.078 -28.466 55.330 1.00 32.59 290 SER A N 1
ATOM 2354 C CA . SER A 1 290 ? -11.974 -29.325 56.513 1.00 32.59 290 SER A CA 1
ATOM 2355 C C . SER A 1 290 ? -12.184 -28.480 57.769 1.00 32.59 290 SER A C 1
ATOM 2357 O O . SER A 1 290 ? -11.432 -27.535 58.009 1.00 32.59 290 SER A O 1
ATOM 2359 N N . VAL A 1 291 ? -13.217 -28.809 58.543 1.00 39.84 291 VAL A N 1
ATOM 2360 C CA . VAL A 1 291 ? -13.521 -28.223 59.854 1.00 39.84 291 VAL A CA 1
ATOM 2361 C C . VAL A 1 291 ? -13.770 -29.373 60.827 1.00 39.84 291 VAL A C 1
ATOM 2363 O O . VAL A 1 291 ? -14.479 -30.306 60.465 1.00 39.84 291 VAL A O 1
ATOM 2366 N N . ASP A 1 292 ? -13.149 -29.266 62.006 1.00 34.12 292 ASP A N 1
ATOM 2367 C CA . ASP A 1 292 ? -13.403 -29.920 63.310 1.00 34.12 292 ASP A CA 1
ATOM 2368 C C . ASP A 1 292 ? -12.051 -30.355 63.928 1.00 34.12 292 ASP A C 1
ATOM 2370 O O . ASP A 1 292 ? -11.311 -31.116 63.314 1.00 34.12 292 ASP A O 1
ATOM 2374 N N . ALA A 1 293 ? -11.518 -29.829 65.041 1.00 35.38 293 ALA A N 1
ATOM 2375 C CA . ALA A 1 293 ? -12.026 -29.376 66.351 1.00 35.38 293 ALA A CA 1
ATOM 2376 C C . ALA A 1 293 ? -11.787 -30.411 67.473 1.00 35.38 293 ALA A C 1
ATOM 2378 O O . ALA A 1 293 ? -12.480 -31.420 67.522 1.00 35.38 293 ALA A O 1
ATOM 2379 N N . ALA A 1 294 ? -10.875 -30.106 68.420 1.00 34.84 294 ALA A N 1
ATOM 2380 C CA . ALA A 1 294 ? -11.025 -30.389 69.864 1.00 34.84 294 ALA A CA 1
ATOM 2381 C C . ALA A 1 294 ? -9.826 -29.929 70.743 1.00 34.84 294 ALA A C 1
ATOM 2383 O O . ALA A 1 294 ? -8.738 -30.467 70.601 1.00 34.84 294 ALA A O 1
ATOM 2384 N N . HIS A 1 295 ? -10.115 -29.072 71.745 1.00 34.41 295 HIS A N 1
ATOM 2385 C CA . HIS A 1 295 ? -9.577 -29.071 73.135 1.00 34.41 295 HIS A CA 1
ATOM 2386 C C . HIS A 1 295 ? -8.064 -28.791 73.396 1.00 34.41 295 HIS A C 1
ATOM 2388 O O . HIS A 1 295 ? -7.208 -29.261 72.665 1.00 34.41 295 HIS A O 1
ATOM 2394 N N . ALA A 1 296 ? -7.611 -28.132 74.481 1.00 36.69 296 ALA A N 1
ATOM 2395 C CA . ALA A 1 296 ? -8.215 -27.237 75.497 1.00 36.69 296 ALA A CA 1
ATOM 2396 C C . ALA A 1 296 ? -7.055 -26.449 76.232 1.00 36.69 296 ALA A C 1
ATOM 2398 O O . ALA A 1 296 ? -6.034 -26.238 75.582 1.00 36.69 296 ALA A O 1
ATOM 2399 N N . PRO A 1 297 ? -7.142 -25.903 77.475 1.00 53.22 297 PRO A N 1
ATOM 2400 C CA . PRO A 1 297 ? -6.950 -24.458 77.702 1.00 53.22 297 PRO A CA 1
ATOM 2401 C C . PRO A 1 297 ? -5.765 -24.042 78.612 1.00 53.22 297 PRO A C 1
ATOM 2403 O O . PRO A 1 297 ? -5.410 -24.768 79.538 1.00 53.22 297 PRO A O 1
ATOM 2406 N N . VAL A 1 298 ? -5.254 -22.806 78.462 1.00 34.97 298 VAL A N 1
ATOM 2407 C CA . VAL A 1 298 ? -4.462 -22.095 79.498 1.00 34.97 298 VAL A CA 1
ATOM 2408 C C . VAL A 1 298 ? -4.802 -20.591 79.517 1.00 34.97 298 VAL A C 1
ATOM 2410 O O . VAL A 1 298 ? -5.085 -19.988 78.487 1.00 34.97 298 VAL A O 1
ATOM 2413 N N . THR A 1 299 ? -4.807 -20.016 80.720 1.00 36.41 299 THR A N 1
ATOM 2414 C CA . THR A 1 299 ? -5.113 -18.624 81.106 1.00 36.41 299 THR A CA 1
ATOM 2415 C C . THR A 1 299 ? -3.935 -17.647 80.957 1.00 36.41 299 THR A C 1
ATOM 2417 O O . THR A 1 299 ? -2.813 -18.069 81.226 1.00 36.41 299 THR A O 1
ATOM 2420 N N . ALA A 1 300 ? -4.200 -16.349 80.711 1.00 34.91 300 ALA A N 1
ATOM 2421 C CA . ALA A 1 300 ? -3.803 -15.204 81.575 1.00 34.91 300 ALA A CA 1
ATOM 2422 C C . ALA A 1 300 ? -3.726 -13.833 80.843 1.00 34.91 300 ALA A C 1
ATOM 2424 O O . ALA A 1 300 ? -3.138 -13.721 79.775 1.00 34.91 300 ALA A O 1
ATOM 2425 N N . ASP A 1 301 ? -4.288 -12.819 81.510 1.00 33.16 301 ASP A N 1
ATOM 2426 C CA . ASP A 1 301 ? -3.873 -11.408 81.655 1.00 33.16 301 ASP A CA 1
ATOM 2427 C C . ASP A 1 301 ? -3.754 -10.379 80.490 1.00 33.16 301 ASP A C 1
ATOM 2429 O O . ASP A 1 301 ? -2.958 -10.466 79.561 1.00 33.16 301 ASP A O 1
ATOM 2433 N N . ASN A 1 302 ? -4.550 -9.316 80.701 1.00 34.06 302 ASN A N 1
ATOM 2434 C CA . ASN A 1 302 ? -4.476 -7.878 80.348 1.00 34.06 302 ASN A CA 1
ATOM 2435 C C . ASN A 1 302 ? -3.064 -7.209 80.339 1.00 34.06 302 ASN A C 1
ATOM 2437 O O . ASN A 1 302 ? -2.128 -7.830 80.841 1.00 34.06 302 ASN A O 1
ATOM 2441 N N . PRO A 1 303 ? -2.886 -5.916 79.920 1.00 52.59 303 PRO A N 1
ATOM 2442 C CA . PRO A 1 303 ? -3.902 -4.852 79.739 1.00 52.59 303 PRO A CA 1
ATOM 2443 C C . PRO A 1 303 ? -3.812 -3.950 78.474 1.00 52.59 303 PRO A C 1
ATOM 2445 O O . PRO A 1 303 ? -2.857 -3.963 77.703 1.00 52.59 303 PRO A O 1
ATOM 2448 N N . THR A 1 304 ? -4.828 -3.088 78.345 1.00 43.59 304 THR A N 1
ATOM 2449 C CA . THR A 1 304 ? -4.914 -1.859 77.527 1.00 43.59 304 THR A CA 1
ATOM 2450 C C . THR A 1 304 ? -3.829 -0.813 77.842 1.00 43.59 304 THR A C 1
ATOM 2452 O O . THR A 1 304 ? -3.243 -0.833 78.927 1.00 43.59 304 THR A O 1
ATOM 2455 N N . PRO A 1 305 ? -3.672 0.203 76.971 1.00 49.06 305 PRO A N 1
ATOM 2456 C CA . PRO A 1 305 ? -3.733 1.579 77.484 1.00 49.06 305 PRO A CA 1
ATOM 2457 C C . PRO A 1 305 ? -4.588 2.554 76.648 1.00 49.06 305 PRO A C 1
ATOM 2459 O O . PRO A 1 305 ? -4.507 2.587 75.421 1.00 49.06 305 PRO A O 1
ATOM 2462 N N . ASP A 1 306 ? -5.342 3.407 77.350 1.00 39.34 306 ASP A N 1
ATOM 2463 C CA . ASP A 1 306 ? -5.841 4.699 76.855 1.00 39.34 306 ASP A CA 1
ATOM 2464 C C . ASP A 1 306 ? -4.683 5.680 76.613 1.00 39.34 306 ASP A C 1
ATOM 2466 O O . ASP A 1 306 ? -3.758 5.736 77.427 1.00 39.34 306 ASP A O 1
ATOM 2470 N N . ILE A 1 307 ? -4.789 6.548 75.596 1.00 39.16 307 ILE A N 1
ATOM 2471 C CA . ILE A 1 307 ? -4.119 7.863 75.589 1.00 39.16 307 ILE A CA 1
ATOM 2472 C C . ILE A 1 307 ? -5.077 8.935 75.048 1.00 39.16 307 ILE A C 1
ATOM 2474 O O . ILE A 1 307 ? -5.578 8.845 73.928 1.00 39.16 307 ILE A O 1
ATOM 2478 N N . SER A 1 308 ? -5.295 9.964 75.867 1.00 34.28 308 SER A N 1
ATOM 2479 C CA . SER A 1 308 ? -6.159 11.124 75.612 1.00 34.28 308 SER A CA 1
ATOM 2480 C C . SER A 1 308 ? -5.427 12.287 74.920 1.00 34.28 308 SER A C 1
ATOM 2482 O O . SER A 1 308 ? -4.198 12.341 74.896 1.00 34.28 308 SER A O 1
ATOM 2484 N N . CYS A 1 309 ? -6.192 13.267 74.421 1.00 32.94 309 CYS A N 1
ATOM 2485 C CA . CYS A 1 309 ? -5.699 14.558 73.911 1.00 32.94 309 CYS A CA 1
ATOM 2486 C C . CYS A 1 309 ? -4.853 15.353 74.929 1.00 32.94 309 CYS A C 1
ATOM 2488 O O . CYS A 1 309 ? -4.961 15.139 76.140 1.00 32.94 309 CYS A O 1
ATOM 2490 N N . PRO A 1 310 ? -4.141 16.391 74.451 1.00 51.59 310 PRO A N 1
ATOM 2491 C CA . PRO A 1 310 ? -4.449 17.730 74.974 1.00 51.59 310 PRO A CA 1
ATOM 2492 C C . PRO A 1 310 ? -4.523 18.857 73.920 1.00 51.59 310 PRO A C 1
ATOM 2494 O O . PRO A 1 310 ? -4.092 18.722 72.778 1.00 51.59 310 PRO A O 1
ATOM 2497 N N . THR A 1 311 ? -5.082 19.987 74.360 1.00 39.06 311 THR A N 1
ATOM 2498 C CA . THR A 1 311 ? -5.291 21.269 73.657 1.00 39.06 311 THR A CA 1
ATOM 2499 C C . THR A 1 311 ? -4.311 22.370 74.099 1.00 39.06 311 THR A C 1
ATOM 2501 O O . THR A 1 311 ? -4.003 22.447 75.286 1.00 39.06 311 THR A O 1
ATOM 2504 N N . SER A 1 312 ? -3.941 23.276 73.180 1.00 35.31 312 SER A N 1
ATOM 2505 C CA . SER A 1 312 ? -3.422 24.658 73.391 1.00 35.31 312 SER A CA 1
ATOM 2506 C C . SER A 1 312 ? -3.270 25.315 71.999 1.00 35.31 312 SER A C 1
ATOM 2508 O O . SER A 1 312 ? -2.707 24.650 71.132 1.00 35.31 312 SER A O 1
ATOM 2510 N N . GLU A 1 313 ? -3.804 26.480 71.601 1.00 39.16 313 GLU A N 1
ATOM 2511 C CA . GLU A 1 313 ? -4.059 27.803 72.231 1.00 39.16 313 GLU A CA 1
ATOM 2512 C C . GLU A 1 313 ? -2.835 28.761 72.219 1.00 39.16 313 GLU A C 1
ATOM 2514 O O . GLU A 1 313 ? -1.721 28.299 72.459 1.00 39.16 313 GLU A O 1
ATOM 2519 N N . LEU A 1 314 ? -3.083 30.070 71.959 1.00 37.19 314 LEU A N 1
ATOM 2520 C CA . LEU A 1 314 ? -2.147 31.211 71.699 1.00 37.19 314 LEU A CA 1
ATOM 2521 C C . LEU A 1 314 ? -1.501 31.215 70.280 1.00 37.19 314 LEU A C 1
ATOM 2523 O O . LEU A 1 314 ? -1.285 30.139 69.729 1.00 37.19 314 LEU A O 1
ATOM 2527 N N . ASP A 1 315 ? -1.092 32.305 69.597 1.00 34.75 315 ASP A N 1
ATOM 2528 C CA . ASP A 1 315 ? -1.273 33.792 69.617 1.00 34.75 315 ASP A CA 1
ATOM 2529 C C . ASP A 1 315 ? -0.578 34.354 68.327 1.00 34.75 315 ASP A C 1
ATOM 2531 O O . ASP A 1 315 ? 0.254 33.647 67.756 1.00 34.75 315 ASP A O 1
ATOM 2535 N N . ASP A 1 316 ? -0.713 35.590 67.807 1.00 30.91 316 ASP A N 1
ATOM 2536 C CA . ASP A 1 316 ? -1.785 36.612 67.711 1.00 30.91 316 ASP A CA 1
ATOM 2537 C C . ASP A 1 316 ? -1.371 37.664 66.619 1.00 30.91 316 ASP A C 1
ATOM 2539 O O . ASP A 1 316 ? -0.193 37.756 66.269 1.00 30.91 316 ASP A O 1
ATOM 2543 N N . MET A 1 317 ? -2.309 38.491 66.118 1.00 32.50 317 MET A N 1
ATOM 2544 C CA . MET A 1 317 ? -2.143 39.647 65.194 1.00 32.50 317 MET A CA 1
ATOM 2545 C C . MET A 1 317 ? -1.685 39.328 63.739 1.00 32.50 317 MET A C 1
ATOM 2547 O O . MET A 1 317 ? -0.901 38.431 63.476 1.00 32.50 317 MET A O 1
ATOM 2551 N N . THR A 1 318 ? -2.085 40.052 62.680 1.00 36.25 318 THR A N 1
ATOM 2552 C CA . THR A 1 318 ? -2.301 41.509 62.603 1.00 36.25 318 THR A CA 1
ATOM 2553 C C . THR A 1 318 ? -3.281 41.932 61.495 1.00 36.25 318 THR A C 1
ATOM 2555 O O . THR A 1 318 ? -3.281 41.406 60.385 1.00 36.25 318 THR A O 1
ATOM 2558 N N . SER A 1 319 ? -4.057 42.974 61.788 1.00 34.88 319 SER A N 1
ATOM 2559 C CA . SER A 1 319 ? -4.984 43.707 60.917 1.00 34.88 319 SER A CA 1
ATOM 2560 C C . SER A 1 319 ? -4.393 44.264 59.608 1.00 34.88 319 SER A C 1
ATOM 2562 O O . SER A 1 319 ? -3.292 44.814 59.624 1.00 34.88 319 SER A O 1
ATOM 2564 N N . ARG A 1 320 ? -5.236 44.409 58.566 1.00 32.78 320 ARG A N 1
ATOM 2565 C CA . ARG A 1 320 ? -5.582 45.752 58.033 1.00 32.78 320 ARG A CA 1
ATOM 2566 C C . ARG A 1 320 ? -6.824 45.791 57.127 1.00 32.78 320 ARG A C 1
ATOM 2568 O O . ARG A 1 320 ? -6.985 45.003 56.208 1.00 32.78 320 ARG A O 1
ATOM 2575 N N . SER A 1 321 ? -7.668 46.781 57.416 1.00 40.09 321 SER A N 1
ATOM 2576 C CA . SER A 1 321 ? -8.810 47.250 56.618 1.00 40.09 321 SER A CA 1
ATOM 2577 C C . SER A 1 321 ? -8.355 47.938 55.323 1.00 40.09 321 SER A C 1
ATOM 2579 O O . SER A 1 321 ? -7.291 48.553 55.335 1.00 40.09 321 SER A O 1
ATOM 2581 N N . PHE A 1 322 ? -9.159 47.881 54.252 1.00 33.81 322 PHE A N 1
ATOM 2582 C CA . PHE A 1 322 ? -9.869 49.047 53.679 1.00 33.81 322 PHE A CA 1
ATOM 2583 C C . PHE A 1 322 ? -10.652 48.658 52.406 1.00 33.81 322 PHE A C 1
ATOM 2585 O O . PHE A 1 322 ? -10.072 48.208 51.423 1.00 33.81 322 PHE A O 1
ATOM 2592 N N . GLY A 1 323 ? -11.971 48.884 52.409 1.00 31.48 323 GLY A N 1
ATOM 2593 C CA . GLY A 1 323 ? -12.719 49.233 51.187 1.00 31.48 323 GLY A CA 1
ATOM 2594 C C . GLY A 1 323 ? -12.738 50.765 51.005 1.00 31.48 323 GLY A C 1
ATOM 2595 O O . GLY A 1 323 ? -11.951 51.433 51.683 1.00 31.48 323 GLY A O 1
ATOM 2596 N N . PRO A 1 324 ? -13.666 51.362 50.223 1.00 49.19 324 PRO A N 1
ATOM 2597 C CA . PRO A 1 324 ? -14.777 50.740 49.483 1.00 49.19 324 PRO A CA 1
ATOM 2598 C C . PRO A 1 324 ? -14.961 51.276 48.034 1.00 49.19 324 PRO A C 1
ATOM 2600 O O . PRO A 1 324 ? -14.252 52.180 47.605 1.00 49.19 324 PRO A O 1
ATOM 2603 N N . GLY A 1 325 ? -16.026 50.826 47.352 1.00 32.72 325 GLY A N 1
ATOM 2604 C CA . GLY A 1 325 ? -16.888 51.746 46.587 1.00 32.72 325 GLY A CA 1
ATOM 2605 C C . GLY A 1 325 ? -17.043 51.533 45.073 1.00 32.72 325 GLY A C 1
ATOM 2606 O O . GLY A 1 325 ? -16.057 51.545 44.349 1.00 32.72 325 GLY A O 1
ATOM 2607 N N . THR A 1 326 ? -18.319 51.525 44.643 1.00 33.69 326 THR A N 1
ATOM 2608 C CA . THR A 1 326 ? -18.854 51.997 43.334 1.00 33.69 326 THR A CA 1
ATOM 2609 C C . THR A 1 326 ? -18.408 51.257 42.049 1.00 33.69 326 THR A C 1
ATOM 2611 O O . THR A 1 326 ? -17.304 50.744 41.966 1.00 33.69 326 THR A O 1
ATOM 2614 N N . GLU A 1 327 ? -19.224 51.122 40.995 1.00 35.91 327 GLU A N 1
ATOM 2615 C CA . GLU A 1 327 ? -20.504 51.778 40.667 1.00 35.91 327 GLU A CA 1
ATOM 2616 C C . GLU A 1 327 ? -21.374 50.897 39.740 1.00 35.91 327 GLU A C 1
ATOM 2618 O O . GLU A 1 327 ? -20.857 50.043 39.019 1.00 35.91 327 GLU A O 1
ATOM 2623 N N . GLU A 1 328 ? -22.692 51.115 39.739 1.00 40.09 328 GLU A N 1
ATOM 2624 C CA . GLU A 1 328 ? -23.614 50.539 38.750 1.00 40.09 328 GLU A CA 1
ATOM 2625 C C . GLU A 1 328 ? -23.580 51.354 37.448 1.00 40.09 328 GLU A C 1
ATOM 2627 O O . GLU A 1 328 ? -23.691 52.577 37.496 1.00 40.09 328 GLU A O 1
ATOM 2632 N N . VAL A 1 329 ? -23.572 50.700 36.279 1.00 41.06 329 VAL A N 1
ATOM 2633 C CA . VAL A 1 329 ? -24.119 51.305 35.050 1.00 41.06 329 VAL A CA 1
ATOM 2634 C C . VAL A 1 329 ? -24.964 50.278 34.303 1.00 41.06 329 VAL A C 1
ATOM 2636 O O . VAL A 1 329 ? -24.461 49.296 33.761 1.00 41.06 329 VAL A O 1
ATOM 2639 N N . ASN A 1 330 ? -26.266 50.549 34.266 1.00 38.66 330 ASN A N 1
ATOM 2640 C CA . ASN A 1 330 ? -27.232 49.922 33.375 1.00 38.66 330 ASN A CA 1
ATOM 2641 C C . ASN A 1 330 ? -27.299 50.712 32.055 1.00 38.66 330 ASN A C 1
ATOM 2643 O O . ASN A 1 330 ? -27.358 51.943 32.094 1.00 38.66 330 ASN A O 1
ATOM 2647 N N . CYS A 1 331 ? -27.376 50.033 30.909 1.00 33.56 331 CYS A N 1
ATOM 2648 C CA . CYS A 1 331 ? -27.870 50.644 29.674 1.00 33.56 331 CYS A CA 1
ATOM 2649 C C . CYS A 1 331 ? -28.435 49.615 28.679 1.00 33.56 331 CYS A C 1
ATOM 2651 O O . CYS A 1 331 ? -27.724 49.044 27.852 1.00 33.56 331 CYS A O 1
ATOM 2653 N N . ASP A 1 332 ? -29.761 49.468 28.703 1.00 33.22 332 ASP A N 1
ATOM 2654 C CA . ASP A 1 332 ? -30.541 49.078 27.530 1.00 33.22 332 ASP A CA 1
ATOM 2655 C C . ASP A 1 332 ? -30.272 50.027 26.348 1.00 33.22 332 ASP A C 1
ATOM 2657 O O . ASP A 1 332 ? -30.316 51.249 26.505 1.00 33.22 332 ASP A O 1
ATOM 2661 N N . ALA A 1 333 ? -30.126 49.478 25.140 1.00 35.06 333 ALA A N 1
ATOM 2662 C CA . ALA A 1 333 ? -30.534 50.157 23.910 1.00 35.06 333 ALA A CA 1
ATOM 2663 C C . ALA A 1 333 ? -30.776 49.140 22.787 1.00 35.06 333 ALA A C 1
ATOM 2665 O O . ALA A 1 333 ? -29.905 48.346 22.436 1.00 35.06 333 ALA A O 1
ATOM 2666 N N . ALA A 1 334 ? -31.972 49.186 22.203 1.00 35.88 334 ALA A N 1
ATOM 2667 C CA . ALA A 1 334 ? -32.334 48.370 21.053 1.00 35.88 334 ALA A CA 1
ATOM 2668 C C . ALA A 1 334 ? -31.503 48.724 19.808 1.00 35.88 334 ALA A C 1
ATOM 2670 O O . ALA A 1 334 ? -31.201 49.893 19.570 1.00 35.88 334 ALA A O 1
ATOM 2671 N N . ASN A 1 335 ? -31.298 47.747 18.921 1.00 37.97 335 ASN A N 1
ATOM 2672 C CA . ASN A 1 335 ? -31.395 48.054 17.499 1.00 37.97 335 ASN A CA 1
ATOM 2673 C C . ASN A 1 335 ? -32.097 46.934 16.726 1.00 37.97 335 ASN A C 1
ATOM 2675 O O . ASN A 1 335 ? -31.899 45.747 16.982 1.00 37.97 335 ASN A O 1
ATOM 2679 N N . SER A 1 336 ? -32.966 47.345 15.813 1.00 33.91 336 SER A N 1
ATOM 2680 C CA . SER A 1 336 ? -33.922 46.514 15.097 1.00 33.91 336 SER A CA 1
ATOM 2681 C C . SER A 1 336 ? -33.498 46.268 13.649 1.00 33.91 336 SER A C 1
ATOM 2683 O O . SER A 1 336 ? -32.887 47.119 13.012 1.00 33.91 336 SER A O 1
ATOM 2685 N N . GLY A 1 337 ? -33.943 45.131 13.109 1.00 32.09 337 GLY A N 1
ATOM 2686 C CA . GLY A 1 337 ? -34.187 44.954 11.677 1.00 32.09 337 GLY A CA 1
ATOM 2687 C C . GLY A 1 337 ? -32.979 44.611 10.801 1.00 32.09 337 GLY A C 1
ATOM 2688 O O . GLY A 1 337 ? -32.108 45.435 10.543 1.00 32.09 337 GLY A O 1
ATOM 2689 N N . THR A 1 338 ? -33.033 43.450 10.150 1.00 35.62 338 THR A N 1
ATOM 2690 C CA . THR A 1 338 ? -33.573 43.332 8.775 1.00 35.62 338 THR A CA 1
ATOM 2691 C C . THR A 1 338 ? -33.192 41.952 8.233 1.00 35.62 338 THR A C 1
ATOM 2693 O O . THR A 1 338 ? -32.032 41.708 7.912 1.00 35.62 338 THR A O 1
ATOM 2696 N N . GLU A 1 339 ? -34.165 41.049 8.112 1.00 38.22 339 GLU A N 1
ATOM 2697 C CA . GLU A 1 339 ? -34.004 39.826 7.320 1.00 38.22 339 GLU A CA 1
ATOM 2698 C C . GLU A 1 339 ? -34.177 40.147 5.827 1.00 38.22 339 GLU A C 1
ATOM 2700 O O . GLU A 1 339 ? -35.123 40.852 5.467 1.00 38.22 339 GLU A O 1
ATOM 2705 N N . PRO A 1 340 ? -33.335 39.594 4.940 1.00 51.06 340 PRO A N 1
ATOM 2706 C CA . PRO A 1 340 ? -33.685 39.400 3.544 1.00 51.06 340 PRO A CA 1
ATOM 2707 C C . PRO A 1 340 ? -33.963 37.915 3.264 1.00 51.06 340 PRO A C 1
ATOM 2709 O O . PRO A 1 340 ? -33.045 37.099 3.160 1.00 51.06 340 PRO A O 1
ATOM 2712 N N . ASP A 1 341 ? -35.245 37.587 3.096 1.00 37.59 341 ASP A N 1
ATOM 2713 C CA . ASP A 1 341 ? -35.696 36.362 2.428 1.00 37.59 341 ASP A CA 1
ATOM 2714 C C . ASP A 1 341 ? -35.113 36.309 1.002 1.00 37.59 341 ASP A C 1
ATOM 2716 O O . ASP A 1 341 ? -35.181 37.279 0.245 1.00 37.59 341 ASP A O 1
ATOM 2720 N N . MET A 1 342 ? -34.515 35.171 0.649 1.00 39.62 342 MET A N 1
ATOM 2721 C CA . MET A 1 342 ? -33.946 34.884 -0.672 1.00 39.62 342 MET A CA 1
ATOM 2722 C C . MET A 1 342 ? -34.349 33.476 -1.129 1.00 39.62 342 MET A C 1
ATOM 2724 O O . MET A 1 342 ? -33.536 32.644 -1.536 1.00 39.62 342 MET A O 1
ATOM 2728 N N . SER A 1 343 ? -35.651 33.209 -1.093 1.00 38.25 343 SER A N 1
ATOM 2729 C CA . SER A 1 343 ? -36.255 32.090 -1.813 1.00 38.25 343 SER A CA 1
ATOM 2730 C C . SER A 1 343 ? -36.155 32.309 -3.333 1.00 38.25 343 SER A C 1
ATOM 2732 O O . SER A 1 343 ? -36.926 33.070 -3.909 1.00 38.25 343 SER A O 1
ATOM 2734 N N . THR A 1 344 ? -35.225 31.635 -4.022 1.00 39.81 344 THR A N 1
ATOM 2735 C CA . THR A 1 344 ? -35.199 31.566 -5.502 1.00 39.81 344 THR A CA 1
ATOM 2736 C C . THR A 1 344 ? -34.925 30.127 -5.970 1.00 39.81 344 THR A C 1
ATOM 2738 O O . THR A 1 344 ? -33.908 29.551 -5.584 1.00 39.81 344 THR A O 1
ATOM 2741 N N . PRO A 1 345 ? -35.810 29.508 -6.780 1.00 46.59 345 PRO A N 1
ATOM 2742 C CA . PRO A 1 345 ? -35.689 28.100 -7.155 1.00 46.59 345 PRO A CA 1
ATOM 2743 C C . PRO A 1 345 ? -34.717 27.858 -8.321 1.00 46.59 345 PRO A C 1
ATOM 2745 O O . PRO A 1 345 ? -34.684 28.600 -9.302 1.00 46.59 345 PRO A O 1
ATOM 2748 N N . LEU A 1 346 ? -33.971 26.753 -8.239 1.00 39.97 346 LEU A N 1
ATOM 2749 C CA . LEU A 1 346 ? -33.083 26.268 -9.301 1.00 39.97 346 LEU A CA 1
ATOM 2750 C C . LEU A 1 346 ? -33.876 25.762 -10.527 1.00 39.97 346 LEU A C 1
ATOM 2752 O O . LEU A 1 346 ? -34.860 25.035 -10.354 1.00 39.97 346 LEU A O 1
ATOM 2756 N N . PRO A 1 347 ? -33.442 26.062 -11.768 1.00 48.22 347 PRO A N 1
ATOM 2757 C CA . PRO A 1 347 ? -34.087 25.551 -12.972 1.00 48.22 347 PRO A CA 1
ATOM 2758 C C . PRO A 1 347 ? -33.813 24.052 -13.189 1.00 48.22 347 PRO A C 1
ATOM 2760 O O . PRO A 1 347 ? -32.688 23.566 -13.074 1.00 48.22 347 PRO A O 1
ATOM 2763 N N . ARG A 1 348 ? -34.876 23.323 -13.544 1.00 40.06 348 ARG A N 1
ATOM 2764 C CA . ARG A 1 348 ? -34.870 21.892 -13.887 1.00 40.06 348 ARG A CA 1
ATOM 2765 C C . ARG A 1 348 ? -34.098 21.645 -15.203 1.00 40.06 348 ARG A C 1
ATOM 2767 O O . ARG A 1 348 ? -34.381 22.345 -16.174 1.00 40.06 348 ARG A O 1
ATOM 2774 N N . PRO A 1 349 ? -33.200 20.641 -15.294 1.00 42.91 349 PRO A N 1
ATOM 2775 C CA . PRO A 1 349 ? -32.557 20.275 -16.558 1.00 42.91 349 PRO A CA 1
ATOM 2776 C C . PRO A 1 349 ? -33.569 19.718 -17.566 1.00 42.91 349 PRO A C 1
ATOM 2778 O O . PRO A 1 349 ? -34.424 18.910 -17.201 1.00 42.91 349 PRO A O 1
ATOM 2781 N N . ALA A 1 350 ? -33.461 20.135 -18.827 1.00 40.06 350 ALA A N 1
ATOM 2782 C CA . ALA A 1 350 ? -34.297 19.630 -19.911 1.00 40.06 350 ALA A CA 1
ATOM 2783 C C . ALA A 1 350 ? -33.872 18.217 -20.348 1.00 40.06 350 ALA A C 1
ATOM 2785 O O . ALA A 1 350 ? -32.682 17.906 -20.425 1.00 40.06 350 ALA A O 1
ATOM 2786 N N . GLU A 1 351 ? -34.855 17.380 -20.674 1.00 40.28 351 GLU A N 1
ATOM 2787 C CA . GLU A 1 351 ? -34.644 16.061 -21.269 1.00 40.28 351 GLU A CA 1
ATOM 2788 C C . GLU A 1 351 ? -34.070 16.213 -22.685 1.00 40.28 351 GLU A C 1
ATOM 2790 O O . GLU A 1 351 ? -34.702 16.808 -23.558 1.00 40.28 351 GLU A O 1
ATOM 2795 N N . ILE A 1 352 ? -32.884 15.652 -22.933 1.00 39.38 352 ILE A N 1
ATOM 2796 C CA . ILE A 1 352 ? -32.344 15.504 -24.290 1.00 39.38 352 ILE A CA 1
ATOM 2797 C C . ILE A 1 352 ? -32.608 14.071 -24.746 1.00 39.38 352 ILE A C 1
ATOM 2799 O O . ILE A 1 352 ? -32.180 13.106 -24.111 1.00 39.38 352 ILE A O 1
ATOM 2803 N N . ALA A 1 353 ? -33.354 13.952 -25.843 1.00 36.84 353 ALA A N 1
ATOM 2804 C CA . ALA A 1 353 ? -33.816 12.685 -26.383 1.00 36.84 353 ALA A CA 1
ATOM 2805 C C . ALA A 1 353 ? -32.661 11.776 -26.833 1.00 36.84 353 ALA A C 1
ATOM 2807 O O . ALA A 1 353 ? -31.675 12.220 -27.421 1.00 36.84 353 ALA A O 1
ATOM 2808 N N . SER A 1 354 ? -32.832 10.473 -26.608 1.00 38.09 354 SER A N 1
ATOM 2809 C CA . SER A 1 354 ? -31.938 9.443 -27.131 1.00 38.09 354 SER A CA 1
ATOM 2810 C C . SER A 1 354 ? -32.177 9.255 -28.632 1.00 38.09 354 SER A C 1
ATOM 2812 O O . SER A 1 354 ? -33.235 8.774 -29.036 1.00 38.09 354 SER A O 1
ATOM 2814 N N . SER A 1 355 ? -31.189 9.606 -29.456 1.00 37.31 355 SER A N 1
ATOM 2815 C CA . SER A 1 355 ? -31.124 9.219 -30.867 1.00 37.31 355 SER A CA 1
ATOM 2816 C C . SER A 1 355 ? -29.966 8.243 -31.083 1.00 37.31 355 SER A C 1
ATOM 2818 O O . SER A 1 355 ? -28.837 8.451 -30.640 1.00 37.31 355 SER A O 1
ATOM 2820 N N . LYS A 1 356 ? -30.283 7.119 -31.724 1.00 41.50 356 LYS A N 1
ATOM 2821 C CA . LYS A 1 356 ? -29.407 5.963 -31.919 1.00 41.50 356 LYS A CA 1
ATOM 2822 C C . LYS A 1 356 ? -29.014 5.918 -33.403 1.00 41.50 356 LYS A C 1
ATOM 2824 O O . LYS A 1 356 ? -29.923 5.760 -34.211 1.00 41.50 356 LYS A O 1
ATOM 2829 N N . PRO A 1 357 ? -27.734 6.084 -33.783 1.00 43.44 357 PRO A N 1
ATOM 2830 C CA . PRO A 1 357 ? -27.326 5.987 -35.183 1.00 43.44 357 PRO A CA 1
ATOM 2831 C C . PRO A 1 357 ? -27.278 4.528 -35.650 1.00 43.44 357 PRO A C 1
ATOM 2833 O O . PRO A 1 357 ? -26.843 3.648 -34.903 1.00 43.44 357 PRO A O 1
ATOM 2836 N N . ASP A 1 358 ? -27.708 4.292 -36.885 1.00 35.31 358 ASP A N 1
ATOM 2837 C CA . ASP A 1 358 ? -27.745 2.971 -37.513 1.00 35.31 358 ASP A CA 1
ATOM 2838 C C . ASP A 1 358 ? -26.355 2.423 -37.873 1.00 35.31 358 ASP A C 1
ATOM 2840 O O . ASP A 1 358 ? -25.449 3.157 -38.273 1.00 35.31 358 ASP A O 1
ATOM 2844 N N . SER A 1 359 ? -26.214 1.097 -37.800 1.00 42.12 359 SER A N 1
ATOM 2845 C CA . SER A 1 359 ? -25.050 0.373 -38.321 1.00 42.12 359 SER A CA 1
ATOM 2846 C C . SER A 1 359 ? -25.228 0.075 -39.816 1.00 42.12 359 SER A C 1
ATOM 2848 O O . SER A 1 359 ? -26.179 -0.627 -40.168 1.00 42.12 359 SER A O 1
ATOM 2850 N N . PRO A 1 360 ? -24.317 0.508 -40.708 1.00 49.25 360 PRO A N 1
ATOM 2851 C CA . PRO A 1 360 ? -24.329 0.072 -42.099 1.00 49.25 360 PRO A CA 1
ATOM 2852 C C . PRO A 1 360 ? -23.782 -1.358 -42.225 1.00 49.25 360 PRO A C 1
ATOM 2854 O O . PRO A 1 360 ? -22.731 -1.694 -41.679 1.00 49.25 360 PRO A O 1
ATOM 2857 N N . ALA A 1 361 ? -24.495 -2.204 -42.969 1.00 38.19 361 ALA A N 1
ATOM 2858 C CA . ALA A 1 361 ? -24.055 -3.557 -43.290 1.00 38.19 361 ALA A CA 1
ATOM 2859 C C . ALA A 1 361 ? -22.895 -3.546 -44.303 1.00 38.19 361 ALA A C 1
ATOM 2861 O O . ALA A 1 361 ? -22.915 -2.783 -45.269 1.00 38.19 361 ALA A O 1
ATOM 2862 N N . VAL A 1 362 ? -21.921 -4.442 -44.118 1.00 44.28 362 VAL A N 1
ATOM 2863 C CA . VAL A 1 362 ? -20.845 -4.716 -45.086 1.00 44.28 362 VAL A CA 1
ATOM 2864 C C . VAL A 1 362 ? -21.076 -6.114 -45.677 1.00 44.28 362 VAL A C 1
ATOM 2866 O O . VAL A 1 362 ? -21.325 -7.046 -44.908 1.00 44.28 362 VAL A O 1
ATOM 2869 N N . PRO A 1 363 ? -21.050 -6.287 -47.012 1.00 48.66 363 PRO A N 1
ATOM 2870 C CA . PRO A 1 363 ? -21.405 -7.553 -47.648 1.00 48.66 363 PRO A CA 1
ATOM 2871 C C . PRO A 1 363 ? -20.272 -8.586 -47.607 1.00 48.66 363 PRO A C 1
ATOM 2873 O O . PRO A 1 363 ? -19.088 -8.254 -47.663 1.00 48.66 363 PRO A O 1
ATOM 2876 N N . CYS A 1 364 ? -20.660 -9.860 -47.573 1.00 34.88 364 CYS A N 1
ATOM 2877 C CA . CYS A 1 364 ? -19.760 -10.990 -47.772 1.00 34.88 364 CYS A CA 1
ATOM 2878 C C . CYS A 1 364 ? -19.258 -11.054 -49.221 1.00 34.88 364 CYS A C 1
ATOM 2880 O O . CYS A 1 364 ? -20.073 -11.042 -50.141 1.00 34.88 364 CYS A O 1
ATOM 2882 N N . SER A 1 365 ? -17.953 -11.268 -49.397 1.00 43.38 365 SER A N 1
ATOM 2883 C CA . SER A 1 365 ? -17.360 -11.819 -50.620 1.00 43.38 365 SER A CA 1
ATOM 2884 C C . SER A 1 365 ? -16.155 -12.673 -50.235 1.00 43.38 365 SER A C 1
ATOM 2886 O O . SER A 1 365 ? -15.213 -12.163 -49.632 1.00 43.38 365 SER A O 1
ATOM 2888 N N . GLY A 1 366 ? -16.186 -13.962 -50.568 1.00 40.19 366 GLY A N 1
ATOM 2889 C CA . GLY A 1 366 ? -14.997 -14.818 -50.564 1.00 40.19 366 GLY A CA 1
ATOM 2890 C C . GLY A 1 366 ? -14.436 -14.970 -51.980 1.00 40.19 366 GLY A C 1
ATOM 2891 O O . GLY A 1 366 ? -15.137 -14.678 -52.949 1.00 40.19 366 GLY A O 1
ATOM 2892 N N . PRO A 1 367 ? -13.196 -15.454 -52.091 1.0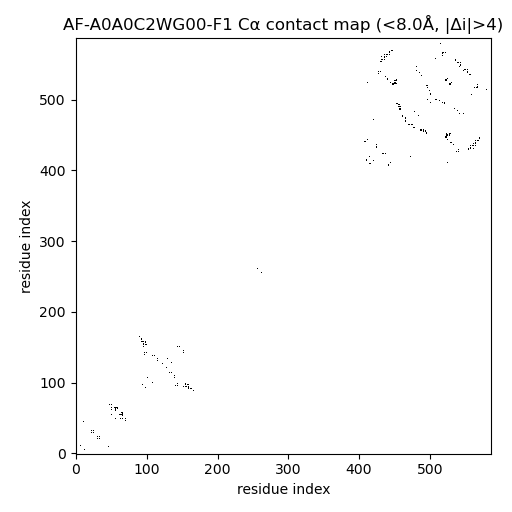0 47.75 367 PRO A N 1
ATOM 2893 C CA . PRO A 1 367 ? -12.842 -16.470 -53.082 1.00 47.75 367 PRO A CA 1
ATOM 2894 C C . PRO A 1 367 ? -12.344 -17.729 -52.345 1.00 47.75 367 PRO A C 1
ATOM 2896 O O . PRO A 1 367 ? -11.623 -17.628 -51.356 1.00 47.75 367 PRO A O 1
ATOM 2899 N N . GLU A 1 368 ? -12.863 -18.922 -52.621 1.00 36.88 368 GLU A N 1
ATOM 2900 C CA . GLU A 1 368 ? -12.720 -19.716 -53.856 1.00 36.88 368 GLU A CA 1
ATOM 2901 C C . GLU A 1 368 ? -11.528 -20.680 -53.735 1.00 36.88 368 GLU A C 1
ATOM 2903 O O . GLU A 1 368 ? -10.405 -20.299 -53.410 1.00 36.88 368 GLU A O 1
ATOM 2908 N N . LEU A 1 369 ? -11.840 -21.967 -53.886 1.00 41.47 369 LEU A N 1
ATOM 2909 C CA . LEU A 1 369 ? -10.952 -23.092 -53.616 1.00 41.47 369 LEU A CA 1
ATOM 2910 C C . LEU A 1 369 ? -10.011 -23.312 -54.801 1.00 41.47 369 LEU A C 1
ATOM 2912 O O . LEU A 1 369 ? -10.480 -23.388 -55.932 1.00 41.47 369 LEU A O 1
ATOM 2916 N N . ASN A 1 370 ? -8.726 -23.532 -54.528 1.00 43.78 370 ASN A N 1
ATOM 2917 C CA . ASN A 1 370 ? -7.855 -24.264 -55.443 1.00 43.78 370 ASN A CA 1
ATOM 2918 C C . ASN A 1 370 ? -7.382 -25.540 -54.743 1.00 43.78 370 ASN A C 1
ATOM 2920 O O . ASN A 1 370 ? -6.685 -25.491 -53.729 1.00 43.78 370 ASN A O 1
ATOM 2924 N N . ASP A 1 371 ? -7.837 -26.657 -55.293 1.00 38.97 371 ASP A N 1
ATOM 2925 C CA . ASP A 1 371 ? -7.502 -28.033 -54.949 1.00 38.97 371 ASP A CA 1
ATOM 2926 C C . ASP A 1 371 ? -6.503 -28.537 -55.999 1.00 38.97 371 ASP A C 1
ATOM 2928 O O . ASP A 1 371 ? -6.798 -28.425 -57.185 1.00 38.97 371 ASP A O 1
ATOM 2932 N N . ASP A 1 372 ? -5.327 -29.014 -55.578 1.00 37.19 372 ASP A N 1
ATOM 2933 C CA . ASP A 1 372 ? -4.435 -29.889 -56.361 1.00 37.19 372 ASP A CA 1
ATOM 2934 C C . ASP A 1 372 ? -3.168 -30.229 -55.546 1.00 37.19 372 ASP A C 1
ATOM 2936 O O . ASP A 1 372 ? -2.397 -29.341 -55.172 1.00 37.19 372 ASP A O 1
ATOM 2940 N N . GLY A 1 373 ? -2.905 -31.517 -55.277 1.00 34.59 373 GLY A N 1
ATOM 2941 C CA . GLY A 1 373 ? -1.681 -31.929 -54.563 1.00 34.59 373 GLY A CA 1
ATOM 2942 C C . GLY A 1 373 ? -1.692 -33.335 -53.953 1.00 34.59 373 GLY A C 1
ATOM 2943 O O . GLY A 1 373 ? -1.741 -33.489 -52.736 1.00 34.59 373 GLY A O 1
ATOM 2944 N N . ALA A 1 374 ? -1.623 -34.373 -54.792 1.00 42.00 374 ALA A N 1
ATOM 2945 C CA . ALA A 1 374 ? -1.592 -35.780 -54.368 1.00 42.00 374 ALA A CA 1
ATOM 2946 C C . ALA A 1 374 ? -0.327 -36.168 -53.543 1.00 42.00 374 ALA A C 1
ATOM 2948 O O . ALA A 1 374 ? 0.716 -35.523 -53.666 1.00 42.00 374 ALA A O 1
ATOM 2949 N N . PRO A 1 375 ? -0.380 -37.235 -52.714 1.00 47.25 375 PRO A N 1
ATOM 2950 C CA . PRO A 1 375 ? 0.649 -37.516 -51.710 1.00 47.25 375 PRO A CA 1
ATOM 2951 C C . PRO A 1 375 ? 1.858 -38.296 -52.253 1.00 47.25 375 PRO A C 1
ATOM 2953 O O . PRO A 1 375 ? 1.711 -39.268 -52.995 1.00 47.25 375 PRO A O 1
ATOM 2956 N N . VAL A 1 376 ? 3.056 -37.946 -51.773 1.00 42.69 376 VAL A N 1
ATOM 2957 C CA . VAL A 1 376 ? 4.291 -38.728 -51.962 1.00 42.69 376 VAL A CA 1
ATOM 2958 C C . VAL A 1 376 ? 4.699 -39.356 -50.628 1.00 42.69 376 VAL A C 1
ATOM 2960 O O . VAL A 1 376 ? 4.840 -38.666 -49.621 1.00 42.69 376 VAL A O 1
ATOM 2963 N N . ALA A 1 377 ? 4.881 -40.678 -50.618 1.00 43.31 377 ALA A N 1
ATOM 2964 C CA . ALA A 1 377 ? 5.283 -41.431 -49.432 1.00 43.31 377 ALA A CA 1
ATOM 2965 C C . ALA A 1 377 ? 6.784 -41.248 -49.108 1.00 43.31 377 ALA A C 1
ATOM 2967 O O . ALA A 1 377 ? 7.601 -41.236 -50.032 1.00 43.31 377 ALA A O 1
ATOM 2968 N N . PRO A 1 378 ? 7.183 -41.181 -47.822 1.00 49.88 378 PRO A N 1
ATOM 2969 C CA . PRO A 1 378 ? 8.589 -41.197 -47.438 1.00 49.88 378 PRO A CA 1
ATOM 2970 C C . PRO A 1 378 ? 9.134 -42.634 -47.421 1.00 49.88 378 PRO A C 1
ATOM 2972 O O . PRO A 1 378 ? 8.589 -43.520 -46.762 1.00 49.88 378 PRO A O 1
ATOM 2975 N N . ALA A 1 379 ? 10.237 -42.859 -48.134 1.00 36.16 379 ALA A N 1
ATOM 2976 C CA . ALA A 1 379 ? 10.993 -44.105 -48.064 1.00 36.16 379 ALA A CA 1
ATOM 2977 C C . ALA A 1 379 ? 11.884 -44.140 -46.809 1.00 36.16 379 ALA A C 1
ATOM 2979 O O . ALA A 1 379 ? 12.419 -43.118 -46.381 1.00 36.16 379 ALA A O 1
ATOM 2980 N N . ALA A 1 380 ? 12.067 -45.331 -46.240 1.00 37.09 380 ALA A N 1
ATOM 2981 C CA . ALA A 1 380 ? 12.958 -45.547 -45.107 1.00 37.09 380 ALA A CA 1
ATOM 2982 C C . ALA A 1 380 ? 14.439 -45.483 -45.524 1.00 37.09 380 ALA A C 1
ATOM 2984 O O . ALA A 1 380 ? 14.815 -46.030 -46.561 1.00 37.09 380 ALA A O 1
ATOM 2985 N N . ALA A 1 381 ? 15.284 -44.912 -44.664 1.00 39.28 381 ALA A N 1
ATOM 2986 C CA . ALA A 1 381 ? 16.731 -45.103 -44.701 1.00 39.28 381 ALA A CA 1
ATOM 2987 C C . ALA A 1 381 ? 17.290 -45.170 -43.271 1.00 39.28 381 ALA A C 1
ATOM 2989 O O . ALA A 1 381 ? 17.011 -44.313 -42.435 1.00 39.28 381 ALA A O 1
ATOM 2990 N N . THR A 1 382 ? 18.056 -46.222 -43.006 1.00 36.84 382 THR A N 1
ATOM 2991 C CA . THR A 1 382 ? 18.732 -46.537 -41.741 1.00 36.84 382 THR A CA 1
ATOM 2992 C C . THR A 1 382 ? 20.196 -46.107 -41.760 1.00 36.84 382 THR A C 1
ATOM 2994 O O . THR A 1 382 ? 20.866 -46.401 -42.749 1.00 36.84 382 THR A O 1
ATOM 2997 N N . SER A 1 383 ? 20.679 -45.547 -40.645 1.00 36.31 383 SER A N 1
ATOM 2998 C CA . SER A 1 383 ? 22.030 -45.651 -40.035 1.00 36.31 383 SER A CA 1
ATOM 2999 C C . SER A 1 383 ? 22.294 -44.362 -39.236 1.00 36.31 383 SER A C 1
ATOM 3001 O O . SER A 1 383 ? 21.768 -43.310 -39.577 1.00 36.31 383 SER A O 1
ATOM 3003 N N . ASP A 1 384 ? 23.087 -44.283 -38.177 1.00 30.16 384 ASP A N 1
ATOM 3004 C CA . ASP A 1 384 ? 23.642 -45.218 -37.201 1.00 30.16 384 ASP A CA 1
ATOM 3005 C C . ASP A 1 384 ? 24.300 -44.337 -36.121 1.00 30.16 384 ASP A C 1
ATOM 3007 O O . ASP A 1 384 ? 24.712 -43.206 -36.379 1.00 30.16 384 ASP A O 1
ATOM 3011 N N . ALA A 1 385 ? 24.398 -44.888 -34.916 1.00 35.47 385 ALA A N 1
ATOM 3012 C CA . ALA A 1 385 ? 25.317 -44.545 -33.830 1.00 35.47 385 ALA A CA 1
ATOM 3013 C C . ALA A 1 385 ? 26.243 -43.302 -33.950 1.00 35.47 385 ALA A C 1
ATOM 3015 O O . ALA A 1 385 ? 27.321 -43.368 -34.541 1.00 35.47 385 ALA A O 1
ATOM 3016 N N . VAL A 1 386 ? 25.962 -42.277 -33.132 1.00 36.25 386 VAL A N 1
ATOM 3017 C CA . VAL A 1 386 ? 2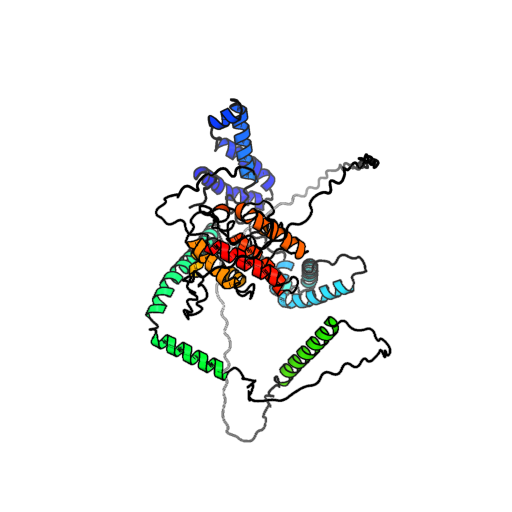7.016 -41.615 -32.336 1.00 36.25 386 VAL A CA 1
ATOM 3018 C C . VAL A 1 386 ? 26.522 -41.418 -30.900 1.00 36.25 386 VAL A C 1
ATOM 3020 O O . VAL A 1 386 ? 25.817 -40.462 -30.587 1.00 36.25 386 VAL A O 1
ATOM 3023 N N . SER A 1 387 ? 26.905 -42.325 -30.004 1.00 36.25 387 SER A N 1
ATOM 3024 C CA . SER A 1 387 ? 26.832 -42.073 -28.562 1.00 36.25 387 SER A CA 1
ATOM 3025 C C . SER A 1 387 ? 28.016 -41.202 -28.144 1.00 36.25 387 SER A C 1
ATOM 3027 O O . SER A 1 387 ? 29.143 -41.552 -28.488 1.00 36.25 387 SER A O 1
ATOM 3029 N N . ALA A 1 388 ? 27.791 -40.154 -27.341 1.00 31.97 388 ALA A N 1
ATOM 3030 C CA . ALA A 1 388 ? 28.325 -40.054 -25.969 1.00 31.97 388 ALA A CA 1
ATOM 3031 C C . ALA A 1 388 ? 28.236 -38.631 -25.361 1.00 31.97 388 ALA A C 1
ATOM 3033 O O . ALA A 1 388 ? 28.358 -37.626 -26.049 1.00 31.97 388 ALA A O 1
ATOM 3034 N N . VAL A 1 389 ? 28.134 -38.606 -24.026 1.00 34.69 389 VAL A N 1
ATOM 3035 C CA . VAL A 1 389 ? 28.412 -37.490 -23.094 1.00 34.69 389 VAL A CA 1
ATOM 3036 C C . VAL A 1 389 ? 27.563 -36.210 -23.208 1.00 34.69 389 VAL A C 1
ATOM 3038 O O . VAL A 1 389 ? 28.010 -35.177 -23.696 1.00 3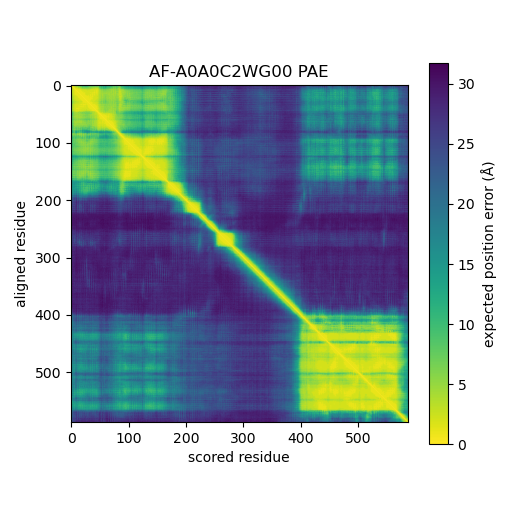4.69 389 VAL A O 1
ATOM 3041 N N . LEU A 1 390 ? 26.417 -36.222 -22.525 1.00 31.83 390 LEU A N 1
ATOM 3042 C CA . LEU A 1 390 ? 26.017 -35.103 -21.664 1.00 31.83 390 LEU A CA 1
ATOM 3043 C C . LEU A 1 390 ? 25.675 -35.690 -20.290 1.00 31.83 390 LEU A C 1
ATOM 3045 O O . LEU A 1 390 ? 24.735 -36.471 -20.162 1.00 31.83 390 LEU A O 1
ATOM 3049 N N . SER A 1 391 ? 26.514 -35.403 -19.296 1.00 33.66 391 SER A N 1
ATOM 3050 C CA . SER A 1 391 ? 26.422 -36.010 -17.966 1.00 33.66 391 SER A CA 1
ATOM 3051 C C . SER A 1 391 ? 25.361 -35.334 -17.105 1.00 33.66 391 SER A C 1
ATOM 3053 O O . SER A 1 391 ? 25.372 -34.111 -16.962 1.00 33.66 391 SER A O 1
ATOM 3055 N N . ASP A 1 392 ? 24.534 -36.143 -16.444 1.00 29.30 392 ASP A N 1
ATOM 3056 C CA . ASP A 1 392 ? 23.730 -35.719 -15.298 1.00 29.30 392 ASP A CA 1
ATOM 3057 C C . ASP A 1 392 ? 24.618 -35.053 -14.233 1.00 29.30 392 ASP A C 1
ATOM 3059 O O . ASP A 1 392 ? 25.505 -35.689 -13.661 1.00 29.30 392 ASP A O 1
ATOM 3063 N N . GLN A 1 393 ? 24.345 -33.783 -13.926 1.00 29.41 393 GLN A N 1
ATOM 3064 C CA . GLN A 1 393 ? 24.794 -33.131 -12.692 1.00 29.41 393 GLN A CA 1
ATOM 3065 C C . GLN A 1 393 ? 23.605 -32.867 -11.768 1.00 29.41 393 GLN A C 1
ATOM 3067 O O . GLN A 1 393 ? 23.338 -31.742 -11.347 1.00 29.41 393 GLN A O 1
ATOM 3072 N N . THR A 1 394 ? 22.914 -33.940 -11.386 1.00 32.03 394 THR A N 1
ATOM 3073 C CA . THR A 1 394 ? 22.099 -33.937 -10.168 1.00 32.03 394 THR A CA 1
ATOM 3074 C C . THR A 1 394 ? 23.030 -34.018 -8.955 1.00 32.03 394 THR A C 1
ATOM 3076 O O . THR A 1 394 ? 23.184 -35.058 -8.316 1.00 32.03 394 THR A O 1
ATOM 3079 N N . ASN A 1 395 ? 23.697 -32.899 -8.644 1.00 30.72 395 ASN A N 1
ATOM 3080 C CA . ASN A 1 395 ? 24.539 -32.770 -7.455 1.00 30.72 395 ASN A CA 1
ATOM 3081 C C . ASN A 1 395 ? 23.667 -32.875 -6.200 1.00 30.72 395 ASN A C 1
ATOM 3083 O O . ASN A 1 395 ? 23.148 -31.884 -5.689 1.00 30.72 395 ASN A O 1
ATOM 3087 N N . ASN A 1 396 ? 23.513 -34.103 -5.706 1.00 34.06 396 ASN A N 1
ATOM 3088 C CA . ASN A 1 396 ? 22.749 -34.440 -4.512 1.00 34.06 396 ASN A CA 1
ATOM 3089 C C . ASN A 1 396 ? 23.553 -34.095 -3.242 1.00 34.06 396 ASN A C 1
ATOM 3091 O O . ASN A 1 396 ? 23.823 -34.939 -2.384 1.00 34.06 396 ASN A O 1
ATOM 3095 N N . THR A 1 397 ? 23.994 -32.838 -3.155 1.00 30.36 397 THR A N 1
ATOM 3096 C CA . THR A 1 397 ? 24.626 -32.275 -1.967 1.00 30.36 397 THR A CA 1
ATOM 3097 C C . THR A 1 397 ? 23.549 -32.122 -0.910 1.00 30.36 397 THR A C 1
ATOM 3099 O O . THR A 1 397 ? 22.636 -31.309 -1.047 1.00 30.36 397 THR A O 1
ATOM 3102 N N . LYS A 1 398 ? 23.668 -32.907 0.162 1.00 35.97 398 LYS A N 1
ATOM 3103 C CA . LYS A 1 398 ? 22.776 -32.885 1.324 1.00 35.97 398 LYS A CA 1
ATOM 3104 C C . LYS A 1 398 ? 23.030 -31.630 2.173 1.00 35.97 398 LYS A C 1
ATOM 3106 O O . LYS A 1 398 ? 23.491 -31.723 3.307 1.00 35.97 398 LYS A O 1
ATOM 3111 N N . SER A 1 399 ? 22.783 -30.463 1.582 1.00 38.53 399 SER A N 1
ATOM 3112 C CA . SER A 1 399 ? 22.850 -29.173 2.259 1.00 38.53 399 SER A CA 1
ATOM 3113 C C . SER A 1 399 ? 21.770 -29.121 3.332 1.00 38.53 399 SER A C 1
ATOM 3115 O O . SER A 1 399 ? 20.627 -29.513 3.079 1.00 38.53 399 SER A O 1
ATOM 3117 N N . GLY A 1 400 ? 22.121 -28.622 4.518 1.00 39.31 400 GLY A N 1
ATOM 3118 C CA . GLY A 1 400 ? 21.116 -28.185 5.480 1.00 39.31 400 GLY A CA 1
ATOM 3119 C C . GLY A 1 400 ? 20.186 -27.184 4.796 1.00 39.31 400 GLY A C 1
ATOM 3120 O O . GLY A 1 400 ? 20.643 -26.341 4.021 1.00 39.31 400 GLY A O 1
ATOM 3121 N N . SER A 1 401 ? 18.879 -27.319 5.021 1.00 49.81 401 SER A N 1
ATOM 3122 C CA . SER A 1 401 ? 17.879 -26.368 4.525 1.00 49.81 401 SER A CA 1
ATOM 3123 C C . SER A 1 401 ? 17.897 -25.120 5.408 1.00 49.81 401 SER A C 1
ATOM 3125 O O . SER A 1 401 ? 16.915 -24.837 6.100 1.00 49.81 401 SER A O 1
ATOM 3127 N N . ASP A 1 402 ? 19.012 -24.394 5.390 1.00 66.06 402 ASP A N 1
ATOM 3128 C CA . ASP A 1 402 ? 19.129 -23.105 6.058 1.00 66.06 402 ASP A CA 1
ATOM 3129 C C . ASP A 1 402 ? 18.114 -22.153 5.419 1.00 66.06 402 ASP A C 1
ATOM 3131 O O . ASP A 1 402 ? 18.187 -21.805 4.238 1.00 66.06 402 ASP A O 1
ATOM 3135 N N . ILE A 1 403 ? 17.087 -21.810 6.195 1.00 65.25 403 ILE A N 1
ATOM 3136 C CA . ILE A 1 403 ? 16.053 -20.864 5.782 1.00 65.25 403 ILE A CA 1
ATOM 3137 C C . ILE A 1 403 ? 16.749 -19.507 5.614 1.00 65.25 403 ILE A C 1
ATOM 3139 O O . ILE A 1 403 ? 17.440 -19.100 6.548 1.00 65.25 403 ILE A O 1
ATOM 3143 N N . PRO A 1 404 ? 16.587 -18.794 4.480 1.00 66.06 404 PRO A N 1
ATOM 3144 C CA . PRO A 1 404 ? 17.269 -17.523 4.263 1.00 66.06 404 PRO A CA 1
ATOM 3145 C C . PRO A 1 404 ? 17.020 -16.533 5.406 1.00 66.06 404 PRO A C 1
ATOM 3147 O O . PRO A 1 404 ? 15.896 -16.068 5.608 1.00 66.06 404 PRO A O 1
ATOM 3150 N N . THR A 1 405 ? 18.089 -16.216 6.139 1.00 70.56 405 THR A N 1
ATOM 3151 C CA . THR A 1 405 ? 18.074 -15.313 7.294 1.00 70.56 405 THR A CA 1
ATOM 3152 C C . THR A 1 405 ? 17.719 -13.888 6.877 1.00 70.56 405 THR A C 1
ATOM 3154 O O . THR A 1 405 ? 18.089 -13.430 5.794 1.00 70.56 405 THR A O 1
ATOM 3157 N N . ILE A 1 406 ? 17.032 -13.158 7.752 1.00 62.81 406 ILE A N 1
ATOM 3158 C CA . ILE A 1 406 ? 16.504 -11.806 7.494 1.00 62.81 406 ILE A CA 1
ATOM 3159 C C . ILE A 1 406 ? 17.606 -10.781 7.173 1.00 62.81 406 ILE A C 1
ATOM 3161 O O . ILE A 1 406 ? 17.402 -9.898 6.336 1.00 62.81 406 ILE A O 1
ATOM 3165 N N . ASP A 1 407 ? 18.806 -10.947 7.727 1.00 66.69 407 ASP A N 1
ATOM 3166 C CA . ASP A 1 407 ? 19.964 -10.074 7.462 1.00 66.69 407 ASP A CA 1
ATOM 3167 C C . ASP A 1 407 ? 20.384 -10.097 5.985 1.00 66.69 407 ASP A C 1
ATOM 3169 O O . ASP A 1 407 ? 20.801 -9.087 5.417 1.00 66.69 407 ASP A O 1
ATOM 3173 N N . SER A 1 408 ? 20.162 -11.235 5.317 1.00 64.88 408 SER A N 1
ATOM 3174 C CA . SER A 1 408 ? 20.361 -11.424 3.875 1.00 64.88 408 SER A CA 1
ATOM 3175 C C . SER A 1 408 ? 19.526 -10.452 3.026 1.00 64.88 408 SER A C 1
ATOM 3177 O O . SER A 1 408 ? 19.854 -10.191 1.871 1.00 64.88 408 SER A O 1
ATOM 3179 N N . PHE A 1 409 ? 18.437 -9.934 3.590 1.00 65.94 409 PHE A N 1
ATOM 3180 C CA . PHE A 1 409 ? 17.356 -9.248 2.892 1.00 65.94 409 PHE A CA 1
ATOM 3181 C C . PHE A 1 409 ? 17.247 -7.759 3.265 1.00 65.94 409 PHE A C 1
ATOM 3183 O O . PHE A 1 409 ? 16.862 -6.946 2.417 1.00 65.94 409 PHE A O 1
ATOM 3190 N N . SER A 1 410 ? 17.674 -7.376 4.477 1.00 59.56 410 SER A N 1
ATOM 3191 C CA . SER A 1 410 ? 17.786 -5.970 4.911 1.00 59.56 410 SER A CA 1
ATOM 3192 C C . SER A 1 410 ? 18.646 -5.125 3.954 1.00 59.56 410 SER A C 1
ATOM 3194 O O . SER A 1 410 ? 18.323 -3.968 3.682 1.00 59.56 410 SER A O 1
ATOM 3196 N N . ALA A 1 411 ? 19.654 -5.743 3.322 1.00 59.09 411 ALA A N 1
ATOM 3197 C CA . ALA A 1 411 ? 20.495 -5.149 2.277 1.00 59.09 411 ALA A CA 1
ATOM 3198 C C . ALA A 1 411 ? 19.718 -4.516 1.098 1.00 59.09 411 ALA A C 1
ATOM 3200 O O . ALA A 1 411 ? 20.224 -3.602 0.453 1.00 59.09 411 ALA A O 1
ATOM 3201 N N . SER A 1 412 ? 18.482 -4.958 0.829 1.00 63.25 412 SER A N 1
ATOM 3202 C CA . SER A 1 412 ? 17.619 -4.360 -0.201 1.00 63.25 412 SER A CA 1
ATOM 3203 C C . SER A 1 412 ? 17.043 -2.991 0.202 1.00 63.25 412 SER A C 1
ATOM 3205 O O . SER A 1 412 ? 16.720 -2.171 -0.654 1.00 63.25 412 SER A O 1
ATOM 3207 N N . GLY A 1 413 ? 16.896 -2.712 1.502 1.00 68.75 413 GLY A N 1
ATOM 3208 C CA . GLY A 1 413 ? 16.478 -1.416 2.053 1.00 68.75 413 GLY A CA 1
ATOM 3209 C C . GLY A 1 413 ? 15.016 -0.990 1.829 1.00 68.75 413 GLY A C 1
ATOM 3210 O O . GLY A 1 413 ? 14.602 0.029 2.380 1.00 68.75 413 GLY A O 1
ATOM 3211 N N . TYR A 1 414 ? 14.208 -1.723 1.049 1.00 75.50 414 TYR A N 1
ATOM 3212 C CA . TYR A 1 414 ? 12.818 -1.336 0.732 1.00 75.50 414 TYR A CA 1
ATOM 3213 C C . TYR A 1 414 ? 11.727 -2.248 1.312 1.00 75.50 414 TYR A C 1
ATOM 3215 O O . TYR A 1 414 ? 10.542 -1.926 1.181 1.00 75.50 414 TYR A O 1
ATOM 3223 N N . ILE A 1 415 ? 12.091 -3.344 1.984 1.00 72.75 415 ILE A N 1
ATOM 3224 C CA . ILE A 1 415 ? 11.161 -4.148 2.788 1.00 72.75 415 ILE A CA 1
ATOM 3225 C C . ILE A 1 415 ? 11.706 -4.201 4.213 1.00 72.75 415 ILE A C 1
ATOM 3227 O O . ILE A 1 415 ? 12.555 -5.011 4.554 1.00 72.75 415 ILE A O 1
ATOM 3231 N N . THR A 1 416 ? 11.210 -3.287 5.041 1.00 70.50 416 THR A N 1
ATOM 3232 C CA . THR A 1 416 ? 11.738 -2.988 6.381 1.00 70.50 416 THR A CA 1
ATOM 3233 C C . THR A 1 416 ? 11.031 -3.755 7.505 1.00 70.50 416 THR A C 1
ATOM 3235 O O . THR A 1 416 ? 11.103 -3.351 8.659 1.00 70.50 416 THR A O 1
ATOM 3238 N N . ASP A 1 417 ? 10.245 -4.783 7.175 1.00 75.50 417 ASP A N 1
ATOM 3239 C CA . ASP A 1 417 ? 9.426 -5.536 8.131 1.00 75.50 417 ASP A CA 1
ATOM 3240 C C . ASP A 1 417 ? 9.601 -7.036 7.894 1.00 75.50 417 ASP A C 1
ATOM 3242 O O . ASP A 1 417 ? 9.017 -7.607 6.966 1.00 75.50 417 ASP A O 1
ATOM 3246 N N . GLU A 1 418 ? 10.382 -7.666 8.774 1.00 77.81 418 GLU A N 1
ATOM 3247 C CA . GLU A 1 418 ? 10.570 -9.116 8.865 1.00 77.81 418 GLU A CA 1
ATOM 3248 C C . GLU A 1 418 ? 9.236 -9.859 8.755 1.00 77.81 418 GLU A C 1
ATOM 3250 O O . GLU A 1 418 ? 9.101 -10.797 7.971 1.00 77.81 418 GLU A O 1
ATOM 3255 N N . ARG A 1 419 ? 8.212 -9.424 9.502 1.00 81.69 419 ARG A N 1
ATOM 3256 C CA . ARG A 1 419 ? 6.925 -10.131 9.566 1.00 81.69 419 ARG A CA 1
ATOM 3257 C C . ARG A 1 419 ? 6.240 -10.177 8.207 1.00 81.69 419 ARG A C 1
ATOM 3259 O O . ARG A 1 419 ? 5.610 -11.180 7.874 1.00 81.69 419 ARG A O 1
ATOM 3266 N N . SER A 1 420 ? 6.366 -9.119 7.411 1.00 78.38 420 SER A N 1
ATOM 3267 C CA . SER A 1 420 ? 5.862 -9.081 6.040 1.00 78.38 420 SER A CA 1
ATOM 3268 C C . SER A 1 420 ? 6.652 -9.986 5.093 1.00 78.38 420 SER A C 1
ATOM 3270 O O . SER A 1 420 ? 6.042 -10.585 4.207 1.00 78.38 420 SER A O 1
ATOM 3272 N N . PHE A 1 421 ? 7.967 -10.134 5.282 1.00 80.44 421 PHE A N 1
ATOM 3273 C CA . PHE A 1 421 ? 8.783 -11.055 4.488 1.00 80.44 421 PHE A CA 1
ATOM 3274 C C . PHE A 1 421 ? 8.542 -12.525 4.862 1.00 80.44 421 PHE A C 1
ATOM 3276 O O . PHE A 1 421 ? 8.237 -13.340 3.996 1.00 80.44 421 PHE A O 1
ATOM 3283 N N . THR A 1 422 ? 8.533 -12.857 6.152 1.00 83.88 422 THR A N 1
ATOM 3284 C CA . THR A 1 422 ? 8.167 -14.190 6.657 1.00 83.88 422 THR A CA 1
ATOM 3285 C C . THR A 1 422 ? 6.749 -14.583 6.231 1.00 83.88 422 THR A C 1
ATOM 3287 O O . THR A 1 422 ? 6.483 -15.747 5.930 1.00 83.88 422 THR A O 1
ATOM 3290 N N . LYS A 1 423 ? 5.828 -13.615 6.120 1.00 84.75 423 LYS A N 1
ATOM 3291 C CA . LYS A 1 423 ? 4.494 -13.840 5.549 1.00 84.75 423 LYS A CA 1
ATOM 3292 C C . LYS A 1 423 ? 4.524 -14.126 4.043 1.00 84.75 423 LYS A C 1
ATOM 3294 O O . LYS A 1 423 ? 3.745 -14.959 3.600 1.00 84.75 423 LYS A O 1
ATOM 3299 N N . LEU A 1 424 ? 5.405 -13.475 3.277 1.00 83.69 424 LEU A N 1
ATOM 3300 C CA . LEU A 1 424 ? 5.616 -13.738 1.847 1.00 83.69 424 LEU A CA 1
ATOM 3301 C C . LEU A 1 424 ? 6.210 -15.140 1.613 1.00 83.69 424 LEU A C 1
ATOM 3303 O O . LEU A 1 424 ? 5.734 -15.870 0.746 1.00 83.69 424 LEU A O 1
ATOM 3307 N N . LEU A 1 425 ? 7.203 -15.540 2.415 1.00 85.25 425 LEU A N 1
ATOM 3308 C CA . LEU A 1 425 ? 7.785 -16.887 2.389 1.00 85.25 425 LEU A CA 1
ATOM 3309 C C . LEU A 1 425 ? 6.734 -17.964 2.684 1.00 85.25 425 LEU A C 1
ATOM 3311 O O . LEU A 1 425 ? 6.581 -18.899 1.906 1.00 85.25 425 LEU A O 1
ATOM 3315 N N . ASN A 1 426 ? 5.962 -17.794 3.760 1.00 87.31 426 ASN A N 1
ATOM 3316 C CA . ASN A 1 426 ? 4.928 -18.742 4.192 1.00 87.31 426 ASN A CA 1
ATOM 3317 C C . ASN A 1 426 ? 3.568 -18.538 3.489 1.00 87.31 426 ASN A C 1
ATOM 3319 O O . ASN A 1 426 ? 2.535 -18.990 3.980 1.00 87.31 426 ASN A O 1
ATOM 3323 N N . GLN A 1 427 ? 3.537 -17.817 2.366 1.00 81.75 427 GLN A N 1
ATOM 3324 C CA . GLN A 1 427 ? 2.305 -17.541 1.624 1.00 81.75 427 GLN A CA 1
ATOM 3325 C C . GLN A 1 427 ? 1.821 -18.765 0.824 1.00 81.75 427 GLN A C 1
ATOM 3327 O O . GLN A 1 427 ? 0.623 -18.886 0.560 1.00 81.75 427 GLN A O 1
ATOM 3332 N N . CYS A 1 428 ? 2.739 -19.641 0.402 1.00 85.12 428 CYS A N 1
ATOM 3333 C CA . CYS A 1 428 ? 2.434 -20.793 -0.438 1.00 85.12 428 CYS A CA 1
ATOM 3334 C C . CYS A 1 428 ? 3.410 -21.955 -0.201 1.00 85.12 428 CYS A C 1
ATOM 3336 O O . CYS A 1 428 ? 4.617 -21.739 -0.103 1.00 85.12 428 CYS A O 1
ATOM 3338 N N . ASP A 1 429 ? 2.880 -23.179 -0.193 1.00 85.94 429 ASP A N 1
ATOM 3339 C CA . ASP A 1 429 ? 3.636 -24.432 -0.038 1.00 85.94 429 ASP A CA 1
ATOM 3340 C C . ASP A 1 429 ? 4.054 -25.060 -1.387 1.00 85.94 429 ASP A C 1
ATOM 3342 O O . ASP A 1 429 ? 4.455 -26.223 -1.445 1.00 85.94 429 ASP A O 1
ATOM 3346 N N . ALA A 1 430 ? 3.943 -24.303 -2.486 1.00 89.44 430 ALA A N 1
ATOM 3347 C CA . ALA A 1 430 ? 4.379 -24.721 -3.817 1.00 89.44 430 ALA A CA 1
ATOM 3348 C C . ALA A 1 430 ? 5.871 -25.085 -3.825 1.00 89.44 430 ALA A C 1
ATOM 3350 O O . ALA A 1 430 ? 6.699 -24.384 -3.230 1.00 89.44 430 ALA A O 1
ATOM 3351 N N . LYS A 1 431 ? 6.221 -26.188 -4.499 1.00 90.69 431 LYS A N 1
ATOM 3352 C CA . LYS A 1 431 ? 7.512 -26.880 -4.300 1.00 90.69 431 LYS A CA 1
ATOM 3353 C C . LYS A 1 431 ? 8.709 -25.966 -4.542 1.00 90.69 431 LYS A C 1
ATOM 3355 O O . LYS A 1 431 ? 9.673 -25.982 -3.778 1.00 90.69 431 LYS A O 1
ATOM 3360 N N . ASN A 1 432 ? 8.605 -25.143 -5.580 1.00 94.38 432 ASN A N 1
ATOM 3361 C CA . ASN A 1 432 ? 9.682 -24.279 -6.041 1.00 94.38 432 ASN A CA 1
ATOM 3362 C C . ASN A 1 432 ? 9.567 -22.834 -5.517 1.00 94.38 432 ASN A C 1
ATOM 3364 O O . ASN A 1 432 ? 10.448 -22.021 -5.789 1.00 94.38 432 ASN A O 1
ATOM 3368 N N . TRP A 1 433 ? 8.559 -22.506 -4.691 1.00 95.44 433 TRP A N 1
ATOM 3369 C CA . TRP A 1 433 ? 8.370 -21.155 -4.136 1.00 95.44 433 TRP A CA 1
ATOM 3370 C C . TRP A 1 433 ? 9.566 -20.682 -3.299 1.00 95.44 433 TRP A C 1
ATOM 3372 O O . TRP A 1 433 ? 10.055 -19.567 -3.480 1.00 95.44 433 TRP A O 1
ATOM 3382 N N . ARG A 1 434 ? 10.100 -21.543 -2.420 1.00 92.88 434 ARG A N 1
ATOM 3383 C CA . ARG A 1 434 ? 11.276 -21.203 -1.596 1.00 92.88 434 ARG A CA 1
ATOM 3384 C C . ARG A 1 434 ? 12.539 -21.017 -2.439 1.00 92.88 434 ARG A C 1
ATOM 3386 O O . ARG A 1 434 ? 13.281 -20.069 -2.204 1.00 92.88 434 ARG A O 1
ATOM 3393 N N . ALA A 1 435 ? 12.750 -21.877 -3.439 1.00 94.31 435 ALA A N 1
ATOM 3394 C CA . ALA A 1 435 ? 13.871 -21.762 -4.374 1.00 94.31 435 ALA A CA 1
ATOM 3395 C C . ALA A 1 435 ? 13.789 -20.466 -5.201 1.00 94.31 435 ALA A C 1
ATOM 3397 O O . ALA A 1 435 ? 14.794 -19.783 -5.387 1.00 94.31 435 ALA A O 1
ATOM 3398 N N . LEU A 1 436 ? 12.580 -20.088 -5.624 1.00 95.88 436 LEU A N 1
ATOM 3399 C CA . LEU A 1 436 ? 12.297 -18.838 -6.321 1.00 95.88 436 LEU A CA 1
ATOM 3400 C C . LEU A 1 436 ? 12.605 -17.603 -5.455 1.00 95.88 436 LEU A C 1
ATOM 3402 O O . LEU A 1 436 ? 13.308 -16.701 -5.912 1.00 95.88 436 LEU A O 1
ATOM 3406 N N . VAL A 1 437 ? 12.143 -17.564 -4.200 1.00 94.12 437 VAL A N 1
ATOM 3407 C CA . VAL A 1 437 ? 12.459 -16.445 -3.291 1.00 94.12 437 VAL A CA 1
ATOM 3408 C C . VAL A 1 437 ? 13.964 -16.378 -3.002 1.00 94.12 437 VAL A C 1
ATOM 3410 O O . VAL A 1 437 ? 14.533 -15.291 -3.051 1.00 94.12 437 VAL A O 1
ATOM 3413 N N . GLN A 1 438 ? 14.629 -17.518 -2.789 1.00 92.31 438 GLN A N 1
ATOM 3414 C CA . GLN A 1 438 ? 16.083 -17.585 -2.604 1.00 92.31 438 GLN A CA 1
ATOM 3415 C C . GLN A 1 438 ? 16.849 -17.015 -3.813 1.00 92.31 438 GLN A C 1
ATOM 3417 O O . GLN A 1 438 ? 17.709 -16.149 -3.646 1.00 92.31 438 GLN A O 1
ATOM 3422 N N . LYS A 1 439 ? 16.497 -17.431 -5.037 1.00 94.06 439 LYS A N 1
ATOM 3423 C CA . LYS A 1 439 ? 17.123 -16.925 -6.272 1.00 94.06 439 LYS A CA 1
ATOM 3424 C C . LYS A 1 439 ? 16.894 -15.433 -6.492 1.00 94.06 439 LYS A C 1
ATOM 3426 O O . LYS A 1 439 ? 17.778 -14.746 -6.993 1.00 94.06 439 LYS A O 1
ATOM 3431 N N . TRP A 1 440 ? 15.743 -14.911 -6.079 1.00 94.38 440 TRP A N 1
ATOM 3432 C CA . TRP A 1 440 ? 15.492 -13.473 -6.114 1.00 94.38 440 TRP A CA 1
ATOM 3433 C C . TRP A 1 440 ? 16.331 -12.688 -5.087 1.00 94.38 440 TRP A C 1
ATOM 3435 O O . TRP A 1 440 ? 16.805 -11.605 -5.416 1.00 94.38 440 TRP A O 1
ATOM 3445 N N . ILE A 1 441 ? 16.589 -13.224 -3.885 1.00 91.62 441 ILE A N 1
ATOM 3446 C CA . ILE A 1 441 ? 17.503 -12.583 -2.915 1.00 91.62 441 ILE A CA 1
ATOM 3447 C C . ILE A 1 441 ? 18.922 -12.494 -3.494 1.00 91.62 441 ILE A C 1
ATOM 3449 O O . ILE A 1 441 ? 19.571 -11.456 -3.385 1.00 91.62 441 ILE A O 1
ATOM 3453 N N . GLU A 1 442 ? 19.400 -13.563 -4.135 1.00 91.75 442 GLU A N 1
ATOM 3454 C CA . GLU A 1 442 ? 20.696 -13.579 -4.829 1.00 91.75 442 GLU A CA 1
ATOM 3455 C C . GLU A 1 442 ? 20.751 -12.519 -5.947 1.00 91.75 442 GLU A C 1
ATOM 3457 O O . GLU A 1 442 ? 21.725 -11.772 -6.049 1.00 91.75 442 GLU A O 1
ATOM 3462 N N . PHE A 1 443 ? 19.673 -12.389 -6.726 1.00 91.94 443 PHE A N 1
ATOM 3463 C CA . PHE A 1 443 ? 19.508 -11.370 -7.766 1.00 91.94 443 PHE A CA 1
ATOM 3464 C C . PHE A 1 443 ? 19.521 -9.927 -7.218 1.00 91.94 443 PHE A C 1
ATOM 3466 O O . PHE A 1 443 ? 20.251 -9.091 -7.749 1.00 91.94 443 PHE A O 1
ATOM 3473 N N . GLU A 1 444 ? 18.778 -9.616 -6.146 1.00 91.31 444 GLU A N 1
ATOM 3474 C CA . GLU A 1 444 ? 18.748 -8.256 -5.570 1.00 91.31 444 GLU A CA 1
ATOM 3475 C C . GLU A 1 444 ? 20.093 -7.859 -4.943 1.00 91.31 444 GLU A C 1
ATOM 3477 O O . GLU A 1 444 ? 20.432 -6.678 -4.934 1.00 91.31 444 GLU A O 1
ATOM 3482 N N . LYS A 1 445 ? 20.881 -8.824 -4.445 1.00 89.25 445 LYS A N 1
ATOM 3483 C CA . LYS A 1 445 ? 22.255 -8.569 -3.978 1.00 89.25 445 LYS A CA 1
ATOM 3484 C C . LYS A 1 445 ? 23.226 -8.290 -5.124 1.00 89.25 445 LYS A C 1
ATOM 3486 O O . LYS A 1 445 ? 24.140 -7.489 -4.957 1.00 89.25 445 LYS A O 1
ATOM 3491 N N . GLY A 1 446 ? 23.059 -8.973 -6.258 1.00 87.38 446 GLY A N 1
ATOM 3492 C CA . GLY A 1 446 ? 23.974 -8.888 -7.397 1.00 87.38 446 GLY A CA 1
ATOM 3493 C C . GLY A 1 446 ? 23.720 -7.717 -8.351 1.00 87.38 446 GLY A C 1
ATOM 3494 O O . GLY A 1 446 ? 24.599 -7.391 -9.144 1.00 87.38 446 GLY A O 1
ATOM 3495 N N . ILE A 1 447 ? 22.539 -7.086 -8.323 1.00 81.56 447 ILE A N 1
ATOM 3496 C CA . ILE A 1 447 ? 22.144 -6.089 -9.332 1.00 81.56 447 ILE A CA 1
ATOM 3497 C C . ILE A 1 447 ? 21.920 -4.699 -8.730 1.00 81.56 447 ILE A C 1
ATOM 3499 O O . ILE A 1 447 ? 20.955 -4.446 -8.018 1.00 81.56 447 ILE A O 1
ATOM 3503 N N . GLN A 1 448 ? 22.762 -3.750 -9.149 1.00 78.50 448 GLN A N 1
ATOM 3504 C CA . GLN A 1 448 ? 22.642 -2.322 -8.813 1.00 78.50 448 GLN A CA 1
ATOM 3505 C C . GLN A 1 448 ? 21.676 -1.546 -9.737 1.00 78.50 448 GLN A C 1
ATOM 3507 O O . GLN A 1 448 ? 21.467 -0.345 -9.560 1.00 78.50 448 GLN A O 1
ATOM 3512 N N . ASN A 1 449 ? 21.082 -2.199 -10.744 1.00 78.44 449 ASN A N 1
ATOM 3513 C CA . ASN A 1 449 ? 20.149 -1.573 -11.685 1.00 78.44 449 ASN A CA 1
ATOM 3514 C C . ASN A 1 449 ? 18.752 -1.390 -11.061 1.00 78.44 449 ASN A C 1
ATOM 3516 O O . ASN A 1 449 ? 17.826 -2.176 -11.292 1.00 78.44 449 ASN A O 1
ATOM 3520 N N . PHE A 1 450 ? 18.606 -0.337 -10.258 1.00 82.50 450 PHE A N 1
ATOM 3521 C CA . PHE A 1 450 ? 17.333 0.072 -9.670 1.00 82.50 450 PHE A CA 1
ATOM 3522 C C . PHE A 1 450 ? 16.411 0.671 -10.735 1.00 82.50 450 PHE A C 1
ATOM 3524 O O . PHE A 1 450 ? 16.559 1.825 -11.138 1.00 82.50 450 PHE A O 1
ATOM 3531 N N . GLY A 1 451 ? 15.421 -0.110 -11.163 1.00 88.88 451 GLY A N 1
ATOM 3532 C CA . GLY A 1 451 ? 14.487 0.285 -12.211 1.00 88.88 451 GLY A CA 1
ATOM 3533 C C . GLY A 1 451 ? 13.023 0.081 -11.843 1.00 88.88 451 GLY A C 1
ATOM 3534 O O . GLY A 1 451 ? 12.644 -0.209 -10.705 1.00 88.88 451 GLY A O 1
ATOM 3535 N N . ALA A 1 452 ? 12.169 0.242 -12.847 1.00 94.38 452 ALA A N 1
ATOM 3536 C CA . ALA A 1 452 ? 10.762 -0.104 -12.765 1.00 94.38 452 ALA A CA 1
ATOM 3537 C C . ALA A 1 452 ? 10.397 -0.953 -13.978 1.00 94.38 452 ALA A C 1
ATOM 3539 O O . ALA A 1 452 ? 10.617 -0.535 -15.114 1.00 94.38 452 ALA A O 1
ATOM 3540 N N . LEU A 1 453 ? 9.782 -2.112 -13.737 1.00 95.81 453 LEU A N 1
ATOM 3541 C CA . LEU A 1 453 ? 9.220 -2.919 -14.816 1.00 95.81 453 LEU A CA 1
ATOM 3542 C C . LEU A 1 453 ? 8.192 -2.096 -15.620 1.00 95.81 453 LEU A C 1
ATOM 3544 O O . LEU A 1 453 ? 7.493 -1.254 -15.038 1.00 95.81 453 LEU A O 1
ATOM 3548 N N . PRO A 1 454 ? 8.014 -2.371 -16.924 1.00 95.88 454 PRO A N 1
ATOM 3549 C CA . PRO A 1 454 ? 6.917 -1.843 -17.726 1.00 95.88 454 PRO A CA 1
ATOM 3550 C C . PRO A 1 454 ? 5.530 -1.956 -17.068 1.00 95.88 454 PRO A C 1
ATOM 3552 O O . PRO A 1 454 ? 5.214 -2.892 -16.321 1.00 95.88 454 PRO A O 1
ATOM 3555 N N . THR A 1 455 ? 4.678 -0.966 -17.343 1.00 96.75 455 THR A N 1
ATOM 3556 C CA . THR A 1 455 ? 3.289 -0.877 -16.852 1.00 96.75 455 THR A CA 1
ATOM 3557 C C . THR A 1 455 ? 2.261 -1.468 -17.818 1.00 96.75 455 THR A C 1
ATOM 3559 O O . THR A 1 455 ? 1.125 -1.711 -17.410 1.00 96.75 455 THR A O 1
ATOM 3562 N N . LYS A 1 456 ? 2.640 -1.711 -19.080 1.00 96.00 456 LYS A N 1
ATOM 3563 C CA . LYS A 1 456 ? 1.781 -2.308 -20.114 1.00 96.00 456 LYS A CA 1
ATOM 3564 C C . LYS A 1 456 ? 1.247 -3.662 -19.628 1.00 96.00 456 LYS A C 1
ATOM 3566 O O . LYS A 1 456 ? 2.004 -4.438 -19.064 1.00 96.00 456 LYS A O 1
ATOM 3571 N N . PHE A 1 457 ? -0.054 -3.908 -19.795 1.00 97.31 457 PHE A N 1
ATOM 3572 C CA . PHE A 1 457 ? -0.776 -5.120 -19.356 1.00 97.31 457 PHE A CA 1
ATOM 3573 C C . PHE A 1 457 ? -0.716 -5.488 -17.857 1.00 97.31 457 PHE A C 1
ATOM 3575 O O . PHE A 1 457 ? -1.360 -6.452 -17.455 1.00 97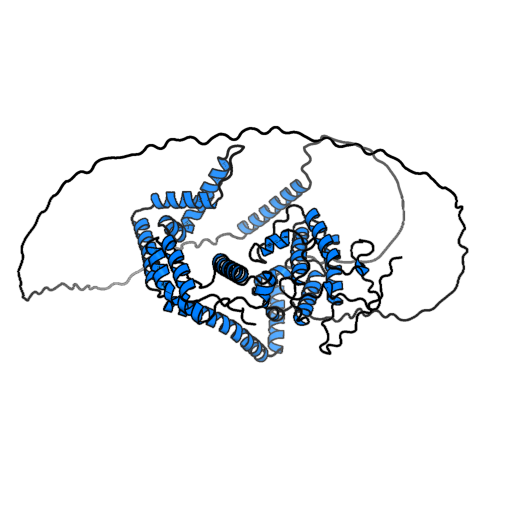.31 457 PHE A O 1
ATOM 3582 N N . ARG A 1 458 ? -0.022 -4.716 -17.009 1.00 97.81 458 ARG A N 1
ATOM 3583 C CA . ARG A 1 458 ? 0.113 -4.985 -15.570 1.00 97.81 458 ARG A CA 1
ATOM 3584 C C . ARG A 1 458 ? -1.258 -5.162 -14.892 1.00 97.81 458 ARG A C 1
ATOM 3586 O O . ARG A 1 458 ? -2.108 -4.280 -15.049 1.00 97.81 458 ARG A O 1
ATOM 3593 N N . PRO A 1 459 ? -1.463 -6.203 -14.056 1.00 98.38 459 PRO A N 1
ATOM 3594 C CA . PRO A 1 459 ? -2.725 -6.403 -13.348 1.00 98.38 459 PRO A CA 1
ATOM 3595 C C . PRO A 1 459 ? -3.142 -5.170 -12.535 1.00 98.38 459 PRO A C 1
ATOM 3597 O O . PRO A 1 459 ? -2.348 -4.609 -11.772 1.00 98.38 459 PRO A O 1
ATOM 3600 N N . GLN A 1 460 ? -4.409 -4.758 -12.651 1.00 98.00 460 GLN A N 1
ATOM 3601 C CA . GLN A 1 460 ? -4.952 -3.554 -11.998 1.00 98.00 460 GLN A CA 1
ATOM 3602 C C . GLN A 1 460 ? -4.777 -3.577 -10.465 1.00 98.00 460 GLN A C 1
ATOM 3604 O O . GLN A 1 460 ? -4.624 -2.538 -9.818 1.00 98.00 460 GLN A O 1
ATOM 3609 N N . GLN A 1 461 ? -4.740 -4.777 -9.891 1.00 98.25 461 GLN A N 1
ATOM 3610 C CA . GLN A 1 461 ? -4.449 -5.079 -8.493 1.00 98.25 461 GLN A CA 1
ATOM 3611 C C . GLN A 1 461 ? -3.123 -4.461 -8.028 1.00 98.25 461 GLN A C 1
ATOM 3613 O O . GLN A 1 461 ? -3.038 -3.981 -6.899 1.00 98.25 461 GLN A O 1
ATOM 3618 N N . VAL A 1 462 ? -2.114 -4.398 -8.903 1.00 97.25 462 VAL A N 1
ATOM 3619 C CA . VAL A 1 462 ? -0.818 -3.778 -8.601 1.00 97.25 462 VAL A CA 1
ATOM 3620 C C . VAL A 1 462 ? -0.945 -2.262 -8.490 1.00 97.25 462 VAL A C 1
ATOM 3622 O O . VAL A 1 462 ? -0.449 -1.675 -7.531 1.00 97.25 462 VAL A O 1
ATOM 3625 N N . ALA A 1 463 ? -1.662 -1.621 -9.418 1.00 96.38 463 ALA A N 1
ATOM 3626 C CA . ALA A 1 463 ? -1.929 -0.185 -9.352 1.00 96.38 463 ALA A CA 1
ATOM 3627 C C . ALA A 1 463 ? -2.747 0.177 -8.096 1.00 96.38 463 ALA A C 1
ATOM 3629 O O . ALA A 1 463 ? -2.458 1.170 -7.422 1.00 96.38 463 ALA A O 1
ATOM 3630 N N . TRP A 1 464 ? -3.718 -0.666 -7.724 1.00 97.19 464 TRP A N 1
ATOM 3631 C CA . TRP A 1 464 ? -4.449 -0.530 -6.463 1.00 97.19 464 TRP A CA 1
ATOM 3632 C C . TRP A 1 464 ? -3.523 -0.662 -5.247 1.00 97.19 464 TRP A C 1
ATOM 3634 O O . TRP A 1 464 ? -3.575 0.184 -4.355 1.00 97.19 464 TRP A O 1
ATOM 3644 N N . TRP A 1 465 ? -2.654 -1.673 -5.207 1.00 96.19 465 TRP A N 1
ATOM 3645 C CA . TRP A 1 465 ? -1.728 -1.905 -4.093 1.00 96.19 465 TRP A CA 1
ATOM 3646 C C . TRP A 1 465 ? -0.720 -0.755 -3.934 1.00 96.19 465 TRP A C 1
ATOM 3648 O O . TRP A 1 465 ? -0.539 -0.240 -2.827 1.00 96.19 465 TRP A O 1
ATOM 3658 N N . MET A 1 466 ? -0.163 -0.257 -5.044 1.00 95.12 466 MET A N 1
ATOM 3659 C CA . MET A 1 466 ? 0.703 0.927 -5.059 1.00 95.12 466 MET A CA 1
ATOM 3660 C C . MET A 1 466 ? -0.011 2.170 -4.506 1.00 95.12 466 MET A C 1
ATOM 3662 O O . MET A 1 466 ? 0.568 2.888 -3.691 1.00 95.12 466 MET A O 1
ATOM 3666 N N . LYS A 1 467 ? -1.284 2.389 -4.868 1.00 95.38 467 LYS A N 1
ATOM 3667 C CA . LYS A 1 467 ? -2.119 3.485 -4.337 1.00 95.38 467 LYS A CA 1
ATOM 3668 C C . LYS A 1 467 ? -2.471 3.323 -2.848 1.00 95.38 467 LYS A C 1
ATOM 3670 O O . LYS A 1 467 ? -2.793 4.306 -2.190 1.00 95.38 467 LYS A O 1
ATOM 3675 N N . ASN A 1 468 ? -2.399 2.109 -2.300 1.00 93.44 468 ASN A N 1
ATOM 3676 C CA . ASN A 1 468 ? -2.732 1.788 -0.907 1.00 93.44 468 ASN A CA 1
ATOM 3677 C C . ASN A 1 468 ? -1.482 1.634 -0.015 1.00 93.44 468 ASN A C 1
ATOM 3679 O O . ASN A 1 468 ? -1.441 0.785 0.880 1.00 93.44 468 ASN A O 1
ATOM 3683 N N . SER A 1 469 ? -0.474 2.480 -0.252 1.00 89.69 469 SER A N 1
ATOM 3684 C CA . SER A 1 469 ? 0.769 2.567 0.533 1.00 89.69 469 SER A CA 1
ATOM 3685 C C . SER A 1 469 ? 1.613 1.286 0.548 1.00 89.69 469 SER A C 1
ATOM 3687 O O . SER A 1 469 ? 2.355 1.072 1.501 1.00 89.69 469 SER A O 1
ATOM 3689 N N . ARG A 1 470 ? 1.502 0.431 -0.482 1.00 92.62 470 ARG A N 1
ATOM 3690 C CA . ARG A 1 470 ? 2.366 -0.749 -0.691 1.00 92.62 470 ARG A CA 1
ATOM 3691 C C . ARG A 1 470 ? 2.446 -1.721 0.501 1.00 92.62 470 ARG A C 1
ATOM 3693 O O . ARG A 1 470 ? 3.443 -2.407 0.696 1.00 92.62 470 ARG A O 1
ATOM 3700 N N . LYS A 1 471 ? 1.395 -1.801 1.321 1.00 89.75 471 LYS A N 1
ATOM 3701 C CA . LYS A 1 471 ? 1.397 -2.652 2.522 1.00 89.75 471 LYS A CA 1
ATOM 3702 C C . LYS A 1 471 ? 1.326 -4.128 2.127 1.00 89.75 471 LYS A C 1
ATOM 3704 O O . LYS A 1 471 ? 0.301 -4.571 1.615 1.00 89.75 471 LYS A O 1
ATOM 3709 N N . LEU A 1 472 ? 2.385 -4.893 2.390 1.00 88.88 472 LEU A N 1
ATOM 3710 C CA . LEU A 1 472 ? 2.455 -6.337 2.101 1.00 88.88 472 LEU A CA 1
ATOM 3711 C C . LEU A 1 472 ? 1.404 -7.142 2.879 1.00 88.88 472 LEU A C 1
ATOM 3713 O O . LEU A 1 472 ? 0.839 -8.104 2.372 1.00 88.88 472 LEU A O 1
ATOM 3717 N N . SER A 1 473 ? 1.035 -6.677 4.073 1.00 86.44 473 SER A N 1
ATOM 3718 C CA . SER A 1 473 ? -0.065 -7.240 4.860 1.00 86.44 473 SER A CA 1
ATOM 3719 C C . SER A 1 473 ? -1.459 -7.065 4.233 1.00 86.44 473 SER A C 1
ATOM 3721 O O . SER A 1 473 ? -2.391 -7.741 4.674 1.00 86.44 473 SER A O 1
ATOM 3723 N N . ARG A 1 474 ? -1.623 -6.189 3.227 1.00 89.75 474 ARG A N 1
ATOM 3724 C CA . ARG A 1 474 ? -2.914 -5.797 2.641 1.00 89.75 474 ARG A CA 1
ATOM 3725 C C . ARG A 1 474 ? -3.039 -6.242 1.182 1.00 89.75 474 ARG A C 1
ATOM 3727 O O . ARG A 1 474 ? -2.803 -5.469 0.252 1.00 89.75 474 ARG A O 1
ATOM 3734 N N . PHE A 1 475 ? -3.490 -7.477 1.000 1.00 91.44 475 PHE A N 1
ATOM 3735 C CA . PHE A 1 475 ? -3.751 -8.047 -0.320 1.00 91.44 475 PHE A CA 1
ATOM 3736 C C . PHE A 1 475 ? -4.848 -7.285 -1.086 1.00 91.44 475 PHE A C 1
ATOM 3738 O O . PHE A 1 475 ? -5.842 -6.858 -0.485 1.00 91.44 475 PHE A O 1
ATOM 3745 N N . PRO A 1 476 ? -4.697 -7.108 -2.410 1.00 96.38 476 PRO A N 1
ATOM 3746 C CA . PRO A 1 476 ? -5.767 -6.600 -3.258 1.00 96.38 476 PRO A CA 1
ATOM 3747 C C . PRO A 1 476 ? -6.914 -7.614 -3.332 1.00 96.38 476 PRO A C 1
ATOM 3749 O O . PRO A 1 476 ? -6.693 -8.819 -3.421 1.00 96.38 476 PRO A O 1
ATOM 3752 N N . LYS A 1 477 ? -8.163 -7.133 -3.341 1.00 96.31 477 LYS A N 1
ATOM 3753 C CA . LYS A 1 477 ? -9.333 -8.007 -3.504 1.00 96.31 477 LYS A CA 1
ATOM 3754 C C . LYS A 1 477 ? -9.417 -8.502 -4.951 1.00 96.31 477 LYS A C 1
ATOM 3756 O O . LYS A 1 477 ? -9.834 -7.757 -5.837 1.00 96.31 477 LYS A O 1
ATOM 3761 N N . ILE A 1 478 ? -9.063 -9.763 -5.181 1.00 97.88 478 ILE A N 1
ATOM 3762 C CA . ILE A 1 478 ? -9.218 -10.431 -6.477 1.00 97.88 478 ILE A CA 1
ATOM 3763 C C . ILE A 1 478 ? -10.648 -10.975 -6.562 1.00 97.88 478 ILE A C 1
ATOM 3765 O O . ILE A 1 478 ? -10.995 -11.948 -5.905 1.00 97.88 478 ILE A O 1
ATOM 3769 N N . ILE A 1 47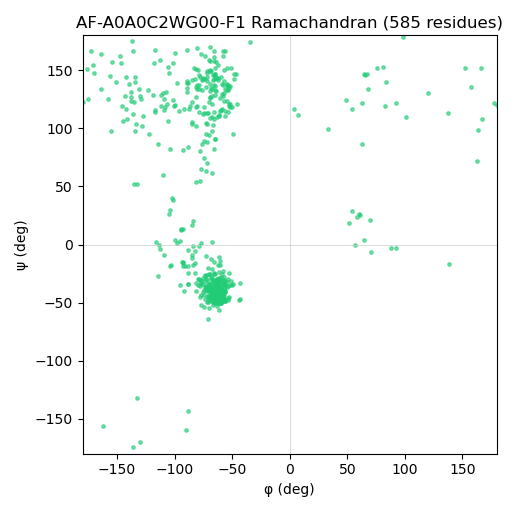9 ? -11.508 -10.290 -7.322 1.00 97.38 479 ILE A N 1
ATOM 3770 C CA . ILE A 1 479 ? -12.936 -10.646 -7.459 1.00 97.38 479 ILE A CA 1
ATOM 3771 C C . ILE A 1 479 ? -13.128 -11.808 -8.442 1.00 97.38 479 ILE A C 1
ATOM 3773 O O . ILE A 1 479 ? -14.014 -12.635 -8.256 1.00 97.38 479 ILE A O 1
ATOM 3777 N N . LYS A 1 480 ? -12.296 -11.860 -9.485 1.00 97.75 480 LYS A N 1
ATOM 3778 C CA . LYS A 1 480 ? -12.323 -12.880 -10.530 1.00 97.75 480 LYS A CA 1
ATOM 3779 C C . LYS A 1 480 ? -10.919 -13.475 -10.683 1.00 97.75 480 LYS A C 1
ATOM 3781 O O . LYS A 1 480 ? -10.057 -12.816 -11.268 1.00 97.75 480 LYS A O 1
ATOM 3786 N N . PRO A 1 481 ? -10.669 -14.673 -10.133 1.00 97.88 481 PRO A N 1
ATOM 3787 C CA . PRO A 1 481 ? -9.359 -15.316 -10.199 1.00 97.88 481 PRO A CA 1
ATOM 3788 C C . PRO A 1 481 ? -8.857 -15.550 -11.633 1.00 97.88 481 PRO A C 1
ATOM 3790 O O . PRO A 1 481 ? -7.716 -15.213 -11.930 1.00 97.88 481 PRO A O 1
ATOM 3793 N N . ALA A 1 482 ? -9.721 -16.020 -12.542 1.00 97.62 482 ALA A N 1
ATOM 3794 C CA . ALA A 1 482 ? -9.360 -16.273 -13.942 1.00 97.62 482 ALA A CA 1
ATOM 3795 C C . ALA A 1 482 ? -8.915 -14.998 -14.691 1.00 97.62 482 ALA A C 1
ATOM 3797 O O . ALA A 1 482 ? -7.839 -14.984 -15.285 1.00 97.62 482 ALA A O 1
ATOM 3798 N N . ASP A 1 483 ? -9.686 -13.902 -14.606 1.00 97.62 483 ASP A N 1
ATOM 3799 C CA . ASP A 1 483 ? -9.317 -12.603 -15.199 1.00 97.62 483 ASP A CA 1
ATOM 3800 C C . ASP A 1 483 ? -7.959 -12.106 -14.655 1.00 97.62 483 ASP A C 1
ATOM 3802 O O . ASP A 1 483 ? -7.156 -11.539 -15.398 1.00 97.62 483 ASP A O 1
ATOM 3806 N N . TYR A 1 484 ? -7.679 -12.335 -13.362 1.00 98.19 484 TYR A N 1
ATOM 3807 C CA . TYR A 1 484 ? -6.399 -11.975 -12.751 1.00 98.19 484 TYR A CA 1
ATOM 3808 C C . TYR A 1 484 ? -5.236 -12.790 -13.328 1.00 98.19 484 TYR A C 1
ATOM 3810 O O . TYR A 1 484 ? -4.267 -12.183 -13.784 1.00 98.19 484 TYR A O 1
ATOM 3818 N N . ILE A 1 485 ? -5.355 -14.121 -13.376 1.00 98.06 485 ILE A N 1
ATOM 3819 C CA . ILE A 1 485 ? -4.339 -15.022 -13.948 1.00 98.06 485 ILE A CA 1
ATOM 3820 C C . ILE A 1 485 ? -4.047 -14.660 -15.406 1.00 98.06 485 ILE A C 1
ATOM 3822 O O . ILE A 1 485 ? -2.887 -14.484 -15.779 1.00 98.06 485 ILE A O 1
ATOM 3826 N N . LEU A 1 486 ? -5.091 -14.458 -16.216 1.00 97.25 486 LEU A N 1
ATOM 3827 C CA . LEU A 1 486 ? -4.942 -14.072 -17.617 1.00 97.25 486 LEU A CA 1
ATOM 3828 C C . LEU A 1 486 ? -4.200 -12.733 -17.759 1.00 97.25 486 LEU A C 1
ATOM 3830 O O . LEU A 1 486 ? -3.273 -12.628 -18.562 1.00 97.25 486 LEU A O 1
ATOM 3834 N N . SER A 1 487 ? -4.551 -11.727 -16.946 1.00 97.75 487 SER A N 1
ATOM 3835 C CA . SER A 1 487 ? -3.852 -10.433 -16.945 1.00 97.75 487 SER A CA 1
ATOM 3836 C C . SER A 1 487 ? -2.400 -10.540 -16.464 1.00 97.75 487 SER A C 1
ATOM 3838 O O . SER A 1 487 ? -1.523 -9.855 -16.988 1.00 97.75 487 SER A O 1
ATOM 3840 N N . TRP A 1 488 ? -2.119 -11.428 -15.505 1.00 98.38 488 TRP A N 1
ATOM 3841 C CA . TRP A 1 488 ? -0.768 -11.669 -15.009 1.00 98.38 488 TRP A CA 1
ATOM 3842 C C . TRP A 1 488 ? 0.101 -12.329 -16.081 1.00 98.38 488 TRP A C 1
ATOM 3844 O O . TRP A 1 488 ? 1.202 -11.850 -16.341 1.00 98.38 488 TRP A O 1
ATOM 3854 N N . ARG A 1 489 ? -0.421 -13.348 -16.777 1.00 97.69 489 ARG A N 1
ATOM 3855 C CA . ARG A 1 489 ? 0.255 -13.995 -17.912 1.00 97.69 489 ARG A CA 1
ATOM 3856 C C . ARG A 1 489 ? 0.527 -13.008 -19.046 1.00 97.69 489 ARG A C 1
ATOM 3858 O O . ARG A 1 489 ? 1.651 -12.949 -19.530 1.00 97.69 489 ARG A O 1
ATOM 3865 N N . GLN A 1 490 ? -0.456 -12.190 -19.432 1.00 97.12 490 GLN A N 1
ATOM 3866 C CA . GLN A 1 490 ? -0.268 -11.142 -20.447 1.00 97.12 490 GLN A CA 1
ATOM 3867 C C . GLN A 1 490 ? 0.814 -10.129 -20.047 1.00 97.12 490 GLN A C 1
ATOM 3869 O O . GLN A 1 490 ? 1.636 -9.747 -20.881 1.00 97.12 490 GLN A O 1
ATOM 3874 N N . TRP A 1 491 ? 0.850 -9.721 -18.774 1.00 97.88 491 TRP A N 1
ATOM 3875 C CA . TRP A 1 491 ? 1.913 -8.862 -18.261 1.00 97.88 491 TRP A CA 1
ATOM 3876 C C . TRP A 1 491 ? 3.274 -9.550 -18.323 1.00 97.88 491 TRP A C 1
ATOM 3878 O O . TRP A 1 491 ? 4.181 -8.998 -18.939 1.00 97.88 491 TRP A O 1
ATOM 3888 N N . TRP A 1 492 ? 3.407 -10.756 -17.765 1.00 97.75 492 TRP A N 1
ATOM 3889 C CA . TRP A 1 492 ? 4.664 -11.504 -17.740 1.00 97.75 492 TRP A CA 1
ATOM 3890 C C . TRP A 1 492 ? 5.223 -11.751 -19.146 1.00 97.75 492 TRP A C 1
ATOM 3892 O O . TRP A 1 492 ? 6.394 -11.462 -19.383 1.00 97.75 492 TRP A O 1
ATOM 3902 N N . LEU A 1 493 ? 4.375 -12.164 -20.097 1.00 96.62 493 LEU A N 1
ATOM 3903 C CA . LEU A 1 493 ? 4.727 -12.299 -21.515 1.00 96.62 493 LEU A CA 1
ATOM 3904 C C . LEU A 1 493 ? 5.221 -10.975 -22.113 1.00 96.62 493 LEU A C 1
ATOM 3906 O O . LEU A 1 493 ? 6.211 -10.970 -22.831 1.00 96.62 493 LEU A O 1
ATOM 3910 N N . SER A 1 494 ? 4.595 -9.843 -21.777 1.00 95.94 494 SER A N 1
ATOM 3911 C CA . SER A 1 494 ? 5.022 -8.522 -22.268 1.00 95.94 494 SER A CA 1
ATOM 3912 C C . SER A 1 494 ? 6.317 -7.981 -21.651 1.00 95.94 494 SER A C 1
ATOM 3914 O O . SER A 1 494 ? 6.826 -6.962 -22.117 1.00 95.94 494 SER A O 1
ATOM 3916 N N . LEU A 1 495 ? 6.830 -8.631 -20.601 1.00 96.25 495 LEU A N 1
ATOM 3917 C CA . LEU A 1 495 ? 8.156 -8.368 -20.042 1.00 96.25 495 LEU A CA 1
ATOM 3918 C C . LEU A 1 495 ? 9.241 -9.219 -20.723 1.00 96.25 495 LEU A C 1
ATOM 3920 O O . LEU A 1 495 ? 10.410 -8.836 -20.719 1.00 96.25 495 LEU A O 1
ATOM 3924 N N . GLN A 1 496 ? 8.867 -10.364 -21.302 1.00 96.31 496 GLN A N 1
ATOM 3925 C CA . GLN A 1 496 ? 9.810 -11.241 -21.987 1.00 96.31 496 GLN A CA 1
ATOM 3926 C C . GLN A 1 496 ? 10.264 -10.631 -23.322 1.00 96.31 496 GLN A C 1
ATOM 3928 O O . GLN A 1 496 ? 9.497 -9.924 -23.977 1.00 96.31 496 GLN A O 1
ATOM 3933 N N . PRO A 1 497 ? 11.500 -10.912 -23.766 1.00 94.88 497 PRO A N 1
ATOM 3934 C CA . PRO A 1 497 ? 11.950 -10.524 -25.098 1.00 94.88 497 PRO A CA 1
ATOM 3935 C C . PRO A 1 497 ?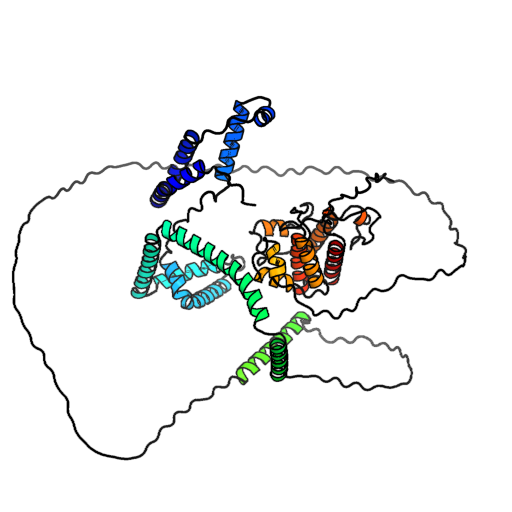 11.236 -11.333 -26.194 1.00 94.88 497 PRO A C 1
ATOM 3937 O O . PRO A 1 497 ? 10.938 -12.514 -26.009 1.00 94.88 497 PRO A O 1
ATOM 3940 N N . ASP A 1 498 ? 11.041 -10.724 -27.368 1.00 94.88 498 ASP A N 1
ATOM 3941 C CA . ASP A 1 498 ? 10.244 -11.278 -28.479 1.00 94.88 498 ASP A CA 1
ATOM 3942 C C . ASP A 1 498 ? 10.635 -12.710 -28.884 1.00 94.88 498 ASP A C 1
ATOM 3944 O O . ASP A 1 498 ? 9.776 -13.520 -29.234 1.00 94.88 498 ASP A O 1
ATOM 3948 N N . TRP A 1 499 ? 11.926 -13.059 -28.798 1.00 94.38 499 TRP A N 1
ATOM 3949 C CA . TRP A 1 499 ? 12.413 -14.401 -29.137 1.00 94.38 499 TRP A CA 1
ATOM 3950 C C . TRP A 1 499 ? 11.815 -15.510 -28.264 1.00 94.38 499 TRP A C 1
ATOM 3952 O O . TRP A 1 499 ? 11.751 -16.649 -28.719 1.00 94.38 499 TRP A O 1
ATOM 3962 N N . ARG A 1 500 ? 11.351 -15.173 -27.055 1.00 95.19 500 ARG A N 1
ATOM 3963 C CA . ARG A 1 500 ? 10.768 -16.094 -26.072 1.00 95.19 500 ARG A CA 1
ATOM 3964 C C . ARG A 1 500 ? 9.253 -16.284 -26.238 1.00 95.19 500 ARG A C 1
ATOM 3966 O O . ARG A 1 500 ? 8.699 -17.247 -25.716 1.00 95.19 500 ARG A O 1
ATOM 3973 N N . VAL A 1 501 ? 8.592 -15.356 -26.941 1.00 94.38 501 VAL A N 1
ATOM 3974 C CA . VAL A 1 501 ? 7.120 -15.197 -26.985 1.00 94.38 501 VAL A CA 1
ATOM 3975 C C . VAL A 1 501 ? 6.526 -15.509 -28.368 1.00 94.38 501 VAL A C 1
ATOM 3977 O O . VAL A 1 501 ? 5.312 -15.444 -28.537 1.00 94.38 501 VAL A O 1
ATOM 3980 N N . LYS A 1 502 ? 7.359 -15.876 -29.354 1.00 86.94 502 LYS A N 1
ATOM 3981 C CA . LYS A 1 502 ? 6.987 -16.052 -30.775 1.00 86.94 502 LYS A CA 1
ATOM 3982 C C . LYS A 1 502 ? 5.662 -16.782 -31.012 1.00 86.94 502 LYS A C 1
ATOM 3984 O O . LYS A 1 502 ? 4.840 -16.294 -31.780 1.00 86.94 502 LYS A O 1
ATOM 3989 N N . ASP A 1 503 ? 5.450 -17.902 -30.325 1.00 87.69 503 ASP A N 1
ATOM 3990 C CA . ASP A 1 503 ? 4.310 -18.796 -30.563 1.00 87.69 503 ASP A CA 1
ATOM 3991 C C . ASP A 1 503 ? 3.114 -18.532 -29.625 1.00 87.69 503 ASP A C 1
ATOM 3993 O O . ASP A 1 503 ? 2.127 -19.265 -29.649 1.00 87.69 503 ASP A O 1
ATOM 3997 N N . ALA A 1 504 ? 3.203 -17.505 -28.765 1.00 84.56 504 ALA A N 1
ATOM 3998 C CA . ALA A 1 504 ? 2.233 -17.171 -27.711 1.00 84.56 504 ALA A CA 1
ATOM 3999 C C . ALA A 1 504 ? 1.856 -18.340 -26.766 1.00 84.56 504 ALA A C 1
ATOM 4001 O O . ALA A 1 504 ? 0.843 -18.283 -26.060 1.00 84.56 504 ALA A O 1
ATOM 4002 N N . THR A 1 505 ? 2.676 -19.394 -26.730 1.00 91.00 505 THR A N 1
ATOM 4003 C CA . THR A 1 505 ? 2.499 -20.571 -25.879 1.00 91.00 505 THR A CA 1
ATOM 4004 C C . THR A 1 505 ? 2.738 -20.252 -24.402 1.00 91.00 505 THR A C 1
ATOM 4006 O O . THR A 1 505 ? 3.348 -19.245 -24.032 1.00 91.00 505 THR A O 1
ATOM 4009 N N . TRP A 1 506 ? 2.192 -21.106 -23.533 1.00 94.44 506 TRP A N 1
ATOM 4010 C CA . TRP A 1 506 ? 2.356 -21.007 -22.087 1.00 94.44 506 TRP A CA 1
ATOM 4011 C C . TRP A 1 506 ? 2.814 -22.353 -21.510 1.00 94.44 506 TRP A C 1
ATOM 4013 O O . TRP A 1 506 ? 2.103 -23.337 -21.730 1.00 94.44 506 TRP A O 1
ATOM 4023 N N . PRO A 1 507 ? 3.928 -22.407 -20.754 1.00 95.25 507 PRO A N 1
ATOM 4024 C CA . PRO A 1 507 ? 4.881 -21.316 -20.501 1.00 95.25 507 PRO A CA 1
ATOM 4025 C C . PRO A 1 507 ? 5.647 -20.865 -21.773 1.00 95.25 507 PRO A C 1
ATOM 4027 O O . PRO A 1 507 ? 5.592 -21.553 -22.793 1.00 95.25 507 PRO A O 1
ATOM 4030 N N . PRO A 1 508 ? 6.335 -19.704 -21.737 1.00 95.75 508 PRO A N 1
ATOM 4031 C CA . PRO A 1 508 ? 7.258 -19.263 -22.789 1.00 95.75 508 PRO A CA 1
ATOM 4032 C C . PRO A 1 508 ? 8.397 -20.262 -23.042 1.00 95.75 508 PRO A C 1
ATOM 4034 O O . PRO A 1 508 ? 8.722 -21.074 -22.178 1.00 95.75 508 PRO A O 1
ATOM 4037 N N . SER A 1 509 ? 9.078 -20.152 -24.188 1.00 95.44 509 SER A N 1
ATOM 4038 C CA . SER A 1 509 ? 10.225 -21.026 -24.476 1.00 95.44 509 SER A CA 1
ATOM 4039 C C . SER A 1 509 ? 11.393 -20.805 -23.501 1.00 95.44 509 SER A C 1
ATOM 4041 O O . SER A 1 509 ? 11.687 -19.684 -23.072 1.00 95.44 509 SER A O 1
ATOM 4043 N N . HIS A 1 510 ? 12.072 -21.898 -23.149 1.00 95.88 510 HIS A N 1
ATOM 4044 C CA . HIS A 1 510 ? 13.305 -21.915 -22.349 1.00 95.88 510 HIS A CA 1
ATOM 4045 C C . HIS A 1 510 ? 14.556 -22.067 -23.236 1.00 95.88 510 HIS A C 1
ATOM 4047 O O . HIS A 1 510 ? 15.677 -22.144 -22.741 1.00 95.88 510 HIS A O 1
ATOM 4053 N N . GLU A 1 511 ? 14.391 -22.083 -24.560 1.00 94.50 511 GLU A N 1
ATOM 4054 C CA . GLU A 1 511 ? 15.504 -22.086 -25.509 1.00 94.50 511 GLU A CA 1
ATOM 4055 C C . GLU A 1 511 ? 16.033 -20.660 -25.708 1.00 94.50 511 GLU A C 1
ATOM 4057 O O . GLU A 1 511 ? 15.314 -19.780 -26.183 1.00 94.50 511 GLU A O 1
ATOM 4062 N N . ILE A 1 512 ? 17.301 -20.423 -25.358 1.00 93.44 512 ILE A N 1
ATOM 4063 C CA . ILE A 1 512 ? 17.962 -19.122 -25.531 1.00 93.44 512 ILE A CA 1
ATOM 4064 C C . ILE A 1 512 ? 18.760 -19.131 -26.842 1.00 93.44 512 ILE A C 1
ATOM 4066 O O . ILE A 1 512 ? 19.748 -19.865 -26.941 1.00 93.44 512 ILE A O 1
ATOM 4070 N N . PRO A 1 513 ? 18.406 -18.303 -27.844 1.00 94.38 513 PRO A N 1
ATOM 4071 C CA . PRO A 1 513 ? 19.213 -18.167 -29.049 1.00 94.38 513 PRO A CA 1
ATOM 4072 C C . PRO A 1 513 ? 20.584 -17.550 -28.737 1.00 94.38 513 PRO A C 1
ATOM 4074 O O . PRO A 1 513 ? 20.717 -16.686 -27.868 1.00 94.38 513 PRO A O 1
ATOM 4077 N N . VAL A 1 514 ? 21.617 -17.956 -29.477 1.00 92.62 514 VAL A N 1
ATOM 4078 C CA . VAL A 1 514 ? 22.993 -17.475 -29.267 1.00 92.62 514 VAL A CA 1
ATOM 4079 C C . VAL A 1 514 ? 23.065 -15.944 -29.375 1.00 92.62 514 VAL A C 1
ATOM 4081 O O . VAL A 1 514 ? 22.712 -15.369 -30.404 1.00 92.62 514 VAL A O 1
ATOM 4084 N N . GLY A 1 515 ? 23.558 -15.290 -28.318 1.00 89.12 515 GLY A N 1
ATOM 4085 C CA . GLY A 1 515 ? 23.684 -13.828 -28.226 1.00 89.12 515 GLY A CA 1
ATOM 4086 C C . GLY A 1 515 ? 22.451 -13.098 -27.674 1.00 89.12 515 GLY A C 1
ATOM 4087 O O . GLY A 1 515 ? 22.504 -11.883 -27.484 1.00 89.12 515 GLY A O 1
ATOM 4088 N N . CYS A 1 516 ? 21.357 -13.805 -27.382 1.00 90.75 516 CYS A N 1
ATOM 4089 C CA . CYS A 1 516 ? 20.198 -13.240 -26.695 1.00 90.75 516 CYS A CA 1
ATOM 4090 C C . CYS A 1 516 ? 20.397 -13.192 -25.171 1.00 90.75 516 CYS A C 1
ATOM 4092 O O . CYS A 1 516 ? 21.110 -14.009 -24.595 1.00 90.75 516 CYS A O 1
ATOM 4094 N N . HIS A 1 517 ? 19.757 -12.222 -24.514 1.00 89.38 517 HIS A N 1
ATOM 4095 C CA . HIS A 1 517 ? 19.901 -11.960 -23.080 1.00 89.38 517 HIS A CA 1
ATOM 4096 C C . HIS A 1 517 ? 18.583 -11.429 -22.472 1.00 89.38 517 HIS A C 1
ATOM 4098 O O . HIS A 1 517 ? 17.690 -10.994 -23.201 1.00 89.38 517 HIS A O 1
ATOM 4104 N N . LEU A 1 518 ? 18.452 -11.487 -21.140 1.00 92.88 518 LEU A N 1
ATOM 4105 C CA . LEU A 1 518 ? 17.224 -11.180 -20.379 1.00 92.88 518 LEU A CA 1
ATOM 4106 C C . LEU A 1 518 ? 17.260 -9.802 -19.672 1.00 92.88 518 LEU A C 1
ATOM 4108 O O . LEU A 1 518 ? 16.633 -9.612 -18.633 1.00 92.88 518 LEU A O 1
ATOM 4112 N N . SER A 1 519 ? 17.972 -8.812 -20.220 1.00 88.69 519 SER A N 1
ATOM 4113 C CA . SER A 1 519 ? 18.111 -7.469 -19.610 1.00 88.69 519 SER A CA 1
ATOM 4114 C C . SER A 1 519 ? 16.773 -6.765 -19.351 1.00 88.69 519 SER A C 1
ATOM 4116 O O . SER A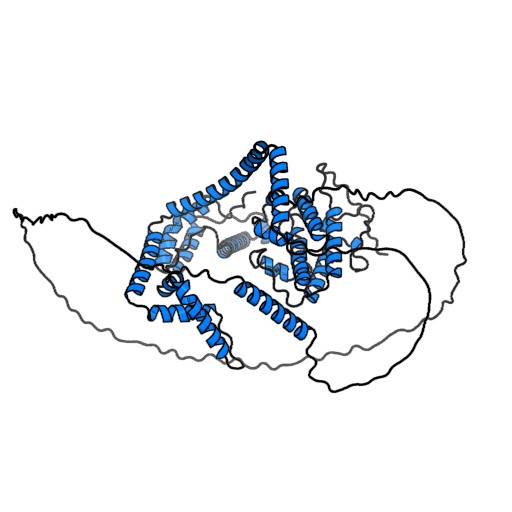 1 519 ? 16.622 -6.101 -18.330 1.00 88.69 519 SER A O 1
ATOM 4118 N N . ASN A 1 520 ? 15.777 -6.964 -20.221 1.00 89.56 520 ASN A N 1
ATOM 4119 C CA . ASN A 1 520 ? 14.451 -6.332 -20.137 1.00 89.56 520 ASN A CA 1
ATOM 4120 C C . ASN A 1 520 ? 13.657 -6.665 -18.854 1.00 89.56 520 ASN A C 1
ATOM 4122 O O . ASN A 1 520 ? 12.695 -5.966 -18.533 1.00 89.56 520 ASN A O 1
ATOM 4126 N N . VAL A 1 521 ? 14.039 -7.721 -18.126 1.00 93.12 521 VAL A N 1
ATOM 4127 C CA . VAL A 1 521 ? 13.462 -8.103 -16.823 1.00 93.12 521 VAL A CA 1
ATOM 4128 C C . VAL A 1 521 ? 14.419 -7.871 -15.649 1.00 93.12 521 VAL A C 1
ATOM 4130 O O . VAL A 1 521 ? 13.988 -7.936 -14.500 1.00 93.12 521 VAL A O 1
ATOM 4133 N N . ALA A 1 522 ? 15.689 -7.550 -15.908 1.00 93.19 522 ALA A N 1
ATOM 4134 C CA . ALA A 1 522 ? 16.764 -7.453 -14.919 1.00 93.19 522 ALA A CA 1
ATOM 4135 C C . ALA A 1 522 ? 16.779 -6.112 -14.149 1.00 93.19 522 ALA A C 1
ATOM 4137 O O . ALA A 1 522 ? 17.791 -5.412 -14.095 1.00 93.19 522 ALA A O 1
ATOM 4138 N N . TYR A 1 523 ? 15.640 -5.751 -13.555 1.00 94.31 523 TYR A N 1
ATOM 4139 C CA . TYR A 1 523 ? 15.497 -4.576 -12.694 1.00 94.31 523 TYR A CA 1
ATOM 4140 C C . TYR A 1 523 ? 15.374 -4.997 -11.230 1.00 94.31 523 TYR A C 1
ATOM 4142 O O . TYR A 1 523 ? 14.426 -5.698 -10.872 1.00 94.31 523 TYR A O 1
ATOM 4150 N N . ALA A 1 524 ? 16.286 -4.526 -10.385 1.00 92.94 524 ALA A N 1
ATOM 4151 C CA . ALA A 1 524 ? 16.199 -4.668 -8.934 1.00 92.94 524 ALA A CA 1
ATOM 4152 C C . ALA A 1 524 ? 15.264 -3.603 -8.328 1.00 92.94 524 ALA A C 1
ATOM 4154 O O . ALA A 1 524 ? 14.874 -2.629 -8.990 1.00 92.94 524 ALA A O 1
ATOM 4155 N N . GLY A 1 525 ? 14.918 -3.754 -7.050 1.00 92.88 525 GLY A N 1
ATOM 4156 C CA . GLY A 1 525 ? 14.191 -2.740 -6.291 1.00 92.88 525 GLY A CA 1
ATOM 4157 C C . GLY A 1 525 ? 12.671 -2.954 -6.168 1.00 92.88 525 GLY A C 1
ATOM 4158 O O . GLY A 1 525 ? 12.080 -3.850 -6.776 1.00 92.88 525 GLY A O 1
ATOM 4159 N N . PRO A 1 526 ? 11.966 -2.058 -5.445 1.00 92.12 526 PRO A N 1
ATOM 4160 C CA . PRO A 1 526 ? 10.558 -2.236 -5.056 1.00 92.12 526 PRO A CA 1
ATOM 4161 C C . PRO A 1 526 ? 9.551 -2.184 -6.217 1.00 92.12 526 PRO A C 1
ATOM 4163 O O . PRO A 1 526 ? 8.374 -2.491 -6.024 1.00 92.12 526 PRO A O 1
ATOM 4166 N N . ASN A 1 527 ? 9.979 -1.735 -7.402 1.00 94.19 527 ASN A N 1
ATOM 4167 C CA . ASN A 1 527 ? 9.189 -1.750 -8.639 1.00 94.19 527 ASN A CA 1
ATOM 4168 C C . ASN A 1 527 ? 9.809 -2.670 -9.717 1.00 94.19 527 ASN A C 1
ATOM 4170 O O . ASN A 1 527 ? 9.299 -2.705 -10.841 1.00 94.19 527 ASN A O 1
ATOM 4174 N N . GLY A 1 528 ? 10.912 -3.345 -9.385 1.00 95.31 528 GLY A N 1
ATOM 4175 C CA . GLY A 1 528 ? 11.621 -4.310 -10.213 1.00 95.31 528 GLY A CA 1
ATOM 4176 C C . GLY A 1 528 ? 11.058 -5.720 -10.033 1.00 95.31 528 GLY A C 1
ATOM 4177 O O . GLY A 1 528 ? 9.849 -5.896 -9.853 1.00 95.31 528 GLY A O 1
ATOM 4178 N N . PHE A 1 529 ? 11.931 -6.725 -10.052 1.00 95.81 529 PHE A N 1
ATOM 4179 C CA . PHE A 1 529 ? 11.565 -8.142 -10.022 1.00 95.81 529 PHE A CA 1
ATOM 4180 C C . PHE A 1 529 ? 10.767 -8.551 -8.773 1.00 95.81 529 PHE A C 1
ATOM 4182 O O . PHE A 1 529 ? 9.884 -9.408 -8.859 1.00 95.81 529 PHE A O 1
ATOM 4189 N N . PHE A 1 530 ? 10.956 -7.857 -7.644 1.00 95.00 530 PHE A N 1
ATOM 4190 C CA . PHE A 1 530 ? 10.109 -8.008 -6.456 1.00 95.00 530 PHE A CA 1
ATOM 4191 C C . PHE A 1 530 ? 8.601 -7.933 -6.766 1.00 95.00 530 PHE A C 1
ATOM 4193 O O . PHE A 1 530 ? 7.790 -8.629 -6.157 1.00 95.00 530 PHE A O 1
ATOM 4200 N N . LEU A 1 531 ? 8.200 -7.122 -7.750 1.00 96.12 531 LEU A N 1
ATOM 4201 C CA . LEU A 1 531 ? 6.800 -6.963 -8.143 1.00 96.12 531 LEU A CA 1
ATOM 4202 C C . LEU A 1 531 ? 6.216 -8.231 -8.799 1.00 96.12 531 LEU A C 1
ATOM 4204 O O . LEU A 1 531 ? 5.010 -8.481 -8.699 1.00 96.12 531 LEU A O 1
ATOM 4208 N N . VAL A 1 532 ? 7.064 -9.043 -9.436 1.00 97.62 532 VAL A N 1
ATOM 4209 C CA . VAL A 1 532 ? 6.713 -10.348 -10.018 1.00 97.62 532 VAL A CA 1
ATOM 4210 C C . VAL A 1 532 ? 6.482 -11.362 -8.898 1.00 97.62 532 VAL A C 1
ATOM 4212 O O . VAL A 1 532 ? 5.412 -11.964 -8.843 1.00 97.62 532 VAL A O 1
ATOM 4215 N N . LEU A 1 533 ? 7.404 -11.466 -7.931 1.00 96.50 533 LEU A N 1
ATOM 4216 C CA . LEU A 1 533 ? 7.205 -12.302 -6.738 1.00 96.50 533 LEU A CA 1
ATOM 4217 C C . LEU A 1 533 ? 5.956 -11.908 -5.956 1.00 96.50 533 LEU A C 1
ATOM 4219 O O . LEU A 1 533 ? 5.151 -12.757 -5.580 1.00 96.50 533 LEU A O 1
ATOM 4223 N N . LEU A 1 534 ? 5.773 -10.611 -5.710 1.00 95.81 534 LEU A N 1
ATOM 4224 C CA . LEU A 1 534 ? 4.647 -10.117 -4.935 1.00 95.81 534 LEU A CA 1
ATOM 4225 C C . LEU A 1 534 ? 3.316 -10.515 -5.587 1.00 95.81 534 LEU A C 1
ATOM 4227 O O . LEU A 1 534 ? 2.405 -10.970 -4.899 1.00 95.81 534 LEU A O 1
ATOM 4231 N N . THR A 1 535 ? 3.214 -10.400 -6.911 1.00 97.50 535 THR A N 1
ATOM 4232 C CA . THR A 1 535 ? 2.009 -10.802 -7.647 1.00 97.50 535 THR A CA 1
ATOM 4233 C C . THR A 1 535 ? 1.833 -12.321 -7.715 1.00 97.50 535 THR A C 1
ATOM 4235 O O . THR A 1 535 ? 0.717 -12.792 -7.503 1.00 97.50 535 THR A O 1
ATOM 4238 N N . LEU A 1 536 ? 2.908 -13.102 -7.874 1.00 97.69 536 LEU A N 1
ATOM 4239 C CA . LEU A 1 536 ? 2.845 -14.560 -7.710 1.00 97.69 536 LEU A CA 1
ATOM 4240 C C . LEU A 1 536 ? 2.348 -14.958 -6.317 1.00 97.69 536 LEU A C 1
ATOM 4242 O O . LEU A 1 536 ? 1.499 -15.833 -6.210 1.00 97.69 536 LEU A O 1
ATOM 4246 N N . SER A 1 537 ? 2.765 -14.280 -5.247 1.00 96.44 537 SER A N 1
ATOM 4247 C CA . SER A 1 537 ? 2.276 -14.584 -3.893 1.00 96.44 537 SER A CA 1
ATOM 4248 C C . SER A 1 537 ? 0.770 -14.306 -3.722 1.00 96.44 537 SER A C 1
ATOM 4250 O O . SER A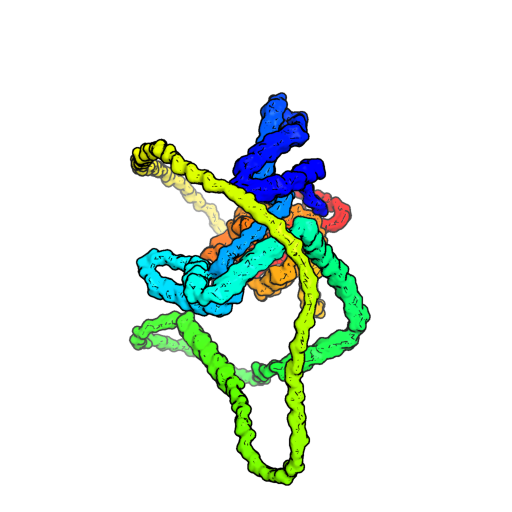 1 537 ? 0.092 -14.933 -2.902 1.00 96.44 537 SER A O 1
ATOM 4252 N N . TRP A 1 538 ? 0.200 -13.392 -4.517 1.00 97.00 538 TRP A N 1
ATOM 4253 C CA . TRP A 1 538 ? -1.250 -13.188 -4.574 1.00 97.00 538 TRP A CA 1
ATOM 4254 C C . TRP A 1 538 ? -1.947 -14.324 -5.327 1.00 97.00 538 TRP A C 1
ATOM 4256 O O . TRP A 1 538 ? -3.025 -14.731 -4.909 1.00 97.00 538 TRP A O 1
ATOM 4266 N N . TRP A 1 539 ? -1.333 -14.872 -6.381 1.00 97.50 539 TRP A N 1
ATOM 4267 C CA . TRP A 1 539 ? -1.835 -16.061 -7.079 1.00 97.50 539 TRP A CA 1
ATOM 4268 C C . TRP A 1 539 ? -1.726 -17.318 -6.203 1.00 97.50 539 TRP A C 1
ATOM 4270 O O . TRP A 1 539 ? -2.731 -17.991 -5.994 1.00 97.50 539 TRP A O 1
ATOM 4280 N N . GLY A 1 540 ? -0.577 -17.580 -5.576 1.00 96.00 540 GLY A N 1
ATOM 4281 C CA . GLY A 1 540 ? -0.395 -18.702 -4.648 1.00 96.00 540 GLY A CA 1
ATOM 4282 C C . GLY A 1 540 ? -1.401 -18.687 -3.494 1.00 96.00 540 GLY A C 1
ATOM 4283 O O . GLY A 1 540 ? -1.875 -19.738 -3.069 1.00 96.00 540 GLY A O 1
ATOM 4284 N N . ARG A 1 541 ? -1.843 -17.498 -3.056 1.00 95.06 541 ARG A N 1
ATOM 4285 C CA . ARG A 1 541 ? -2.949 -17.375 -2.099 1.00 95.06 541 ARG A CA 1
ATOM 4286 C C . ARG A 1 541 ? -4.285 -17.887 -2.652 1.00 95.06 541 ARG A C 1
ATOM 4288 O O . ARG A 1 541 ? -5.007 -18.545 -1.915 1.00 95.06 541 ARG A O 1
ATOM 4295 N N . LEU A 1 542 ? -4.601 -17.633 -3.925 1.00 96.06 542 LEU A N 1
ATOM 4296 C CA . LEU A 1 542 ? -5.801 -18.172 -4.584 1.00 96.06 542 LEU A CA 1
ATOM 4297 C C . LEU A 1 542 ? -5.760 -19.704 -4.684 1.00 96.06 542 LEU A C 1
ATOM 4299 O O . LEU A 1 542 ? -6.809 -20.332 -4.574 1.00 96.06 542 LEU A O 1
ATOM 4303 N N . VAL A 1 543 ? -4.571 -20.292 -4.872 1.00 95.94 543 VAL A N 1
ATOM 4304 C CA . VAL A 1 543 ? -4.367 -21.753 -4.858 1.00 95.94 543 VAL A CA 1
ATOM 4305 C C . VAL A 1 543 ? -4.639 -22.310 -3.457 1.00 95.94 543 VAL A C 1
ATOM 4307 O O . VAL A 1 543 ? -5.435 -23.232 -3.308 1.00 95.94 543 VAL A O 1
ATOM 4310 N N . VAL A 1 544 ? -4.053 -21.705 -2.415 1.00 94.38 544 VAL A N 1
ATOM 4311 C CA . VAL A 1 544 ? -4.275 -22.091 -1.004 1.00 94.38 544 VAL A CA 1
ATOM 4312 C C . VAL A 1 544 ? -5.743 -21.929 -0.583 1.00 94.38 544 VAL A C 1
ATOM 4314 O O . VAL A 1 544 ? -6.269 -22.761 0.151 1.00 94.38 544 VAL A O 1
ATOM 4317 N N . ASP A 1 545 ? -6.427 -20.891 -1.072 1.00 94.62 545 ASP A N 1
ATOM 4318 C CA . ASP A 1 545 ? -7.860 -20.666 -0.843 1.00 94.62 545 ASP A CA 1
ATOM 4319 C C . ASP A 1 545 ? -8.767 -21.574 -1.716 1.00 94.62 545 ASP A C 1
ATOM 4321 O O . ASP A 1 545 ? -9.993 -21.468 -1.642 1.00 94.62 545 ASP A O 1
ATOM 4325 N N . GLY A 1 546 ? -8.197 -22.468 -2.538 1.00 95.88 546 GLY A N 1
ATOM 4326 C CA . GLY A 1 546 ? -8.927 -23.437 -3.368 1.00 95.88 546 GLY A CA 1
ATOM 4327 C C . GLY A 1 546 ? -9.716 -22.824 -4.531 1.00 95.88 546 GLY A C 1
ATOM 4328 O O . GLY A 1 546 ? -10.669 -23.428 -5.020 1.00 95.88 546 GLY A O 1
ATOM 4329 N N . LEU A 1 547 ? -9.362 -21.606 -4.953 1.00 96.38 547 LEU A N 1
ATOM 4330 C CA . LEU A 1 547 ? -10.094 -20.831 -5.962 1.00 96.38 547 LEU A CA 1
ATOM 4331 C C . LEU A 1 547 ? -9.598 -21.059 -7.396 1.00 96.38 547 LEU A C 1
ATOM 4333 O O . LEU A 1 547 ? -10.302 -20.696 -8.340 1.00 96.38 547 LEU A O 1
ATOM 4337 N N . VAL A 1 548 ? -8.383 -21.590 -7.560 1.00 96.19 548 VAL A N 1
ATOM 4338 C CA . VAL A 1 548 ? -7.722 -21.848 -8.850 1.00 96.19 548 VAL A CA 1
ATOM 4339 C C . VAL A 1 548 ? -6.853 -23.099 -8.756 1.00 96.19 548 VAL A C 1
ATOM 4341 O O . VAL A 1 548 ? -6.419 -23.470 -7.666 1.00 96.19 548 VAL A O 1
ATOM 4344 N N . ASP A 1 549 ? -6.599 -23.733 -9.898 1.00 94.88 549 ASP A N 1
ATOM 4345 C CA . ASP A 1 549 ? -5.744 -24.916 -9.982 1.00 94.88 549 ASP A CA 1
ATOM 4346 C C . ASP A 1 549 ? -4.264 -24.596 -9.693 1.00 94.88 549 ASP A C 1
ATOM 4348 O O . ASP A 1 549 ? -3.779 -23.495 -9.976 1.00 94.88 549 ASP A O 1
ATOM 4352 N N . SER A 1 550 ? -3.544 -25.567 -9.126 1.00 96.19 550 SER A N 1
ATOM 4353 C CA . SER A 1 550 ? -2.136 -25.415 -8.757 1.00 96.19 550 SER A CA 1
ATOM 4354 C C . SER A 1 550 ? -1.168 -25.634 -9.921 1.00 96.19 550 SER A C 1
ATOM 4356 O O . SER A 1 550 ? -0.071 -25.080 -9.875 1.00 96.19 550 SER A O 1
ATOM 4358 N N . ALA A 1 551 ? -1.532 -26.378 -10.974 1.00 96.62 551 ALA A N 1
ATOM 4359 C CA . ALA A 1 551 ? -0.589 -26.706 -12.045 1.00 96.62 551 ALA A CA 1
ATOM 4360 C C . ALA A 1 551 ? -0.195 -25.470 -12.868 1.00 96.62 551 ALA A C 1
ATOM 4362 O O . ALA A 1 551 ? 0.979 -25.289 -13.188 1.00 96.62 551 ALA A O 1
ATOM 4363 N N . GLU A 1 552 ? -1.143 -24.573 -13.163 1.00 95.75 552 GLU A N 1
ATOM 4364 C CA . GLU A 1 552 ? -0.836 -23.316 -13.866 1.00 95.75 552 GLU A CA 1
ATOM 4365 C C . GLU A 1 552 ? 0.040 -22.373 -13.023 1.00 95.75 552 GLU A C 1
ATOM 4367 O O . GLU A 1 552 ? 0.876 -21.652 -13.569 1.00 95.75 552 GLU A O 1
ATOM 4372 N N . PHE A 1 553 ? -0.110 -22.421 -11.696 1.00 97.12 553 PHE A N 1
ATOM 4373 C CA . PHE A 1 553 ? 0.698 -21.642 -10.762 1.00 97.12 553 PHE A CA 1
ATOM 4374 C C . PHE A 1 553 ? 2.127 -22.189 -10.613 1.00 97.12 553 PHE A C 1
ATOM 4376 O O . PHE A 1 553 ? 3.075 -21.407 -10.654 1.00 97.12 553 PHE A O 1
ATOM 4383 N N . GLU A 1 554 ? 2.304 -23.510 -10.504 1.00 96.69 554 GLU A N 1
ATOM 4384 C CA . GLU A 1 554 ? 3.637 -24.137 -10.478 1.00 96.69 554 GLU A CA 1
ATOM 4385 C C . GLU A 1 554 ? 4.381 -23.879 -11.806 1.00 96.69 554 GLU A C 1
ATOM 4387 O O . GLU A 1 554 ? 5.534 -23.457 -11.775 1.00 96.69 554 GLU A O 1
ATOM 4392 N N . MET A 1 555 ? 3.708 -23.957 -12.968 1.00 97.12 555 MET A N 1
ATOM 4393 C CA . MET A 1 555 ? 4.306 -23.545 -14.255 1.00 97.12 555 MET A CA 1
ATOM 4394 C C . MET A 1 555 ? 4.759 -22.074 -14.264 1.00 97.12 555 MET A C 1
ATOM 4396 O O . MET A 1 555 ? 5.767 -21.742 -14.887 1.00 97.12 555 MET A O 1
ATOM 4400 N N . ALA A 1 556 ? 4.034 -21.178 -13.585 1.00 97.94 556 ALA A N 1
ATOM 4401 C CA . ALA A 1 556 ? 4.425 -19.775 -13.461 1.00 97.94 556 ALA A CA 1
ATOM 4402 C C . ALA A 1 556 ? 5.626 -19.578 -12.516 1.00 97.94 556 ALA A C 1
ATOM 4404 O O . ALA A 1 556 ? 6.479 -18.735 -12.792 1.00 97.94 556 ALA A O 1
ATOM 4405 N N . ILE A 1 557 ? 5.718 -20.352 -11.427 1.00 97.69 557 ILE A N 1
ATOM 4406 C CA . ILE A 1 557 ? 6.894 -20.370 -10.544 1.00 97.69 557 ILE A CA 1
ATOM 4407 C C . ILE A 1 557 ? 8.120 -20.869 -11.308 1.00 97.69 557 ILE A C 1
ATOM 4409 O O . ILE A 1 557 ? 9.149 -20.196 -11.280 1.00 97.69 557 ILE A O 1
ATOM 4413 N N . ASP A 1 558 ? 8.006 -22.003 -12.001 1.00 97.44 558 ASP A N 1
ATOM 4414 C CA . ASP A 1 558 ? 9.107 -22.624 -12.744 1.00 97.44 558 ASP A CA 1
ATOM 4415 C C . ASP A 1 558 ? 9.657 -21.684 -13.821 1.00 97.44 558 ASP A C 1
ATOM 4417 O O . ASP A 1 558 ? 10.871 -21.545 -13.970 1.00 97.44 558 ASP A O 1
ATOM 4421 N N . ASP A 1 559 ? 8.776 -20.965 -14.522 1.00 98.06 559 ASP A N 1
ATOM 4422 C CA . ASP A 1 559 ? 9.178 -20.004 -15.545 1.00 98.06 559 ASP A CA 1
ATOM 4423 C C . ASP A 1 559 ? 9.941 -18.795 -14.981 1.00 98.06 559 ASP A C 1
ATOM 4425 O O . ASP A 1 559 ? 10.954 -18.362 -15.537 1.00 98.06 559 ASP A O 1
ATOM 4429 N N . VAL A 1 560 ? 9.475 -18.253 -13.854 1.00 97.88 560 VAL A N 1
ATOM 4430 C CA . VAL A 1 560 ? 10.100 -17.101 -13.187 1.00 97.88 560 VAL A CA 1
ATOM 4431 C C . VAL A 1 560 ? 11.415 -17.511 -12.504 1.00 97.88 560 VAL A C 1
ATOM 4433 O O . VAL A 1 560 ? 12.387 -16.753 -12.543 1.00 97.88 560 VAL A O 1
ATOM 4436 N N . LEU A 1 561 ? 11.479 -18.721 -11.938 1.00 97.19 561 LEU A N 1
ATOM 4437 C CA . LEU A 1 561 ? 12.689 -19.325 -11.371 1.00 97.19 561 LEU A CA 1
ATOM 4438 C C . LEU A 1 561 ? 13.748 -19.576 -12.454 1.00 97.19 561 LEU A C 1
ATOM 4440 O O . LEU A 1 561 ? 14.928 -19.280 -12.241 1.00 97.19 561 LEU A O 1
ATOM 4444 N N . TRP A 1 562 ? 13.330 -20.064 -13.624 1.00 97.25 562 TRP A N 1
ATOM 4445 C CA . TRP A 1 562 ? 14.195 -20.197 -14.793 1.00 97.25 562 TRP A CA 1
ATOM 4446 C C . TRP A 1 562 ? 14.746 -18.830 -15.215 1.00 97.25 562 TRP A C 1
ATOM 4448 O O . TRP A 1 562 ? 15.962 -18.672 -15.299 1.00 97.25 562 TRP A O 1
ATOM 4458 N N . VAL A 1 563 ? 13.893 -17.807 -15.367 1.00 96.94 563 VAL A N 1
ATOM 4459 C CA . VAL A 1 563 ? 14.341 -16.448 -15.730 1.00 96.94 563 VAL A CA 1
ATOM 4460 C C . VAL A 1 563 ? 15.385 -15.911 -14.746 1.00 96.94 563 VAL A C 1
ATOM 4462 O O . VAL A 1 563 ? 16.444 -15.465 -15.184 1.00 96.94 563 VAL A O 1
ATOM 4465 N N . LEU A 1 564 ? 15.148 -15.998 -13.433 1.00 96.00 564 LEU A N 1
ATOM 4466 C CA . LEU A 1 564 ? 16.123 -15.558 -12.422 1.00 96.00 564 LEU A CA 1
ATOM 4467 C C . LEU A 1 564 ? 17.435 -16.346 -12.463 1.00 96.00 564 LEU A C 1
ATOM 4469 O O . LEU A 1 564 ? 18.489 -15.776 -12.211 1.00 96.00 564 LEU A O 1
ATOM 4473 N N . SER A 1 565 ? 17.390 -17.632 -12.811 1.00 95.06 565 SER A N 1
ATOM 4474 C CA . SER A 1 565 ? 18.595 -18.464 -12.938 1.00 95.06 565 SER A CA 1
ATOM 4475 C C . SER A 1 565 ? 19.455 -18.097 -14.157 1.00 95.06 565 SER A C 1
ATOM 4477 O O . SER A 1 565 ? 20.642 -18.418 -14.181 1.00 95.06 565 SER A O 1
ATOM 4479 N N . TYR A 1 566 ? 18.876 -17.417 -15.155 1.00 93.31 566 TYR A N 1
ATOM 4480 C CA . TYR A 1 566 ? 19.570 -16.962 -16.365 1.00 93.31 566 TYR A CA 1
ATOM 4481 C C . TYR A 1 566 ? 19.909 -15.467 -16.383 1.00 93.31 566 TYR A C 1
ATOM 4483 O O . TYR A 1 566 ? 20.781 -15.060 -17.157 1.00 93.31 566 TYR A O 1
ATOM 4491 N N . ILE A 1 567 ? 19.280 -14.643 -15.539 1.00 92.31 567 ILE A N 1
ATOM 4492 C CA . ILE A 1 567 ? 19.758 -13.280 -15.296 1.00 92.31 567 ILE A CA 1
ATOM 4493 C C . ILE A 1 567 ? 21.027 -13.376 -14.445 1.00 92.31 567 ILE A C 1
ATOM 4495 O O . ILE A 1 567 ? 20.975 -13.446 -13.218 1.00 92.31 567 ILE A O 1
ATOM 4499 N N . ARG A 1 568 ? 22.187 -13.364 -15.104 1.00 79.62 568 ARG A N 1
ATOM 4500 C CA . ARG A 1 568 ? 23.456 -13.176 -14.400 1.00 79.62 568 ARG A CA 1
ATOM 4501 C C . ARG A 1 568 ? 23.496 -11.768 -13.792 1.00 79.62 568 ARG A C 1
ATOM 4503 O O . ARG A 1 568 ? 23.062 -10.824 -14.462 1.00 79.62 568 ARG A O 1
ATOM 4510 N N . PRO A 1 569 ? 24.062 -11.599 -12.584 1.00 70.25 569 PRO A N 1
ATOM 4511 C CA . PRO A 1 569 ? 24.668 -10.329 -12.207 1.00 70.25 569 PRO A CA 1
ATOM 4512 C C . PRO A 1 569 ? 25.595 -9.870 -13.338 1.00 70.25 569 PRO A C 1
ATOM 4514 O O . PRO A 1 569 ? 26.240 -10.700 -13.982 1.00 70.25 569 PRO A O 1
ATOM 4517 N N . LEU A 1 570 ? 25.638 -8.569 -13.615 1.00 60.75 570 LEU A N 1
ATOM 4518 C CA . LEU A 1 570 ? 26.649 -8.039 -14.526 1.00 60.75 570 LEU A CA 1
ATOM 4519 C C . LEU A 1 570 ? 27.995 -8.168 -13.811 1.00 60.75 570 LEU A C 1
ATOM 4521 O O . LEU A 1 570 ? 28.221 -7.468 -12.825 1.00 60.75 570 LEU A O 1
ATOM 4525 N N . ASP A 1 571 ? 28.839 -9.093 -14.274 1.00 58.56 571 ASP A N 1
ATOM 4526 C CA . ASP A 1 571 ? 30.190 -9.281 -13.745 1.00 58.56 571 ASP A CA 1
ATOM 4527 C C . ASP A 1 571 ? 30.941 -7.931 -13.781 1.00 58.56 571 ASP A C 1
ATOM 4529 O O . ASP A 1 571 ? 30.838 -7.181 -14.759 1.00 58.56 571 ASP A O 1
ATOM 4533 N N . GLU A 1 572 ? 31.672 -7.596 -12.708 1.00 56.62 572 GLU A N 1
ATOM 4534 C CA . GLU A 1 572 ? 32.216 -6.240 -12.468 1.00 56.62 572 GLU A CA 1
ATOM 4535 C C . GLU A 1 572 ? 33.184 -5.735 -13.555 1.00 56.62 572 GLU A C 1
ATOM 4537 O O . GLU A 1 572 ? 33.446 -4.535 -13.640 1.00 56.62 572 GLU A O 1
ATOM 4542 N N . ASP A 1 573 ? 33.666 -6.626 -14.426 1.00 62.31 573 ASP A N 1
ATOM 4543 C CA . ASP A 1 573 ? 34.559 -6.323 -15.548 1.00 62.31 573 ASP A CA 1
ATOM 4544 C C . ASP A 1 573 ? 33.958 -5.356 -16.589 1.00 62.31 573 ASP A C 1
ATOM 4546 O O . ASP A 1 573 ? 34.682 -4.871 -17.461 1.00 62.31 573 ASP A O 1
ATOM 4550 N N . GLY A 1 574 ? 32.651 -5.057 -16.529 1.00 55.38 574 GLY A N 1
ATOM 4551 C CA . GLY A 1 574 ? 32.023 -3.921 -17.229 1.00 55.38 574 GLY A CA 1
ATOM 4552 C C . GLY A 1 574 ? 32.060 -3.976 -18.763 1.00 55.38 574 GLY A C 1
ATOM 4553 O O . GLY A 1 574 ? 31.620 -3.042 -19.438 1.00 55.38 574 GLY A O 1
ATOM 4554 N N . ALA A 1 575 ? 32.576 -5.065 -19.329 1.00 56.97 575 ALA A N 1
ATOM 4555 C CA . ALA A 1 575 ? 32.618 -5.315 -20.754 1.00 56.97 575 ALA A CA 1
ATOM 4556 C C . ALA A 1 575 ? 31.223 -5.725 -21.237 1.00 56.97 575 ALA A C 1
ATOM 4558 O O . ALA A 1 575 ? 30.914 -6.912 -21.344 1.00 56.97 575 ALA A O 1
ATOM 4559 N N . ASP A 1 576 ? 30.397 -4.724 -21.557 1.00 53.00 576 ASP A N 1
ATOM 4560 C CA . ASP A 1 576 ? 29.191 -4.874 -22.373 1.00 53.00 576 ASP A CA 1
ATOM 4561 C C . ASP A 1 576 ? 29.558 -5.655 -23.646 1.00 53.00 576 ASP A C 1
ATOM 4563 O O . ASP A 1 576 ? 30.044 -5.086 -24.627 1.00 53.00 576 ASP A O 1
ATOM 4567 N N . VAL A 1 577 ? 29.358 -6.978 -23.637 1.00 48.91 577 VAL A N 1
ATOM 4568 C CA . VAL A 1 577 ? 29.503 -7.814 -24.831 1.00 48.91 577 VAL A CA 1
ATOM 4569 C C . VAL A 1 577 ? 28.395 -7.361 -25.774 1.00 48.91 577 VAL A C 1
ATOM 4571 O O . VAL A 1 577 ? 27.224 -7.629 -25.482 1.00 48.91 577 VAL A O 1
ATOM 4574 N N . PRO A 1 578 ? 28.697 -6.650 -26.880 1.00 47.81 578 PRO A N 1
ATOM 4575 C CA . PRO A 1 578 ? 27.653 -5.961 -27.614 1.00 47.81 578 PRO A CA 1
ATOM 4576 C C . PRO A 1 578 ? 26.713 -6.998 -28.208 1.00 47.81 578 PRO A C 1
ATOM 4578 O O . PRO A 1 578 ? 27.119 -7.775 -29.077 1.00 47.81 578 PRO A O 1
ATOM 4581 N N . CYS A 1 579 ? 25.461 -7.010 -27.740 1.00 43.53 579 CYS A N 1
ATOM 4582 C CA . CYS A 1 579 ? 24.426 -7.865 -28.303 1.00 43.53 579 CYS A CA 1
ATOM 4583 C C . CYS A 1 579 ? 24.437 -7.661 -29.825 1.00 43.53 579 CYS A C 1
ATOM 4585 O O . CYS A 1 579 ? 24.258 -6.519 -30.276 1.00 43.53 579 CYS A O 1
ATOM 4587 N N . PRO A 1 580 ? 24.717 -8.705 -30.628 1.00 41.28 580 PRO A N 1
ATOM 4588 C CA . PRO A 1 580 ? 24.887 -8.531 -32.055 1.00 41.28 580 PRO A CA 1
ATOM 4589 C C . PRO A 1 580 ? 23.560 -8.044 -32.625 1.00 41.28 580 PRO A C 1
ATOM 4591 O O . PRO A 1 580 ? 22.596 -8.804 -32.699 1.00 41.28 580 PRO A O 1
ATOM 4594 N N . LYS A 1 581 ? 23.528 -6.770 -33.043 1.00 39.16 581 LYS A N 1
ATOM 4595 C CA . LYS A 1 581 ? 22.399 -6.115 -33.721 1.00 39.16 581 LYS A CA 1
ATOM 4596 C C . LYS A 1 581 ? 22.191 -6.724 -35.112 1.00 39.16 581 LYS A C 1
ATOM 4598 O O . LYS A 1 581 ? 22.327 -6.049 -36.130 1.00 39.16 581 LYS A O 1
ATOM 4603 N N . ARG A 1 582 ? 21.895 -8.022 -35.175 1.00 40.31 582 ARG A N 1
ATOM 4604 C CA . ARG A 1 582 ? 21.383 -8.658 -36.379 1.00 40.31 582 ARG A CA 1
ATOM 4605 C C . ARG A 1 582 ? 19.973 -8.142 -36.573 1.00 40.31 582 ARG A C 1
ATOM 4607 O O . ARG A 1 582 ? 19.130 -8.276 -35.691 1.00 40.31 582 ARG A O 1
ATOM 4614 N N . ALA A 1 583 ? 19.745 -7.540 -37.732 1.00 42.34 583 ALA A N 1
ATOM 4615 C CA . ALA A 1 583 ? 18.404 -7.251 -38.184 1.00 42.34 583 ALA A CA 1
ATOM 4616 C C . ALA A 1 583 ? 17.592 -8.550 -38.132 1.00 42.34 583 ALA A C 1
ATOM 4618 O O . ALA A 1 583 ? 17.940 -9.524 -38.803 1.00 42.34 583 ALA A O 1
ATOM 4619 N N . CYS A 1 584 ? 16.505 -8.550 -37.361 1.00 36.97 584 CYS A N 1
ATOM 4620 C CA . CYS A 1 584 ? 15.393 -9.452 -37.610 1.00 36.97 584 CYS A CA 1
ATOM 4621 C C . CYS A 1 584 ? 14.795 -9.040 -38.957 1.00 36.97 584 CYS A C 1
ATOM 4623 O O . CYS A 1 584 ? 13.853 -8.253 -39.016 1.00 36.97 584 CYS A O 1
ATOM 4625 N N . THR A 1 585 ? 15.402 -9.506 -40.048 1.00 41.19 585 THR A N 1
ATOM 4626 C CA . THR A 1 585 ? 14.805 -9.419 -41.375 1.00 41.19 585 THR A CA 1
ATOM 4627 C C . THR A 1 585 ? 13.502 -10.195 -41.326 1.00 41.19 585 THR A C 1
ATOM 4629 O O . THR A 1 585 ? 13.520 -11.407 -41.117 1.00 41.19 585 THR A O 1
ATOM 4632 N N . SER A 1 586 ? 12.393 -9.481 -41.493 1.00 38.91 586 SER A N 1
ATOM 4633 C CA . SER A 1 586 ? 11.080 -10.064 -41.735 1.00 38.91 586 SER A CA 1
ATOM 4634 C C . SER A 1 586 ? 11.171 -11.048 -42.901 1.00 38.91 586 SER A C 1
ATOM 4636 O O . SER A 1 586 ? 11.516 -10.638 -44.014 1.00 38.91 586 SER A O 1
ATOM 4638 N N . ALA A 1 587 ? 10.873 -12.311 -42.618 1.00 37.19 587 ALA A N 1
ATOM 4639 C CA . ALA A 1 587 ? 10.648 -13.379 -43.579 1.00 37.19 587 ALA A CA 1
ATOM 4640 C C . ALA A 1 587 ? 9.219 -13.890 -43.368 1.00 37.19 587 ALA A C 1
ATOM 4642 O O . ALA A 1 587 ? 8.833 -13.987 -42.179 1.00 37.19 587 ALA A O 1
#

Mean predicted aligned error: 20.22 Å